Protein AF-A0A537C5I3-F1 (afdb_monomer_lite)

pLDDT: mean 74.73, std 16.52, range [35.34, 98.31]

Foldseek 3Di:
DPDPVVVVVVVVVVVVVVVVVPPPPDDDPDDDDPDDPVPDDPVSDDPDDDDDDDLALVVVFPWDDLLQADDDPPRDPVQFALADAFPVRHGLQHRDFDDDDQATADFRFAQQLNLAEDPQGRHNDDDDLVDDDFADADPVRHGDDPPPVHDPCPPRDDLQFAWDRPSNQVVPVHDTGGHNLQFRRWHKWFAFPQRCIAGQQDRPVAPWFDWFFADDQPVPPDTHTGDTSWEFRFEDQALADPGRYSAFHFFAKWWWKAAFFKIKTFALFFPPDDQAWFKAWDPDPVNGDDRFGWHDDDRGMTMTGDPDTDTDPTDMTGMHIWDKWWWKDAFFKIKTFAARSNDDFQFFKAWFFPVCCQPTDHGFTWHDDDRTMTMTGGPGTDTDHTGMIIMGGDRTSRHMGIDGGNRDRKHFDFQWFALDQFRQHTFGHDPPDDGPPSRHHGPQKKFALDPSQQRDPTHRHDPVPDGRITRDAADDPPDRGRNHMRHGMMD

Radius of gyration: 30.35 Å; chains: 1; bounding box: 85×47×115 Å

Structure (mmCIF, N/CA/C/O backbone):
data_AF-A0A537C5I3-F1
#
_entry.id   AF-A0A537C5I3-F1
#
loop_
_atom_site.group_PDB
_atom_site.id
_atom_site.type_symbol
_atom_site.label_atom_id
_atom_site.label_alt_id
_atom_site.label_comp_id
_atom_site.label_asym_id
_atom_site.label_entity_id
_atom_site.label_seq_id
_atom_site.pdbx_PDB_ins_code
_atom_site.Cartn_x
_atom_site.Cartn_y
_atom_site.Cartn_z
_atom_site.occupancy
_atom_site.B_iso_or_equiv
_atom_site.auth_seq_id
_atom_site.auth_comp_id
_atom_site.auth_asym_id
_atom_site.auth_atom_id
_atom_site.pdbx_PDB_model_num
ATOM 1 N N . MET A 1 1 ? 60.995 -14.770 -78.153 1.00 49.25 1 MET A N 1
ATOM 2 C CA . MET A 1 1 ? 60.601 -13.347 -78.267 1.00 49.25 1 MET A CA 1
ATOM 3 C C . MET A 1 1 ? 59.123 -13.209 -77.921 1.00 49.25 1 MET A C 1
ATOM 5 O O . MET A 1 1 ? 58.274 -13.489 -78.756 1.00 49.25 1 MET A O 1
ATOM 9 N N . ILE A 1 2 ? 58.808 -12.855 -76.672 1.00 45.62 2 ILE A N 1
ATOM 10 C CA . ILE A 1 2 ? 57.427 -12.612 -76.228 1.00 45.62 2 ILE A CA 1
ATOM 11 C C . ILE A 1 2 ? 56.951 -11.322 -76.903 1.00 45.62 2 ILE A C 1
ATOM 13 O O . ILE A 1 2 ? 57.561 -10.266 -76.743 1.00 45.62 2 ILE A O 1
ATOM 17 N N . SER A 1 3 ? 55.909 -11.427 -77.728 1.00 49.19 3 SER A N 1
ATOM 18 C CA . SER A 1 3 ? 55.384 -10.313 -78.518 1.00 49.19 3 SER A CA 1
ATOM 19 C C . SER A 1 3 ? 54.998 -9.146 -77.609 1.00 49.19 3 SER A C 1
ATOM 21 O O . SER A 1 3 ? 54.138 -9.289 -76.737 1.00 49.19 3 SER A O 1
ATOM 23 N N . LYS A 1 4 ? 55.593 -7.969 -77.848 1.00 52.53 4 LYS A N 1
ATOM 24 C CA . LYS A 1 4 ? 55.307 -6.706 -77.137 1.00 52.53 4 LYS A CA 1
ATOM 25 C C . LYS A 1 4 ? 53.801 -6.369 -77.096 1.00 52.53 4 LYS A C 1
ATOM 27 O O . LYS A 1 4 ? 53.352 -5.670 -76.194 1.00 52.53 4 LYS A O 1
ATOM 32 N N . LYS A 1 5 ? 52.999 -6.937 -78.010 1.00 53.50 5 LYS A N 1
ATOM 33 C CA . LYS A 1 5 ? 51.532 -6.800 -78.054 1.00 53.50 5 LYS A CA 1
ATOM 34 C C . LYS A 1 5 ? 50.796 -7.543 -76.920 1.00 53.50 5 LYS A C 1
ATOM 36 O O . LYS A 1 5 ? 49.690 -7.147 -76.567 1.00 53.50 5 LYS A O 1
ATOM 41 N N . SER A 1 6 ? 51.388 -8.587 -76.326 1.00 58.09 6 SER A N 1
ATOM 42 C CA . SER A 1 6 ? 50.778 -9.367 -75.230 1.00 58.09 6 SER A CA 1
ATOM 43 C C . SER A 1 6 ? 50.935 -8.705 -73.859 1.00 58.09 6 SER A C 1
ATOM 45 O O . SER A 1 6 ? 50.074 -8.882 -72.999 1.00 58.09 6 SER A O 1
ATOM 47 N N . LEU A 1 7 ? 52.024 -7.964 -73.638 1.00 59.94 7 LEU A N 1
ATOM 48 C CA . LEU A 1 7 ? 52.284 -7.289 -72.364 1.00 59.94 7 LEU A CA 1
ATOM 49 C C . LEU A 1 7 ? 51.386 -6.052 -72.209 1.00 59.94 7 LEU A C 1
ATOM 51 O O . LEU A 1 7 ? 50.778 -5.863 -71.161 1.00 59.94 7 LEU A O 1
ATOM 55 N N . ALA A 1 8 ? 51.216 -5.282 -73.289 1.00 64.38 8 ALA A N 1
ATOM 56 C CA . ALA A 1 8 ? 50.350 -4.103 -73.313 1.00 64.38 8 ALA A CA 1
ATOM 57 C C . ALA A 1 8 ? 48.870 -4.446 -73.057 1.00 64.38 8 ALA A C 1
ATOM 59 O O . ALA A 1 8 ? 48.203 -3.746 -72.303 1.00 64.38 8 ALA A O 1
ATOM 60 N N . LYS A 1 9 ? 48.364 -5.560 -73.611 1.00 62.94 9 LYS A N 1
ATOM 61 C CA . LYS A 1 9 ? 46.991 -6.023 -73.337 1.00 62.94 9 LYS A CA 1
ATOM 62 C C . LYS A 1 9 ? 46.788 -6.446 -71.881 1.00 62.94 9 LYS A C 1
ATOM 64 O O . LYS A 1 9 ? 45.729 -6.183 -71.328 1.00 62.94 9 LYS A O 1
ATOM 69 N N . ARG A 1 10 ? 47.787 -7.082 -71.259 1.00 65.06 10 ARG A N 1
ATOM 70 C CA . ARG A 1 10 ? 47.708 -7.487 -69.847 1.00 65.06 10 ARG A CA 1
ATOM 71 C C . ARG A 1 10 ? 47.785 -6.280 -68.915 1.00 65.06 10 ARG A C 1
ATOM 73 O O . ARG A 1 10 ? 46.965 -6.192 -68.013 1.00 65.06 10 ARG A O 1
ATOM 80 N N . LEU A 1 11 ? 48.680 -5.321 -69.174 1.00 66.19 11 LEU A N 1
ATOM 81 C CA . LEU A 1 11 ? 48.727 -4.075 -68.400 1.00 66.19 11 LEU A CA 1
ATOM 82 C C . LEU A 1 11 ? 47.433 -3.265 -68.525 1.00 66.19 11 LEU A C 1
ATOM 84 O O . LEU A 1 11 ? 46.930 -2.810 -67.507 1.00 66.19 11 LEU A O 1
ATOM 88 N N . ALA A 1 12 ? 46.863 -3.153 -69.731 1.00 68.69 12 ALA A N 1
ATOM 89 C CA . ALA A 1 12 ? 45.586 -2.469 -69.939 1.00 68.69 12 ALA A CA 1
ATOM 90 C C . ALA A 1 12 ? 44.427 -3.155 -69.190 1.00 68.69 12 ALA A C 1
ATOM 92 O O . ALA A 1 12 ? 43.579 -2.484 -68.607 1.00 68.69 12 ALA A O 1
ATOM 93 N N . LEU A 1 13 ? 44.409 -4.493 -69.158 1.00 66.62 13 LEU A N 1
ATOM 94 C CA . LEU A 1 13 ? 43.398 -5.253 -68.421 1.00 66.62 13 LEU A CA 1
ATOM 95 C C . LEU A 1 13 ? 43.551 -5.077 -66.900 1.00 66.62 13 LEU A C 1
ATOM 97 O O . LEU A 1 13 ? 42.549 -4.902 -66.215 1.00 66.62 13 LEU A O 1
ATOM 101 N N . TYR A 1 14 ? 44.782 -5.051 -66.375 1.00 66.69 14 TYR A N 1
ATOM 102 C CA . TYR A 1 14 ? 45.035 -4.804 -64.949 1.00 66.69 14 TYR A CA 1
ATOM 103 C C . TYR A 1 14 ? 44.769 -3.352 -64.533 1.00 66.69 14 TYR A C 1
ATOM 105 O O . TYR A 1 14 ? 44.277 -3.135 -63.430 1.00 66.69 14 TYR A O 1
ATOM 113 N N . SER A 1 15 ? 45.008 -2.363 -65.402 1.00 64.44 15 SER A N 1
ATOM 114 C CA . SER A 1 15 ? 44.636 -0.969 -65.123 1.00 64.44 15 SER A CA 1
ATOM 115 C C . SER A 1 15 ? 43.119 -0.759 -65.142 1.00 64.44 15 SER A C 1
ATOM 117 O O . SER A 1 15 ? 42.599 -0.031 -64.304 1.00 64.44 15 SER A O 1
ATOM 119 N N . VAL A 1 16 ? 42.390 -1.435 -66.039 1.00 65.12 16 VAL A N 1
ATOM 120 C CA . VAL A 1 16 ? 40.918 -1.357 -66.082 1.00 65.12 16 VAL A CA 1
ATOM 121 C C . VAL A 1 16 ? 40.285 -2.103 -64.902 1.00 65.12 16 VAL A C 1
ATOM 123 O O . VAL A 1 16 ? 39.338 -1.589 -64.312 1.00 65.12 16 VAL A O 1
ATOM 126 N N . LEU A 1 17 ? 40.824 -3.262 -64.497 1.00 58.97 17 LEU A N 1
ATOM 127 C CA . LEU A 1 17 ? 40.367 -3.953 -63.283 1.00 58.97 17 LEU A CA 1
ATOM 128 C C . LEU A 1 17 ? 40.706 -3.162 -62.012 1.00 58.97 17 LEU A C 1
ATOM 130 O O . LEU A 1 17 ? 39.857 -3.069 -61.135 1.00 58.97 17 LEU A O 1
ATOM 134 N N . GLY A 1 18 ? 41.890 -2.543 -61.927 1.00 61.81 18 GLY A N 1
ATOM 135 C CA . GLY A 1 18 ? 42.293 -1.709 -60.788 1.00 61.81 18 GLY A CA 1
ATOM 136 C C . GLY A 1 18 ? 41.415 -0.468 -60.591 1.00 61.81 18 GLY A C 1
ATOM 137 O O . GLY A 1 18 ? 41.140 -0.094 -59.455 1.00 61.81 18 GLY A O 1
ATOM 138 N N . CYS A 1 19 ? 40.896 0.124 -61.673 1.00 57.16 19 CYS A N 1
ATOM 139 C CA . CYS A 1 19 ? 39.954 1.246 -61.593 1.00 57.16 19 CYS A CA 1
ATOM 140 C C . CYS A 1 19 ? 38.530 0.848 -61.159 1.00 57.16 19 CYS A C 1
ATOM 142 O O . CYS A 1 19 ? 37.774 1.727 -60.759 1.00 57.16 19 CYS A O 1
ATOM 144 N N . MET A 1 20 ? 38.152 -0.438 -61.201 1.00 57.75 20 MET A N 1
ATOM 145 C CA . MET A 1 20 ? 36.820 -0.898 -60.769 1.00 57.75 20 MET A CA 1
ATOM 146 C C . MET A 1 20 ? 36.748 -1.340 -59.295 1.00 57.75 20 MET A C 1
ATOM 148 O O . MET A 1 20 ? 35.645 -1.511 -58.780 1.00 57.75 20 MET A O 1
ATOM 152 N N . VAL A 1 21 ? 37.883 -1.495 -58.598 1.00 54.47 21 VAL A N 1
ATOM 153 C CA . VAL A 1 21 ? 37.917 -1.875 -57.162 1.00 54.47 21 VAL A CA 1
ATOM 154 C C . VAL A 1 21 ? 37.812 -0.655 -56.232 1.00 54.47 21 VAL A C 1
ATOM 156 O O . VAL A 1 21 ? 37.602 -0.799 -55.033 1.00 54.47 21 VAL A O 1
ATOM 159 N N . SER A 1 22 ? 37.889 0.557 -56.780 1.00 49.69 22 SER A N 1
ATOM 160 C CA . SER A 1 22 ? 37.845 1.812 -56.022 1.00 49.69 22 SER A CA 1
ATOM 161 C C . SER A 1 22 ? 36.486 2.497 -56.145 1.00 49.69 22 SER A C 1
ATOM 163 O O . SER A 1 22 ? 36.411 3.681 -56.464 1.00 49.69 22 SER A O 1
ATOM 165 N N . GLN A 1 23 ? 35.389 1.769 -55.921 1.00 50.38 23 GLN A N 1
ATOM 166 C CA . GLN A 1 23 ? 34.139 2.454 -55.599 1.00 50.38 23 GLN A CA 1
ATOM 167 C C . GLN A 1 23 ? 34.291 2.991 -54.179 1.00 50.38 23 GLN A C 1
ATOM 169 O O . GLN A 1 23 ? 34.286 2.233 -53.212 1.00 50.38 23 GLN A O 1
ATOM 174 N N . THR A 1 24 ? 34.482 4.303 -54.049 1.00 50.53 24 THR A N 1
ATOM 175 C CA . THR A 1 24 ? 34.311 4.978 -52.765 1.00 50.53 24 THR A CA 1
ATOM 176 C C . THR A 1 24 ? 32.896 4.676 -52.296 1.00 50.53 24 THR A C 1
ATOM 178 O O . THR A 1 24 ? 31.938 5.117 -52.933 1.00 50.53 24 THR A O 1
ATOM 181 N N . ALA A 1 25 ? 32.758 3.912 -51.214 1.00 50.78 25 ALA A N 1
ATOM 182 C CA . ALA A 1 25 ? 31.513 3.842 -50.471 1.00 50.78 25 ALA A CA 1
ATOM 183 C C . ALA A 1 25 ? 31.271 5.242 -49.896 1.00 50.78 25 ALA A C 1
ATOM 185 O O . ALA A 1 25 ? 31.755 5.587 -48.821 1.00 50.78 25 ALA A O 1
ATOM 186 N N . LEU A 1 26 ? 30.622 6.098 -50.682 1.00 50.81 26 LEU A N 1
ATOM 187 C CA . LEU A 1 26 ? 30.146 7.380 -50.203 1.00 50.81 26 LEU A CA 1
ATOM 188 C C . LEU A 1 26 ? 29.058 7.063 -49.182 1.00 50.81 26 LEU A C 1
ATOM 190 O O . LEU A 1 26 ? 28.112 6.337 -49.494 1.00 50.81 26 LEU A O 1
ATOM 194 N N . ALA A 1 27 ? 29.218 7.568 -47.961 1.00 49.16 27 ALA A N 1
ATOM 195 C CA . ALA A 1 27 ? 28.142 7.549 -46.986 1.00 49.16 27 ALA A CA 1
ATOM 196 C C . ALA A 1 27 ? 26.906 8.175 -47.648 1.00 49.16 27 ALA A C 1
ATOM 198 O O . ALA A 1 27 ? 26.987 9.280 -48.192 1.00 49.16 27 ALA A O 1
ATOM 199 N N . ALA A 1 28 ? 25.790 7.443 -47.666 1.00 55.50 28 ALA A N 1
ATOM 200 C CA . ALA A 1 28 ? 24.523 8.010 -48.097 1.00 55.50 28 ALA A CA 1
ATOM 201 C C . ALA A 1 28 ? 24.240 9.253 -47.244 1.00 55.50 28 ALA A C 1
ATOM 203 O O . ALA A 1 28 ? 24.575 9.276 -46.058 1.00 55.50 28 ALA A O 1
ATOM 204 N N . VAL A 1 29 ? 23.662 10.294 -47.846 1.00 53.50 29 VAL A N 1
ATOM 205 C CA . VAL A 1 29 ? 23.230 11.474 -47.093 1.00 53.50 29 VAL A CA 1
ATOM 206 C C . VAL A 1 29 ? 22.151 11.009 -46.117 1.00 53.50 29 VAL A C 1
ATOM 208 O O . VAL A 1 29 ? 21.019 10.748 -46.514 1.00 53.50 29 VAL A O 1
ATOM 211 N N . THR A 1 30 ? 22.529 10.832 -44.853 1.00 53.72 30 THR A N 1
ATOM 212 C CA . THR A 1 30 ? 21.585 10.586 -43.767 1.00 53.72 30 THR A CA 1
ATOM 213 C C . THR A 1 30 ? 21.031 11.940 -43.355 1.00 53.72 30 THR A C 1
ATOM 215 O O . THR A 1 30 ? 21.722 12.713 -42.691 1.00 53.72 30 THR A O 1
ATOM 218 N N . ASP A 1 31 ? 19.803 12.244 -43.772 1.00 56.44 31 ASP A N 1
ATOM 219 C CA . ASP A 1 31 ? 19.086 13.406 -43.252 1.00 56.44 31 ASP A CA 1
ATOM 220 C C . ASP A 1 31 ? 18.896 13.240 -41.739 1.00 56.44 31 ASP A C 1
ATOM 222 O O . ASP A 1 31 ? 18.365 12.233 -41.262 1.00 56.44 31 ASP A O 1
ATOM 226 N N . ILE A 1 32 ? 19.351 14.230 -40.967 1.00 58.91 32 ILE A N 1
ATOM 227 C CA . ILE A 1 32 ? 19.098 14.276 -39.527 1.00 58.91 32 ILE A CA 1
ATOM 228 C C . ILE A 1 32 ? 17.621 14.621 -39.345 1.00 58.91 32 ILE A C 1
ATOM 230 O O . ILE A 1 32 ? 17.166 15.673 -39.797 1.00 58.91 32 ILE A O 1
ATOM 234 N N . SER A 1 33 ? 16.869 13.728 -38.694 1.00 60.12 33 SER A N 1
ATOM 235 C CA . SER A 1 33 ? 15.444 13.938 -38.426 1.00 60.12 33 SER A CA 1
ATOM 236 C C . SER A 1 33 ? 15.219 15.282 -37.730 1.00 60.12 33 SER A C 1
ATOM 238 O O . SER A 1 33 ? 15.783 15.551 -36.671 1.00 60.12 33 SER A O 1
ATOM 240 N N . SER A 1 34 ? 14.345 16.110 -38.300 1.00 60.19 34 SER A N 1
ATOM 241 C CA . SER A 1 34 ? 13.848 17.341 -37.673 1.00 60.19 34 SER A CA 1
ATOM 242 C C . SER A 1 34 ? 12.705 17.084 -36.683 1.00 60.19 34 SER A C 1
ATOM 244 O O . SER A 1 34 ? 12.202 18.015 -36.055 1.00 60.19 34 SER A O 1
ATOM 246 N N . ILE A 1 35 ? 12.286 15.822 -36.541 1.00 55.66 35 ILE A N 1
ATOM 247 C CA . ILE A 1 35 ? 11.211 15.385 -35.654 1.00 55.66 35 ILE A CA 1
ATOM 248 C C . ILE A 1 35 ? 11.843 14.676 -34.447 1.00 55.66 35 ILE A C 1
ATOM 250 O O . ILE A 1 35 ? 12.633 13.746 -34.650 1.00 55.66 35 ILE A O 1
ATOM 254 N N . PRO A 1 36 ? 11.509 15.071 -33.202 1.00 60.22 36 PRO A N 1
ATOM 255 C CA . PRO A 1 36 ? 12.000 14.397 -32.007 1.00 60.22 36 PRO A CA 1
ATOM 256 C C . PRO A 1 36 ? 11.667 12.902 -32.026 1.00 60.22 36 PRO A C 1
ATOM 258 O O . PRO A 1 36 ? 10.520 12.512 -32.245 1.00 60.22 36 PRO A O 1
ATOM 261 N N . LEU A 1 37 ? 12.663 12.062 -31.737 1.00 61.47 37 LEU A N 1
ATOM 262 C CA . LEU A 1 37 ? 12.519 10.603 -31.732 1.00 61.47 37 LEU A CA 1
ATOM 263 C C . LEU A 1 37 ? 11.379 10.135 -30.811 1.00 61.47 37 LEU A C 1
ATOM 265 O O . LEU A 1 37 ? 10.594 9.268 -31.184 1.00 61.47 37 LEU A O 1
ATOM 269 N N . ALA A 1 38 ? 11.239 10.789 -29.654 1.00 52.72 38 ALA A N 1
ATOM 270 C CA . ALA A 1 38 ? 10.234 10.490 -28.636 1.00 52.72 38 ALA A CA 1
ATOM 271 C C . ALA A 1 38 ? 8.774 10.698 -29.089 1.00 52.72 38 ALA A C 1
ATOM 273 O O . ALA A 1 38 ? 7.865 10.188 -28.441 1.00 52.72 38 ALA A O 1
ATOM 274 N N . THR A 1 39 ? 8.530 11.451 -30.168 1.00 51.44 39 THR A N 1
ATOM 275 C CA . THR A 1 39 ? 7.177 11.751 -30.675 1.00 51.44 39 THR A CA 1
ATOM 276 C C . THR A 1 39 ? 6.946 11.261 -32.105 1.00 51.44 39 THR A C 1
ATOM 278 O O . THR A 1 39 ? 5.869 11.467 -32.667 1.00 51.44 39 THR A O 1
ATOM 281 N N . SER A 1 40 ? 7.940 10.605 -32.708 1.00 60.25 40 SER A N 1
ATOM 282 C CA . SER A 1 40 ? 7.851 10.081 -34.069 1.00 60.25 40 SER A CA 1
ATOM 283 C C . SER A 1 40 ? 7.130 8.727 -34.104 1.00 60.25 40 SER A C 1
ATOM 285 O O . SER A 1 40 ? 7.456 7.811 -33.354 1.00 60.25 40 SER A O 1
ATOM 287 N N . GLY A 1 41 ? 6.134 8.579 -34.984 1.00 56.03 41 GLY A N 1
ATOM 288 C CA . GLY A 1 41 ? 5.578 7.260 -35.302 1.00 56.03 41 GLY A CA 1
ATOM 289 C C . GLY A 1 41 ? 6.639 6.391 -35.985 1.00 56.03 41 GLY A C 1
ATOM 290 O O . GLY A 1 41 ? 7.446 6.912 -36.754 1.00 56.03 41 GLY A O 1
ATOM 291 N N . GLY A 1 42 ? 6.633 5.076 -35.736 1.00 55.34 42 GLY A N 1
ATOM 292 C CA . GLY A 1 42 ? 7.696 4.151 -36.172 1.00 55.34 42 GLY A CA 1
ATOM 293 C C . GLY A 1 42 ? 8.003 4.132 -37.678 1.00 55.34 42 GLY A C 1
ATOM 294 O O . GLY A 1 42 ? 9.066 3.670 -38.072 1.00 55.34 42 GLY A O 1
ATOM 295 N N . SER A 1 43 ? 7.125 4.679 -38.524 1.00 59.59 43 SER A N 1
ATOM 296 C CA . SER A 1 43 ? 7.357 4.867 -39.963 1.00 59.59 43 SER A CA 1
ATOM 297 C C . SER A 1 43 ? 8.345 5.990 -40.309 1.00 59.59 43 SER A C 1
ATOM 299 O O . SER A 1 43 ? 8.854 6.015 -41.424 1.00 59.59 43 SER A O 1
ATOM 301 N N . ASN A 1 44 ? 8.594 6.924 -39.386 1.00 57.22 44 ASN A N 1
ATOM 302 C CA . ASN A 1 44 ? 9.484 8.077 -39.580 1.00 57.22 44 ASN A CA 1
ATOM 303 C C . ASN A 1 44 ? 10.884 7.847 -38.988 1.00 57.22 44 ASN A C 1
ATOM 305 O O . ASN A 1 44 ? 11.760 8.700 -39.115 1.00 57.22 44 ASN A O 1
ATOM 309 N N . ILE A 1 45 ? 11.086 6.702 -38.333 1.00 59.12 45 ILE A N 1
ATOM 310 C CA . ILE A 1 45 ? 12.367 6.283 -37.780 1.00 59.12 45 ILE A CA 1
ATOM 311 C C . ILE A 1 45 ? 13.052 5.428 -38.842 1.00 59.12 45 ILE A C 1
ATOM 313 O O . ILE A 1 45 ? 12.645 4.295 -39.102 1.00 59.12 45 ILE A O 1
ATOM 317 N N . LEU A 1 46 ? 14.078 5.977 -39.490 1.00 60.50 46 LEU A N 1
ATOM 318 C CA . LEU A 1 46 ? 14.881 5.207 -40.435 1.00 60.50 46 LEU A CA 1
ATOM 319 C C . LEU A 1 46 ? 15.598 4.063 -39.683 1.00 60.50 46 LEU A C 1
ATOM 321 O O . LEU A 1 46 ? 16.105 4.287 -38.580 1.00 60.50 46 LEU A O 1
ATOM 325 N N . PRO A 1 47 ? 15.663 2.840 -40.240 1.00 46.84 47 PRO A N 1
ATOM 326 C CA . PRO A 1 47 ? 16.478 1.774 -39.662 1.00 46.84 47 PRO A CA 1
ATOM 327 C C . PRO A 1 47 ? 17.957 2.203 -39.615 1.00 46.84 47 PRO A C 1
ATOM 329 O O . PRO A 1 47 ? 18.411 2.903 -40.520 1.00 46.84 47 PRO A O 1
ATOM 332 N N . ASN A 1 48 ? 18.690 1.749 -38.584 1.00 49.31 48 ASN A N 1
ATOM 333 C CA . ASN A 1 48 ? 20.079 2.104 -38.201 1.00 49.31 48 ASN A CA 1
ATOM 334 C C . ASN A 1 48 ? 20.241 3.172 -37.098 1.00 49.31 48 ASN A C 1
ATOM 336 O O . ASN A 1 48 ? 21.210 3.929 -37.105 1.00 49.31 48 ASN A O 1
ATOM 340 N N . LEU A 1 49 ? 19.345 3.208 -36.109 1.00 53.44 49 LEU A N 1
ATOM 341 C CA . LEU A 1 49 ? 19.654 3.845 -34.826 1.00 53.44 49 LEU A CA 1
ATOM 342 C C . LEU A 1 49 ? 20.445 2.866 -33.949 1.00 53.44 49 LEU A C 1
ATOM 344 O O . LEU A 1 49 ? 19.922 1.824 -33.555 1.00 53.44 49 LEU A O 1
ATOM 348 N N . LEU A 1 50 ? 21.703 3.203 -33.662 1.00 55.47 50 LEU A N 1
ATOM 349 C CA . LEU A 1 50 ? 22.507 2.563 -32.623 1.00 55.47 50 LEU A CA 1
ATOM 350 C C . LEU A 1 50 ? 22.390 3.416 -31.359 1.00 55.47 50 LEU A C 1
ATOM 352 O O . LEU A 1 50 ? 22.794 4.578 -31.362 1.00 55.47 50 LEU A O 1
ATOM 356 N N . PHE A 1 51 ? 21.828 2.841 -30.301 1.00 54.28 51 PHE A N 1
ATOM 357 C CA . PHE A 1 51 ? 21.893 3.425 -28.968 1.00 54.28 51 PHE A CA 1
ATOM 358 C C . PHE A 1 51 ? 23.164 2.906 -28.307 1.00 54.28 51 PHE A C 1
ATOM 360 O O . PHE A 1 51 ? 23.266 1.709 -28.044 1.00 54.28 51 PHE A O 1
ATOM 367 N N . ASP A 1 52 ? 24.128 3.795 -28.092 1.00 51.16 52 ASP A N 1
ATOM 368 C CA . ASP A 1 52 ? 25.236 3.532 -27.183 1.00 51.16 52 ASP A CA 1
ATOM 369 C C . ASP A 1 52 ? 24.779 4.001 -25.800 1.00 51.16 52 ASP A C 1
ATOM 371 O O . ASP A 1 52 ? 24.465 5.181 -25.615 1.00 51.16 52 ASP A O 1
ATOM 375 N N . LEU A 1 53 ? 24.591 3.054 -24.883 1.00 59.03 53 LEU A N 1
ATOM 376 C CA . LEU A 1 53 ? 24.230 3.367 -23.506 1.00 59.03 53 LEU A CA 1
ATOM 377 C C . LEU A 1 53 ? 25.538 3.635 -22.772 1.00 59.03 53 LEU A C 1
ATOM 379 O O . LEU A 1 53 ? 26.353 2.731 -22.621 1.00 59.03 53 LEU A O 1
ATOM 383 N N . ASP A 1 54 ? 25.732 4.891 -22.386 1.00 54.41 54 ASP A N 1
ATOM 384 C CA . ASP A 1 54 ? 26.905 5.342 -21.649 1.00 54.41 54 ASP A CA 1
ATOM 385 C C . ASP A 1 54 ? 27.038 4.563 -20.328 1.00 54.41 54 ASP A C 1
ATOM 387 O O . ASP A 1 54 ? 26.165 4.658 -19.468 1.00 54.41 54 ASP A O 1
ATOM 391 N N . ASP A 1 55 ? 28.116 3.787 -20.178 1.00 49.84 55 ASP A N 1
ATOM 392 C CA . ASP A 1 55 ? 28.506 3.122 -18.925 1.00 49.84 55 ASP A CA 1
ATOM 393 C C . ASP A 1 55 ? 29.509 3.963 -18.118 1.00 49.84 55 ASP A C 1
ATOM 395 O O . ASP A 1 55 ? 30.125 3.480 -17.165 1.00 49.84 55 ASP A O 1
ATOM 399 N N . SER A 1 56 ? 29.714 5.231 -18.496 1.00 51.41 56 SER A N 1
ATOM 400 C CA . SER A 1 56 ? 30.612 6.108 -17.763 1.00 51.41 56 SER A CA 1
ATOM 401 C C . SER A 1 56 ? 30.095 6.356 -16.347 1.00 51.41 56 SER A C 1
ATOM 403 O O . SER A 1 56 ? 28.905 6.558 -16.103 1.00 51.41 56 SER A O 1
ATOM 405 N N . GLY A 1 57 ? 31.025 6.470 -15.398 1.00 50.19 57 GLY A N 1
ATOM 406 C CA . GLY A 1 57 ? 30.737 6.813 -14.001 1.00 50.19 57 GLY A CA 1
ATOM 407 C C . GLY A 1 57 ? 29.943 8.093 -13.751 1.00 50.19 57 GLY A C 1
ATOM 408 O O . GLY A 1 57 ? 29.588 8.368 -12.609 1.00 50.19 57 GLY A O 1
ATOM 409 N N . SER A 1 58 ? 29.677 8.892 -14.788 1.00 50.19 58 SER A N 1
ATOM 410 C CA . SER A 1 58 ? 28.793 10.052 -14.698 1.00 50.19 58 SER A CA 1
ATOM 411 C C . SER A 1 58 ? 27.318 9.671 -14.539 1.00 50.19 58 SER A C 1
ATOM 413 O O . SER A 1 58 ? 26.543 10.489 -14.043 1.00 50.19 58 SER A O 1
ATOM 415 N N . MET A 1 59 ? 26.945 8.431 -14.885 1.00 52.53 59 MET A N 1
ATOM 416 C CA . MET A 1 59 ? 25.598 7.917 -14.660 1.00 52.53 59 MET A CA 1
ATOM 417 C C . MET A 1 59 ? 25.350 7.451 -13.225 1.00 52.53 59 MET A C 1
ATOM 419 O O . MET A 1 59 ? 24.178 7.365 -12.915 1.00 52.53 59 MET A O 1
ATOM 423 N N . GLN A 1 60 ? 26.386 7.217 -12.387 1.00 54.59 60 GLN A N 1
ATOM 424 C CA . GLN A 1 60 ? 26.462 6.929 -10.920 1.00 54.59 60 GLN A CA 1
ATOM 425 C C . GLN A 1 60 ? 25.255 6.282 -10.181 1.00 54.59 60 GLN A C 1
ATOM 427 O O . GLN A 1 60 ? 25.208 6.276 -8.947 1.00 54.59 60 GLN A O 1
ATOM 432 N N . TRP A 1 61 ? 24.270 5.767 -10.899 1.00 63.38 61 TRP A N 1
ATOM 433 C CA . TRP A 1 61 ? 22.922 5.460 -10.454 1.00 63.38 61 TRP A CA 1
ATOM 434 C C . TRP A 1 61 ? 22.454 4.201 -11.184 1.00 63.38 61 TRP A C 1
ATOM 436 O O . TRP A 1 61 ? 22.533 4.125 -12.407 1.00 63.38 61 TRP A O 1
ATOM 446 N N . ASP A 1 62 ? 21.875 3.249 -10.451 1.00 62.72 62 ASP A N 1
ATOM 447 C CA . ASP A 1 62 ? 21.390 1.985 -11.032 1.00 62.72 62 ASP A CA 1
ATOM 448 C C . ASP A 1 62 ? 19.907 2.050 -11.436 1.00 62.72 62 ASP A C 1
ATOM 450 O O . ASP A 1 62 ? 19.213 1.032 -11.482 1.00 62.72 62 ASP A O 1
ATOM 454 N N . PHE A 1 63 ? 19.378 3.253 -11.674 1.00 66.25 63 PHE A N 1
ATOM 455 C CA . PHE A 1 63 ? 17.983 3.462 -12.045 1.00 66.25 63 PHE A CA 1
ATOM 456 C C . PHE A 1 63 ? 17.869 4.310 -13.307 1.00 66.25 63 PHE A C 1
ATOM 458 O O . PHE A 1 63 ? 18.568 5.297 -13.503 1.00 66.25 63 PHE A O 1
ATOM 465 N N . MET A 1 64 ? 16.889 3.960 -14.128 1.00 66.69 64 MET A N 1
ATOM 466 C CA . MET A 1 64 ? 16.310 4.835 -15.137 1.00 66.69 64 MET A CA 1
ATOM 467 C C . MET A 1 64 ? 14.807 4.947 -14.844 1.00 66.69 64 MET A C 1
ATOM 469 O O . MET A 1 64 ? 14.289 4.114 -14.103 1.00 66.69 64 MET A O 1
ATOM 473 N N . PRO A 1 65 ? 14.090 5.946 -15.382 1.00 66.62 65 PRO A N 1
ATOM 474 C CA . PRO A 1 65 ? 14.624 7.207 -15.886 1.00 66.62 65 PRO A CA 1
ATOM 475 C C . PRO A 1 65 ? 14.989 8.182 -14.744 1.00 66.62 65 PRO A C 1
ATOM 477 O O . PRO A 1 65 ? 14.426 8.104 -13.652 1.00 66.62 65 PRO A O 1
ATOM 480 N N . ASP A 1 66 ? 15.856 9.163 -15.022 1.00 58.88 66 ASP A N 1
ATOM 481 C CA . ASP A 1 66 ? 16.371 10.157 -14.053 1.00 58.88 66 ASP A CA 1
ATOM 482 C C . ASP A 1 66 ? 15.286 10.852 -13.218 1.00 58.88 66 ASP A C 1
ATOM 484 O O . ASP A 1 66 ? 15.480 11.176 -12.045 1.00 58.88 66 ASP A O 1
ATOM 488 N N . TYR A 1 67 ? 14.107 11.065 -13.811 1.00 61.44 67 TYR A N 1
ATOM 489 C CA . TYR A 1 67 ? 12.991 11.749 -13.160 1.00 61.44 67 TYR A CA 1
ATOM 490 C C . TYR A 1 67 ? 12.265 10.921 -12.095 1.00 61.44 67 TYR A C 1
ATOM 492 O O . TYR A 1 67 ? 11.327 11.409 -11.470 1.00 61.44 67 TYR A O 1
ATOM 500 N N . VAL A 1 68 ? 12.711 9.688 -11.861 1.00 60.97 68 VAL A N 1
ATOM 501 C CA . VAL A 1 68 ? 12.241 8.841 -10.765 1.00 60.97 68 VAL A CA 1
ATOM 502 C C . VAL A 1 68 ? 13.388 8.468 -9.825 1.00 60.97 68 VAL A C 1
ATOM 504 O O . VAL A 1 68 ? 13.356 7.440 -9.151 1.00 60.97 68 VAL A O 1
ATOM 507 N N . SER A 1 69 ? 14.393 9.348 -9.739 1.00 65.88 69 SER A N 1
ATOM 508 C CA . SER A 1 69 ? 15.457 9.236 -8.749 1.00 65.88 69 SER A CA 1
ATOM 509 C C . SER A 1 69 ? 14.856 9.138 -7.344 1.00 65.88 69 SER A C 1
ATOM 511 O O . SER A 1 69 ? 14.067 10.007 -6.942 1.00 65.88 69 SER A O 1
ATOM 513 N N . PRO A 1 70 ? 15.178 8.082 -6.582 1.00 59.56 70 PRO A N 1
ATOM 514 C CA . PRO A 1 70 ? 14.883 8.066 -5.166 1.00 59.56 70 PRO A CA 1
ATOM 515 C C . PRO A 1 70 ? 15.763 9.118 -4.488 1.00 59.56 70 PRO A C 1
ATOM 517 O O . PRO A 1 70 ? 16.955 9.186 -4.764 1.00 59.56 70 PRO A O 1
ATOM 520 N N . ASN A 1 71 ? 15.182 9.965 -3.634 1.00 54.19 71 ASN A N 1
ATOM 521 C CA . ASN A 1 71 ? 15.891 11.086 -3.004 1.00 54.19 71 ASN A CA 1
ATOM 522 C C . ASN A 1 71 ? 17.204 10.616 -2.348 1.00 54.19 71 ASN A C 1
ATOM 524 O O . ASN A 1 71 ? 17.175 10.044 -1.258 1.00 54.19 71 ASN A O 1
ATOM 528 N N . THR A 1 72 ? 18.346 10.862 -2.994 1.00 50.00 72 THR A N 1
ATOM 529 C CA . THR A 1 72 ? 19.666 10.518 -2.456 1.00 50.00 72 THR A CA 1
ATOM 530 C C . THR A 1 72 ? 20.454 11.752 -2.058 1.00 50.00 72 THR A C 1
ATOM 532 O O . THR A 1 72 ? 20.167 12.850 -2.537 1.00 50.00 72 THR A O 1
ATOM 535 N N . PRO A 1 73 ? 21.506 11.591 -1.234 1.00 44.62 73 PRO A N 1
ATOM 536 C CA . PRO A 1 73 ? 22.403 12.680 -0.845 1.00 44.62 73 PRO A CA 1
ATOM 537 C C . PRO A 1 73 ? 23.160 13.391 -1.991 1.00 44.62 73 PRO A C 1
ATOM 539 O O . PRO A 1 73 ? 23.946 14.288 -1.697 1.00 44.62 73 PRO A O 1
ATOM 542 N N . GLY A 1 74 ? 22.957 13.027 -3.267 1.00 46.16 74 GLY A N 1
ATOM 543 C CA . GLY A 1 74 ? 23.674 13.607 -4.417 1.00 46.16 74 GLY A CA 1
ATOM 544 C C . GLY A 1 74 ? 22.843 13.829 -5.690 1.00 46.16 74 GLY A C 1
ATOM 545 O O . GLY A 1 74 ? 23.236 14.637 -6.524 1.00 46.16 74 GLY A O 1
ATOM 546 N N . SER A 1 75 ? 21.681 13.185 -5.824 1.00 51.12 75 SER A N 1
ATOM 547 C CA . SER A 1 75 ? 20.694 13.437 -6.878 1.00 51.12 75 SER A CA 1
ATOM 548 C C . SER A 1 75 ? 19.341 13.597 -6.204 1.00 51.12 75 SER A C 1
ATOM 550 O O . SER A 1 75 ? 18.742 12.631 -5.731 1.00 51.12 75 SER A O 1
ATOM 552 N N . ALA A 1 76 ? 18.872 14.836 -6.100 1.00 49.59 76 ALA A N 1
ATOM 553 C CA . ALA A 1 76 ? 17.596 15.121 -5.475 1.00 49.59 76 ALA A CA 1
ATOM 554 C C . ALA A 1 76 ? 16.732 15.925 -6.438 1.00 49.59 76 ALA A C 1
ATOM 556 O O . ALA A 1 76 ? 16.694 17.156 -6.398 1.00 49.59 76 ALA A O 1
ATOM 557 N N . LEU A 1 77 ? 15.934 15.209 -7.224 1.00 60.12 77 LEU A N 1
ATOM 558 C CA . LEU A 1 77 ? 14.578 15.675 -7.463 1.00 60.12 77 LEU A CA 1
ATOM 559 C C . LEU A 1 77 ? 13.874 15.691 -6.105 1.00 60.12 77 LEU A C 1
ATOM 561 O O . LEU A 1 77 ? 13.237 14.719 -5.725 1.00 60.12 77 LEU A O 1
ATOM 565 N N . THR A 1 78 ? 14.063 16.770 -5.337 1.00 60.38 78 THR A N 1
ATOM 566 C CA . THR A 1 78 ? 13.695 16.900 -3.905 1.00 60.38 78 THR A CA 1
ATOM 567 C C . THR A 1 78 ? 12.245 16.529 -3.568 1.00 60.38 78 THR A C 1
ATOM 569 O O . THR A 1 78 ? 11.897 16.352 -2.398 1.00 60.38 78 THR A O 1
ATOM 572 N N . GLN A 1 79 ? 11.385 16.432 -4.583 1.00 69.44 79 GLN A N 1
ATOM 573 C CA . GLN A 1 79 ? 9.959 16.150 -4.475 1.00 69.44 79 GLN A CA 1
ATOM 574 C C . GLN A 1 79 ? 9.555 14.774 -5.031 1.00 69.44 79 GLN A C 1
ATOM 576 O O . GLN A 1 79 ? 8.380 14.423 -4.933 1.00 69.44 79 GLN A O 1
ATOM 581 N N . SER A 1 80 ? 10.495 13.979 -5.549 1.00 68.50 80 SER A N 1
ATOM 582 C CA . SER A 1 80 ? 10.237 12.642 -6.089 1.00 68.50 80 SER A CA 1
ATOM 583 C C . SER A 1 80 ? 9.705 11.698 -5.005 1.00 68.50 80 SER A C 1
ATOM 585 O O . SER A 1 80 ? 10.234 11.648 -3.885 1.00 68.50 80 SER A O 1
ATOM 587 N N . LYS A 1 81 ? 8.635 10.950 -5.326 1.00 74.50 81 LYS A N 1
ATOM 588 C CA . LYS A 1 81 ? 8.001 9.934 -4.460 1.00 74.50 81 LYS A CA 1
ATOM 589 C C . LYS A 1 81 ? 7.822 8.599 -5.221 1.00 74.50 81 LYS A C 1
ATOM 591 O O . LYS A 1 81 ? 6.680 8.201 -5.476 1.00 74.50 81 LYS A O 1
ATOM 596 N N . PRO A 1 82 ? 8.923 7.904 -5.598 1.00 71.25 82 PRO A N 1
ATOM 597 C CA . PRO A 1 82 ? 8.867 6.646 -6.365 1.00 71.25 82 PRO A CA 1
ATOM 598 C C . PRO A 1 82 ? 8.281 5.478 -5.568 1.00 71.25 82 PRO A C 1
ATOM 600 O O . PRO A 1 82 ? 7.700 4.542 -6.119 1.00 71.25 82 PRO A O 1
ATOM 603 N N . CYS A 1 83 ? 8.486 5.546 -4.257 1.00 72.69 83 CYS A N 1
ATOM 604 C CA . CYS A 1 83 ? 8.090 4.572 -3.264 1.00 72.69 83 CYS A CA 1
ATOM 605 C C . CYS A 1 83 ? 7.397 5.274 -2.104 1.00 72.69 83 CYS A C 1
ATOM 607 O O . CYS A 1 83 ? 7.380 6.504 -1.971 1.00 72.69 83 CYS A O 1
ATOM 609 N N . MET A 1 84 ? 6.840 4.448 -1.235 1.00 66.56 84 MET A N 1
ATOM 610 C CA . MET A 1 84 ? 6.188 4.901 -0.026 1.00 66.56 84 MET A CA 1
ATOM 611 C C . MET A 1 84 ? 7.182 5.302 1.053 1.00 66.56 84 MET A C 1
ATOM 613 O O . MET A 1 84 ? 8.266 4.733 1.184 1.00 66.56 84 MET A O 1
ATOM 617 N N . VAL A 1 85 ? 6.755 6.282 1.843 1.00 62.78 85 VAL A N 1
ATOM 618 C CA . VAL A 1 85 ? 7.407 6.649 3.094 1.00 62.78 85 VAL A CA 1
ATOM 619 C C . VAL A 1 85 ? 6.804 5.848 4.240 1.00 62.78 85 VAL A C 1
ATOM 621 O O . VAL A 1 85 ? 5.603 5.569 4.239 1.00 62.78 85 VAL A O 1
ATOM 624 N N . ASP A 1 86 ? 7.618 5.488 5.220 1.00 58.28 86 ASP A N 1
ATOM 625 C CA . ASP A 1 86 ? 7.124 4.888 6.456 1.00 58.28 86 ASP A CA 1
ATOM 626 C C . ASP A 1 86 ? 6.405 5.890 7.361 1.00 58.28 86 ASP A C 1
ATOM 628 O O . ASP A 1 86 ? 6.258 7.076 7.056 1.00 58.28 86 ASP A O 1
ATOM 632 N N . SER A 1 87 ? 5.976 5.419 8.532 1.00 50.12 87 SER A N 1
ATOM 633 C CA . SER A 1 87 ? 5.381 6.279 9.557 1.00 50.12 87 SER A CA 1
ATOM 634 C C . SER A 1 87 ? 6.337 7.337 10.123 1.00 50.12 87 SER A C 1
ATOM 636 O O . SER A 1 87 ? 5.872 8.260 10.788 1.00 50.12 87 SER A O 1
ATOM 638 N N . SER A 1 88 ? 7.648 7.216 9.887 1.00 51.53 88 SER A N 1
ATOM 639 C CA . SER A 1 88 ? 8.659 8.226 10.226 1.00 51.53 88 SER A CA 1
ATOM 640 C C . SER A 1 88 ? 8.916 9.224 9.085 1.00 51.53 88 SER A C 1
ATOM 642 O O . SER A 1 88 ? 9.692 10.165 9.249 1.00 51.53 88 SER A O 1
ATOM 644 N N . GLY A 1 89 ? 8.218 9.069 7.954 1.00 56.72 89 GLY A N 1
ATOM 645 C CA . GLY A 1 89 ? 8.334 9.927 6.780 1.00 56.72 89 GLY A CA 1
ATOM 646 C C . GLY A 1 89 ? 9.532 9.600 5.887 1.00 56.72 89 GLY A C 1
ATOM 647 O O . GLY A 1 89 ? 9.803 10.369 4.963 1.00 56.72 89 GLY A O 1
ATOM 648 N N . GLN A 1 90 ? 10.225 8.481 6.128 1.00 59.72 90 GLN A N 1
ATOM 649 C CA . GLN A 1 90 ? 11.410 8.089 5.370 1.00 59.72 90 GLN A CA 1
ATOM 650 C C . GLN A 1 90 ? 11.044 7.199 4.176 1.00 59.72 90 GLN A C 1
ATOM 652 O O . GLN A 1 90 ? 10.354 6.195 4.368 1.00 59.72 90 GLN A O 1
ATOM 657 N N . PRO A 1 91 ? 11.469 7.540 2.943 1.00 61.84 91 PRO A N 1
ATOM 658 C CA . PRO A 1 91 ? 11.303 6.668 1.785 1.00 61.84 91 PRO A CA 1
ATOM 659 C C . PRO A 1 91 ? 12.268 5.480 1.869 1.00 61.84 91 PRO A C 1
ATOM 661 O O . PRO A 1 91 ? 13.436 5.661 2.209 1.00 61.84 91 PRO A O 1
ATOM 664 N N . TYR A 1 92 ? 11.801 4.275 1.530 1.00 62.28 92 TYR A N 1
ATOM 665 C CA . TYR A 1 92 ? 12.649 3.073 1.576 1.00 62.28 92 TYR A CA 1
ATOM 666 C C . TYR A 1 92 ? 13.299 2.684 0.253 1.00 62.28 92 TYR A C 1
ATOM 668 O O . TYR A 1 92 ? 14.287 1.957 0.263 1.00 62.28 92 TYR A O 1
ATOM 676 N N . CYS A 1 93 ? 12.816 3.207 -0.871 1.00 62.38 93 CYS A N 1
ATOM 677 C CA . CYS A 1 93 ? 13.619 3.258 -2.079 1.00 62.38 93 CYS A CA 1
ATOM 678 C C . CYS A 1 93 ? 14.631 4.392 -1.890 1.00 62.38 93 CYS A C 1
ATOM 680 O O . CYS A 1 93 ? 14.298 5.570 -2.006 1.00 62.38 93 CYS A O 1
ATOM 682 N N . SER A 1 94 ? 15.866 4.055 -1.541 1.00 56.00 94 SER A N 1
ATOM 683 C CA . SER A 1 94 ? 16.989 4.966 -1.753 1.00 56.00 94 SER A CA 1
ATOM 684 C C . SER A 1 94 ? 18.024 4.251 -2.602 1.00 56.00 94 SER A C 1
ATOM 686 O O . SER A 1 94 ? 18.328 3.086 -2.352 1.00 56.00 94 SER A O 1
ATOM 688 N N . SER A 1 95 ? 18.532 4.917 -3.642 1.00 50.69 95 SER A N 1
ATOM 689 C CA . SER A 1 95 ? 19.676 4.404 -4.394 1.00 50.69 95 SER A CA 1
ATOM 690 C C . SER A 1 95 ? 20.896 4.619 -3.510 1.00 50.69 95 SER A C 1
ATOM 692 O O . SER A 1 95 ? 21.484 5.692 -3.451 1.00 50.69 95 SER A O 1
ATOM 694 N N . GLY A 1 96 ? 21.180 3.638 -2.671 1.00 54.16 96 GLY A N 1
ATOM 695 C CA . GLY A 1 96 ? 22.139 3.808 -1.599 1.00 54.16 96 GLY A CA 1
ATOM 696 C C . GLY A 1 96 ? 22.715 2.474 -1.204 1.00 54.16 96 GLY A C 1
ATOM 697 O O . GLY A 1 96 ? 22.214 1.815 -0.291 1.00 54.16 96 GLY A O 1
ATOM 698 N N . CYS A 1 97 ? 23.787 2.100 -1.886 1.00 53.94 97 CYS A N 1
ATOM 699 C CA . CYS A 1 97 ? 24.700 1.099 -1.381 1.00 53.94 97 CYS A CA 1
ATOM 700 C C . CYS A 1 97 ? 25.778 1.830 -0.588 1.00 53.94 97 CYS A C 1
ATOM 702 O O . CYS A 1 97 ? 26.387 2.791 -1.056 1.00 53.94 97 CYS A O 1
ATOM 704 N N . THR A 1 98 ? 25.932 1.441 0.673 1.00 53.91 98 THR A N 1
ATOM 705 C CA . THR A 1 98 ? 26.972 1.988 1.537 1.00 53.91 98 THR A CA 1
ATOM 706 C C . THR A 1 98 ? 28.117 0.993 1.589 1.00 53.91 98 THR A C 1
ATOM 708 O O . THR A 1 98 ? 27.908 -0.218 1.672 1.00 53.91 98 THR A O 1
ATOM 711 N N . PHE A 1 99 ? 29.341 1.508 1.547 1.00 51.00 99 PHE A N 1
ATOM 712 C CA . PHE A 1 99 ? 30.518 0.708 1.843 1.00 51.00 99 PHE A CA 1
ATOM 713 C C . PHE A 1 99 ? 30.725 0.694 3.352 1.00 51.00 99 PHE A C 1
ATOM 715 O O . PHE A 1 99 ? 30.903 1.741 3.979 1.00 51.00 99 PHE A O 1
ATOM 722 N N . SER A 1 100 ? 30.720 -0.498 3.942 1.00 48.25 100 SER A N 1
ATOM 723 C CA . SER A 1 100 ? 31.204 -0.704 5.305 1.00 48.25 100 SER A CA 1
ATOM 724 C C . SER A 1 100 ? 32.522 -1.466 5.221 1.00 48.25 100 SER A C 1
ATOM 726 O O . SER A 1 100 ? 32.552 -2.690 5.093 1.00 48.25 100 SER A O 1
ATOM 728 N N . GLY A 1 101 ? 33.637 -0.731 5.209 1.00 55.44 101 GLY A N 1
ATOM 729 C CA . GLY A 1 101 ? 34.962 -1.319 4.991 1.00 55.44 101 GLY A CA 1
ATOM 730 C C . GLY A 1 101 ? 35.117 -1.881 3.573 1.00 55.44 101 GLY A C 1
ATOM 731 O O . GLY A 1 101 ? 34.841 -1.184 2.605 1.00 55.44 101 GLY A O 1
ATOM 732 N N . SER A 1 102 ? 35.558 -3.137 3.445 1.00 45.09 102 SER A N 1
ATOM 733 C CA . SER A 1 102 ? 35.716 -3.852 2.165 1.00 45.09 102 SER A CA 1
ATOM 734 C C . SER A 1 102 ? 34.443 -4.574 1.693 1.00 45.09 102 SER A C 1
ATOM 736 O O . SER A 1 102 ? 34.537 -5.478 0.868 1.00 45.09 102 SER A O 1
ATOM 738 N N . SER A 1 103 ? 33.275 -4.251 2.261 1.00 49.75 103 SER A N 1
ATOM 739 C CA . SER A 1 103 ? 31.996 -4.869 1.904 1.00 49.75 103 SER A CA 1
ATOM 740 C C . SER A 1 103 ? 31.047 -3.832 1.313 1.00 49.75 103 SER A C 1
ATOM 742 O O . SER A 1 103 ? 30.744 -2.820 1.951 1.00 49.75 103 SER A O 1
ATOM 744 N N . PHE A 1 104 ? 30.562 -4.121 0.110 1.00 53.12 104 PHE A N 1
ATOM 745 C CA . PHE A 1 104 ? 29.452 -3.432 -0.537 1.00 53.12 104 PHE A CA 1
ATOM 746 C C . PHE A 1 104 ? 28.131 -3.911 0.078 1.00 53.12 104 PHE A C 1
ATOM 748 O O . PHE A 1 104 ? 27.904 -5.122 0.159 1.00 53.12 104 PHE A O 1
ATOM 755 N N . VAL A 1 105 ? 27.290 -2.993 0.572 1.00 55.56 105 VAL A N 1
ATOM 756 C CA . VAL A 1 105 ? 25.970 -3.343 1.121 1.00 55.56 105 VAL A CA 1
ATOM 757 C C . VAL A 1 105 ? 24.905 -2.359 0.657 1.00 55.56 105 VAL A C 1
ATOM 759 O O . VAL A 1 105 ? 24.906 -1.180 1.027 1.00 55.56 105 VAL A O 1
ATOM 762 N N . CYS A 1 106 ? 23.941 -2.861 -0.108 1.00 57.78 106 CYS A N 1
ATOM 763 C CA . CYS A 1 106 ? 22.756 -2.104 -0.477 1.00 57.78 106 CYS A CA 1
ATOM 764 C C . CYS A 1 106 ? 21.676 -2.231 0.599 1.00 57.78 106 CYS A C 1
ATOM 766 O O . CYS A 1 106 ? 20.834 -3.122 0.557 1.00 57.78 106 CYS A O 1
ATOM 768 N N . ASN A 1 107 ? 21.697 -1.330 1.586 1.00 51.78 107 ASN A N 1
ATOM 769 C CA . ASN A 1 107 ? 20.720 -1.346 2.684 1.00 51.78 107 ASN A CA 1
ATOM 770 C C . ASN A 1 107 ? 19.327 -0.858 2.258 1.00 51.78 107 ASN A C 1
ATOM 772 O O . ASN A 1 107 ? 18.361 -1.114 2.974 1.00 51.78 107 ASN A O 1
ATOM 776 N N . ALA A 1 108 ? 19.237 -0.148 1.130 1.00 55.16 108 ALA A N 1
ATOM 777 C CA . ALA A 1 108 ? 17.997 0.428 0.617 1.00 55.16 108 ALA A CA 1
ATOM 778 C C . ALA A 1 108 ? 17.694 0.099 -0.858 1.00 55.16 108 ALA A C 1
ATOM 780 O O . ALA A 1 108 ? 16.619 0.449 -1.346 1.00 55.16 108 ALA A O 1
ATOM 781 N N . ALA A 1 109 ? 18.596 -0.607 -1.555 1.00 58.44 109 ALA A N 1
ATOM 782 C CA . ALA A 1 109 ? 18.218 -1.324 -2.772 1.00 58.44 109 ALA A CA 1
ATOM 783 C C . ALA A 1 109 ? 17.518 -2.620 -2.351 1.00 58.44 109 ALA A C 1
ATOM 785 O O . ALA A 1 109 ? 17.937 -3.240 -1.376 1.00 58.44 109 ALA A O 1
ATOM 786 N N . GLY A 1 110 ? 16.443 -2.995 -3.049 1.00 65.25 110 GLY A N 1
ATOM 787 C CA . GLY A 1 110 ? 15.644 -4.172 -2.684 1.00 65.25 110 GLY A CA 1
ATOM 788 C C . GLY A 1 110 ? 14.138 -3.962 -2.616 1.00 65.25 110 GLY A C 1
ATOM 789 O O . GLY A 1 110 ? 13.401 -4.933 -2.468 1.00 65.25 110 GLY A O 1
ATOM 790 N N . ASP A 1 111 ? 13.659 -2.718 -2.704 1.00 75.19 111 ASP A N 1
ATOM 791 C CA . ASP A 1 111 ? 12.225 -2.468 -2.858 1.00 75.19 111 ASP A CA 1
ATOM 792 C C . ASP A 1 111 ? 11.759 -2.899 -4.256 1.00 75.19 111 ASP A C 1
ATOM 794 O O . ASP A 1 111 ? 12.462 -2.697 -5.251 1.00 75.19 111 ASP A O 1
ATOM 798 N N . ALA A 1 112 ? 10.551 -3.450 -4.345 1.00 78.44 112 ALA A N 1
ATOM 799 C CA . ALA A 1 112 ? 10.021 -4.014 -5.577 1.00 78.44 112 ALA A CA 1
ATOM 800 C C . ALA A 1 112 ? 9.966 -3.011 -6.744 1.00 78.44 112 ALA A C 1
ATOM 802 O O . ALA A 1 112 ? 10.353 -3.395 -7.844 1.00 78.44 112 ALA A O 1
ATOM 803 N N . PRO A 1 113 ? 9.582 -1.725 -6.563 1.00 78.62 113 PRO A N 1
ATOM 804 C CA . PRO A 1 113 ? 9.624 -0.748 -7.650 1.00 78.62 113 PRO A CA 1
ATOM 805 C C . PRO A 1 113 ? 11.032 -0.436 -8.155 1.00 78.62 113 PRO A C 1
ATOM 807 O O . PRO A 1 113 ? 11.180 -0.070 -9.316 1.00 78.62 113 PRO A O 1
ATOM 810 N N . TYR A 1 114 ? 12.048 -0.551 -7.293 1.00 73.06 114 TYR A N 1
ATOM 811 C CA . TYR A 1 114 ? 13.443 -0.328 -7.676 1.00 73.06 114 TYR A CA 1
ATOM 812 C C . TYR A 1 114 ? 14.001 -1.531 -8.441 1.00 73.06 114 TYR A C 1
ATOM 814 O O . TYR A 1 114 ? 14.709 -1.365 -9.426 1.00 73.06 114 TYR A O 1
ATOM 822 N N . GLN A 1 115 ? 13.629 -2.739 -8.010 1.00 73.75 115 GLN A N 1
ATOM 823 C CA . GLN A 1 115 ? 14.051 -4.007 -8.611 1.00 73.75 115 GLN A CA 1
ATOM 824 C C . GLN A 1 115 ? 13.156 -4.466 -9.775 1.00 73.75 115 GLN A C 1
ATOM 826 O O . GLN A 1 115 ? 13.372 -5.532 -10.357 1.00 73.75 115 GLN A O 1
ATOM 831 N N . ALA A 1 116 ? 12.128 -3.687 -10.114 1.00 77.94 116 ALA A N 1
ATOM 832 C CA . ALA A 1 116 ? 11.310 -3.941 -11.282 1.00 77.94 116 ALA A CA 1
ATOM 833 C C . ALA A 1 116 ? 12.020 -3.409 -12.527 1.00 77.94 116 ALA A C 1
ATOM 835 O O . ALA A 1 116 ? 12.292 -2.213 -12.643 1.00 77.94 116 ALA A O 1
ATOM 836 N N . GLY A 1 117 ? 12.323 -4.322 -13.448 1.00 70.31 117 GLY A N 1
ATOM 837 C CA . GLY A 1 117 ? 13.053 -4.034 -14.679 1.00 70.31 117 GLY A CA 1
ATOM 838 C C . GLY A 1 117 ? 12.211 -4.169 -15.951 1.00 70.31 117 GLY A C 1
ATOM 839 O O . GLY A 1 117 ? 11.089 -4.688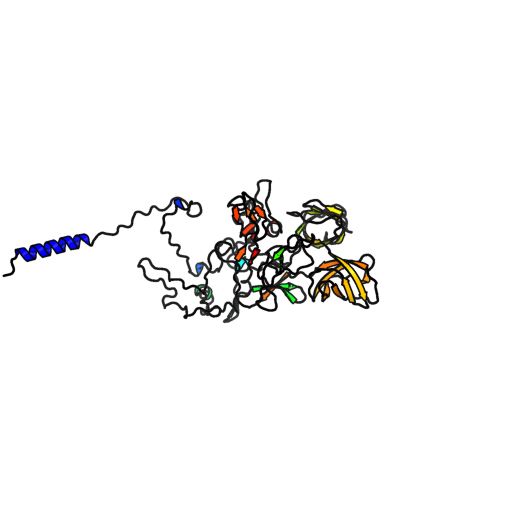 -15.949 1.00 70.31 117 GLY A O 1
ATOM 840 N N . GLY A 1 118 ? 12.799 -3.750 -17.072 1.00 66.19 118 GLY A N 1
ATOM 841 C CA . GLY A 1 118 ? 12.244 -3.890 -18.418 1.00 66.19 118 GLY A CA 1
ATOM 842 C C . GLY A 1 118 ? 11.216 -2.814 -18.775 1.00 66.19 118 GLY A C 1
ATOM 843 O O . GLY A 1 118 ? 10.979 -1.877 -18.021 1.00 66.19 118 GLY A O 1
ATOM 844 N N . ALA A 1 119 ? 10.559 -2.959 -19.930 1.00 57.97 119 ALA A N 1
ATOM 845 C CA . ALA A 1 119 ? 9.667 -1.948 -20.529 1.00 57.97 119 ALA A CA 1
ATOM 846 C C . ALA A 1 119 ? 8.448 -1.515 -19.675 1.00 57.97 119 ALA A C 1
ATOM 848 O O . ALA A 1 119 ? 7.662 -0.673 -20.103 1.00 57.97 119 ALA A O 1
ATOM 849 N N . ASN A 1 120 ? 8.278 -2.106 -18.492 1.00 63.25 120 ASN A N 1
ATOM 850 C CA . ASN A 1 120 ? 7.075 -2.075 -17.668 1.00 63.25 120 ASN A CA 1
ATOM 851 C C . ASN A 1 120 ? 7.327 -1.496 -16.262 1.00 63.25 120 ASN A C 1
ATOM 853 O O . ASN A 1 120 ? 6.455 -1.585 -15.403 1.00 63.25 120 ASN A O 1
ATOM 857 N N . ALA A 1 121 ? 8.512 -0.955 -15.990 1.00 69.12 121 ALA A N 1
ATOM 858 C CA . ALA A 1 121 ? 8.896 -0.443 -14.678 1.00 69.12 121 ALA A CA 1
ATOM 859 C C . ALA A 1 121 ? 9.636 0.895 -14.805 1.00 69.12 121 ALA A C 1
ATOM 861 O O . ALA A 1 121 ? 9.716 1.449 -15.902 1.00 69.12 121 ALA A O 1
ATOM 862 N N . PHE A 1 122 ? 10.157 1.440 -13.700 1.00 71.12 122 PHE A N 1
ATOM 863 C CA . PHE A 1 122 ? 11.031 2.610 -13.794 1.00 71.12 122 PHE A CA 1
ATOM 864 C C . PHE A 1 122 ? 12.267 2.257 -14.611 1.00 71.12 122 PHE A C 1
ATOM 866 O O . PHE A 1 122 ? 12.508 2.871 -15.651 1.00 71.12 122 PHE A O 1
ATOM 873 N N . ASN A 1 123 ? 12.986 1.206 -14.213 1.00 63.25 123 ASN A N 1
ATOM 874 C CA . ASN A 1 123 ? 14.215 0.836 -14.886 1.00 63.25 123 ASN A CA 1
ATOM 875 C C . ASN A 1 123 ? 13.929 0.042 -16.171 1.00 63.25 123 ASN A C 1
ATOM 877 O O . ASN A 1 123 ? 13.809 -1.182 -16.173 1.00 63.25 123 ASN A O 1
ATOM 881 N N . GLY A 1 124 ? 13.797 0.768 -17.283 1.00 61.03 124 GLY A N 1
ATOM 882 C CA . GLY A 1 124 ? 13.514 0.217 -18.611 1.00 61.03 124 GLY A CA 1
ATOM 883 C C . GLY A 1 124 ? 14.570 -0.756 -19.145 1.00 61.03 124 GLY A C 1
ATOM 884 O O . GLY A 1 124 ? 14.290 -1.508 -20.082 1.00 61.03 124 GLY A O 1
ATOM 885 N N . VAL A 1 125 ? 15.771 -0.745 -18.562 1.00 64.00 125 VAL A N 1
ATOM 886 C CA . VAL A 1 125 ? 16.945 -1.487 -19.020 1.00 64.00 125 VAL A CA 1
ATOM 887 C C . VAL A 1 125 ? 17.440 -2.367 -17.875 1.00 64.00 125 VAL A C 1
ATOM 889 O O . VAL A 1 125 ? 17.688 -1.885 -16.779 1.00 64.00 125 VAL A O 1
ATOM 892 N N . ALA A 1 126 ? 17.577 -3.669 -18.119 1.00 60.97 126 ALA A N 1
ATOM 893 C CA . ALA A 1 126 ? 18.109 -4.608 -17.138 1.00 60.97 126 ALA A CA 1
ATOM 894 C C . ALA A 1 126 ? 19.151 -5.518 -17.792 1.00 60.97 126 ALA A C 1
ATOM 896 O O . ALA A 1 126 ? 18.977 -5.965 -18.930 1.00 60.97 126 ALA A O 1
ATOM 897 N N . TYR A 1 127 ? 20.223 -5.791 -17.053 1.00 60.72 127 TYR A N 1
ATOM 898 C CA . TYR A 1 127 ? 21.217 -6.797 -17.402 1.00 60.72 127 TYR A CA 1
ATOM 899 C C . TYR A 1 127 ? 20.789 -8.144 -16.817 1.00 60.72 127 TYR A C 1
ATOM 901 O O . TYR A 1 127 ? 20.602 -8.259 -15.607 1.00 60.72 127 TYR A O 1
ATOM 909 N N . ASP A 1 128 ? 20.636 -9.165 -17.659 1.00 62.38 128 ASP A N 1
ATOM 910 C CA . ASP A 1 128 ? 20.408 -10.531 -17.195 1.00 62.38 128 ASP A CA 1
ATOM 911 C C . ASP A 1 128 ? 21.729 -11.317 -17.246 1.00 62.38 128 ASP A C 1
ATOM 913 O O . ASP A 1 128 ? 22.199 -11.665 -18.334 1.00 62.38 128 ASP A O 1
ATOM 917 N N . PRO A 1 129 ? 22.331 -11.642 -16.087 1.00 56.41 129 PRO A N 1
ATOM 918 C CA . PRO A 1 129 ? 23.627 -12.313 -16.027 1.00 56.41 129 PRO A CA 1
ATOM 919 C C . PRO A 1 129 ? 23.623 -13.727 -16.625 1.00 56.41 129 PRO A C 1
ATOM 921 O O . PRO A 1 129 ? 24.696 -14.289 -16.842 1.00 56.41 129 PRO A O 1
ATOM 924 N N . ASN A 1 130 ? 22.453 -14.312 -16.907 1.00 56.38 130 ASN A N 1
ATOM 925 C CA . ASN A 1 130 ? 22.336 -15.621 -17.548 1.00 56.38 130 ASN A CA 1
ATOM 926 C C . ASN A 1 130 ? 22.457 -15.555 -19.078 1.00 56.38 130 ASN A C 1
ATOM 928 O O . ASN A 1 130 ? 22.565 -16.599 -19.729 1.00 56.38 130 ASN A O 1
ATOM 932 N N . PHE A 1 131 ? 22.442 -14.356 -19.668 1.00 54.94 131 PHE A N 1
ATOM 933 C CA . PHE A 1 131 ? 22.640 -14.162 -21.099 1.00 54.94 131 PHE A CA 1
ATOM 934 C C . PHE A 1 131 ? 24.054 -13.679 -21.413 1.00 54.94 131 PHE A C 1
ATOM 936 O O . PHE A 1 131 ? 24.640 -12.844 -20.729 1.00 54.94 131 PHE A O 1
ATOM 943 N N . TYR A 1 132 ? 24.596 -14.186 -22.520 1.00 58.69 132 TYR A N 1
ATOM 944 C CA . TYR A 1 132 ? 25.842 -13.677 -23.074 1.00 58.69 132 TYR A CA 1
ATOM 945 C C . TYR A 1 132 ? 25.553 -12.485 -23.989 1.00 58.69 132 TYR A C 1
ATOM 947 O O . TYR A 1 132 ? 25.068 -12.654 -25.114 1.00 58.69 132 TYR A O 1
ATOM 955 N N . TYR A 1 133 ? 25.877 -11.283 -23.521 1.00 59.19 133 TYR A N 1
ATOM 956 C CA . TYR A 1 133 ? 25.828 -10.078 -24.340 1.00 59.19 133 TYR A CA 1
ATOM 957 C C . TYR A 1 133 ? 27.097 -9.981 -25.181 1.00 59.19 133 TYR A C 1
ATOM 959 O O . TYR A 1 133 ? 28.216 -10.142 -24.691 1.00 59.19 133 TYR A O 1
ATOM 967 N N . ARG A 1 134 ? 26.928 -9.731 -26.480 1.00 58.34 134 ARG A N 1
ATOM 968 C CA . ARG A 1 134 ? 28.070 -9.436 -27.346 1.00 58.34 134 ARG A CA 1
ATOM 969 C C . ARG A 1 134 ? 28.608 -8.050 -26.978 1.00 58.34 134 ARG A C 1
ATOM 971 O O . ARG A 1 134 ? 27.796 -7.159 -26.743 1.00 58.34 134 ARG A O 1
ATOM 978 N N . PRO A 1 135 ? 29.935 -7.851 -26.969 1.00 59.19 135 PRO A N 1
ATOM 979 C CA . PRO A 1 135 ? 30.497 -6.521 -26.776 1.00 59.19 135 PRO A CA 1
ATOM 980 C C . PRO A 1 135 ? 29.988 -5.571 -27.866 1.00 59.19 135 PRO A C 1
ATOM 982 O O . PRO A 1 135 ? 29.793 -5.991 -29.016 1.00 59.19 135 PRO A O 1
ATOM 985 N N . GLY A 1 136 ? 29.802 -4.297 -27.509 1.00 55.53 136 GLY A N 1
ATOM 986 C CA . GLY A 1 136 ? 29.555 -3.238 -28.486 1.00 55.53 136 GLY A CA 1
ATOM 987 C C . GLY A 1 136 ? 30.663 -3.226 -29.540 1.00 55.53 136 GLY A C 1
ATOM 988 O O . GLY A 1 136 ? 31.794 -3.616 -29.260 1.00 55.53 136 GLY A O 1
ATOM 989 N N . LEU A 1 137 ? 30.353 -2.833 -30.774 1.00 56.94 137 LEU A N 1
ATOM 990 C CA . LEU A 1 137 ? 31.351 -2.726 -31.839 1.00 56.94 137 LEU A CA 1
ATOM 991 C C . LEU A 1 137 ? 31.664 -1.251 -32.085 1.00 56.94 137 LEU A C 1
ATOM 993 O O . LEU A 1 137 ? 30.758 -0.448 -32.285 1.00 56.94 137 LEU A O 1
ATOM 997 N N . GLY A 1 138 ? 32.947 -0.902 -32.112 1.00 52.38 138 GLY A N 1
ATOM 998 C CA . GLY A 1 138 ? 33.406 0.424 -32.498 1.00 52.38 138 GLY A CA 1
ATOM 999 C C . GLY A 1 138 ? 33.187 0.692 -33.987 1.00 52.38 138 GLY A C 1
ATOM 1000 O O . GLY A 1 138 ? 32.875 -0.206 -34.772 1.00 52.38 138 GLY A O 1
ATOM 1001 N N . SER A 1 139 ? 33.424 1.933 -34.413 1.00 50.16 139 SER A N 1
ATOM 1002 C CA . SER A 1 139 ? 33.272 2.368 -35.815 1.00 50.16 139 SER A CA 1
ATOM 1003 C C . SER A 1 139 ? 34.155 1.611 -36.819 1.00 50.16 139 SER A C 1
ATOM 1005 O O . SER A 1 139 ? 33.915 1.647 -38.023 1.00 50.16 139 SER A O 1
ATOM 1007 N N . ASN A 1 140 ? 35.168 0.898 -36.329 1.00 63.62 140 ASN A N 1
ATOM 1008 C CA . ASN A 1 140 ? 36.057 0.015 -37.082 1.00 63.62 140 ASN A CA 1
ATOM 1009 C C . ASN A 1 140 ? 35.622 -1.469 -37.053 1.00 63.62 140 ASN A C 1
ATOM 1011 O O . ASN A 1 140 ? 36.376 -2.337 -37.498 1.00 63.62 140 ASN A O 1
ATOM 1015 N N . GLY A 1 141 ? 34.448 -1.777 -36.494 1.00 53.41 141 GLY A N 1
ATOM 1016 C CA . GLY A 1 141 ? 33.918 -3.133 -36.339 1.00 53.41 141 GLY A CA 1
ATOM 1017 C C . GLY A 1 141 ? 34.619 -3.976 -35.270 1.00 53.41 141 GLY A C 1
ATOM 1018 O O . GLY A 1 141 ? 34.385 -5.182 -35.214 1.00 53.41 141 GLY A O 1
ATOM 1019 N N . GLN A 1 142 ? 35.491 -3.381 -34.449 1.00 66.25 142 GLN A N 1
ATOM 1020 C CA . GLN A 1 142 ? 36.164 -4.088 -33.359 1.00 66.25 142 GLN A CA 1
ATOM 1021 C C . GLN A 1 142 ? 35.337 -4.034 -32.072 1.00 66.25 142 GLN A C 1
ATOM 1023 O O . GLN A 1 142 ? 34.748 -2.994 -31.790 1.00 66.25 142 GLN A O 1
ATOM 1028 N N . PRO A 1 143 ? 35.321 -5.108 -31.266 1.00 57.09 143 PRO A N 1
ATOM 1029 C CA . PRO A 1 143 ? 34.739 -5.084 -29.931 1.00 57.09 143 PRO A CA 1
ATOM 1030 C C . PRO A 1 143 ? 35.290 -3.940 -29.068 1.00 57.09 143 PRO A C 1
ATOM 1032 O O . PRO A 1 143 ? 36.498 -3.850 -28.852 1.00 57.09 143 PRO A O 1
ATOM 1035 N N . LEU A 1 144 ? 34.402 -3.097 -28.549 1.00 54.69 144 LEU A N 1
ATOM 1036 C CA . LEU A 1 144 ? 34.669 -2.194 -27.438 1.00 54.69 144 LEU A CA 1
ATOM 1037 C C . LEU A 1 144 ? 34.505 -3.012 -26.156 1.00 54.69 144 LEU A C 1
ATOM 1039 O O . LEU A 1 144 ? 33.401 -3.414 -25.796 1.00 54.69 144 LEU A O 1
ATOM 1043 N N . ILE A 1 145 ? 35.630 -3.339 -25.525 1.00 55.06 145 ILE A N 1
ATOM 1044 C CA . ILE A 1 145 ? 35.672 -4.103 -24.279 1.00 55.06 145 ILE A CA 1
ATOM 1045 C C . ILE A 1 145 ? 36.078 -3.134 -23.169 1.00 55.06 145 ILE A C 1
ATOM 1047 O O . ILE A 1 145 ? 37.176 -2.577 -23.218 1.00 55.06 145 ILE A O 1
ATOM 1051 N N . ASN A 1 146 ? 35.195 -2.942 -22.189 1.00 45.97 146 ASN A N 1
ATOM 1052 C CA . ASN A 1 146 ? 35.479 -2.209 -20.959 1.00 45.97 146 ASN A CA 1
ATOM 1053 C C . ASN A 1 146 ? 35.555 -3.205 -19.781 1.00 45.97 146 ASN A C 1
ATOM 1055 O O . ASN A 1 146 ? 34.616 -3.986 -19.607 1.00 45.97 146 ASN A O 1
ATOM 1059 N N . PRO A 1 147 ? 36.647 -3.235 -18.989 1.00 47.38 147 PRO A N 1
ATOM 1060 C CA . PRO A 1 147 ? 37.922 -2.543 -19.187 1.00 47.38 147 PRO A CA 1
ATOM 1061 C C . PRO A 1 147 ? 38.758 -3.055 -20.385 1.00 47.38 147 PRO A C 1
ATOM 1063 O O . PRO A 1 147 ? 38.639 -4.219 -20.783 1.00 47.38 147 PRO A O 1
ATOM 1066 N N . PRO A 1 148 ? 39.687 -2.224 -20.918 1.00 43.09 148 PRO A N 1
ATOM 1067 C CA . PRO A 1 148 ? 40.529 -2.527 -22.091 1.00 43.09 148 PRO A CA 1
ATOM 1068 C C . PRO A 1 148 ? 41.476 -3.732 -21.947 1.00 43.09 148 PRO A C 1
ATOM 1070 O O . PRO A 1 148 ? 42.117 -4.133 -22.917 1.00 43.09 148 PRO A O 1
ATOM 1073 N N . SER A 1 149 ? 41.600 -4.306 -20.746 1.00 45.78 149 SER A N 1
ATOM 1074 C CA . SER A 1 149 ? 42.437 -5.475 -20.437 1.00 45.78 149 SER A CA 1
ATOM 1075 C C . SER A 1 149 ? 41.775 -6.822 -20.757 1.00 45.78 149 SER A C 1
ATOM 1077 O O . SER A 1 149 ? 42.322 -7.870 -20.415 1.00 45.78 149 SER A O 1
ATOM 1079 N N . GLY A 1 150 ? 40.614 -6.807 -21.411 1.00 46.19 150 GLY A N 1
ATOM 1080 C CA . GLY A 1 150 ? 39.758 -7.978 -21.537 1.00 46.19 150 GLY A CA 1
ATOM 1081 C C . GLY A 1 150 ? 38.771 -8.037 -20.377 1.00 46.19 150 GLY A C 1
ATOM 1082 O O . GLY A 1 150 ? 39.070 -7.596 -19.267 1.00 46.19 150 GLY A O 1
ATOM 1083 N N . LEU A 1 151 ? 37.579 -8.556 -20.670 1.00 45.62 151 LEU A N 1
ATOM 1084 C CA . LEU A 1 151 ? 36.490 -8.700 -19.711 1.00 45.62 151 LEU A CA 1
ATOM 1085 C C . LEU A 1 151 ? 37.005 -9.326 -18.396 1.00 45.62 151 LEU A C 1
ATOM 1087 O O . LEU A 1 151 ? 37.502 -10.453 -18.436 1.00 45.62 151 LEU A O 1
ATOM 1091 N N . PRO A 1 152 ? 36.792 -8.698 -17.225 1.00 45.09 152 PRO A N 1
ATOM 1092 C CA . PRO A 1 152 ? 36.787 -9.389 -15.944 1.00 45.09 152 PRO A CA 1
ATOM 1093 C C . PRO A 1 152 ? 35.507 -10.225 -15.783 1.00 45.09 152 PRO A C 1
ATOM 1095 O O . PRO A 1 152 ? 35.195 -10.660 -14.680 1.00 45.09 152 PRO A O 1
ATOM 1098 N N . LEU A 1 153 ? 34.760 -10.491 -16.865 1.00 48.19 153 LEU A N 1
ATOM 1099 C CA . LEU A 1 153 ? 33.745 -11.537 -16.877 1.00 48.19 153 LEU A CA 1
ATOM 1100 C C . LEU A 1 153 ? 34.476 -12.881 -16.860 1.00 48.19 153 LEU A C 1
ATOM 1102 O O . LEU A 1 153 ? 34.652 -13.548 -17.882 1.00 48.19 153 LEU A O 1
ATOM 1106 N N . GLY A 1 154 ? 34.955 -13.241 -15.669 1.00 44.22 154 GLY A N 1
ATOM 1107 C CA . GLY A 1 154 ? 35.349 -14.596 -15.344 1.00 44.22 154 GLY A CA 1
ATOM 1108 C C . GLY A 1 154 ? 34.222 -15.517 -15.783 1.00 44.22 154 GLY A C 1
ATOM 1109 O O . GLY A 1 154 ? 33.071 -15.351 -15.395 1.00 44.22 154 GLY A O 1
ATOM 1110 N N . ASN A 1 155 ? 34.544 -16.440 -16.677 1.00 46.44 155 ASN A N 1
ATOM 1111 C CA . ASN A 1 155 ? 33.591 -17.428 -17.138 1.00 46.44 155 ASN A CA 1
ATOM 1112 C C . ASN A 1 155 ? 33.466 -18.533 -16.071 1.00 46.44 155 ASN A C 1
ATOM 1114 O O . ASN A 1 155 ? 34.497 -19.133 -15.746 1.00 46.44 155 ASN A O 1
ATOM 1118 N N . PRO A 1 156 ? 32.259 -18.870 -15.576 1.00 51.09 156 PRO A N 1
ATOM 1119 C CA . PRO A 1 156 ? 30.967 -18.212 -15.800 1.00 51.09 156 PRO A CA 1
ATOM 1120 C C . PRO A 1 156 ? 30.673 -17.097 -14.780 1.00 51.09 156 PRO A C 1
ATOM 1122 O O . PRO A 1 156 ? 31.022 -17.218 -13.605 1.00 51.09 156 PRO A O 1
ATOM 1125 N N . VAL A 1 157 ? 29.954 -16.057 -15.223 1.00 56.28 157 VAL A N 1
ATOM 1126 C CA . VAL A 1 157 ? 29.298 -15.092 -14.328 1.00 56.28 157 VAL A CA 1
ATOM 1127 C C . VAL A 1 157 ? 28.254 -15.869 -13.535 1.00 56.28 157 VAL A C 1
ATOM 1129 O O . VAL A 1 157 ? 27.318 -16.426 -14.106 1.00 56.28 157 VAL A O 1
ATOM 1132 N N . THR A 1 158 ? 28.440 -15.966 -12.224 1.00 62.75 158 THR A N 1
ATOM 1133 C CA . THR A 1 158 ? 27.453 -16.562 -11.323 1.00 62.75 158 THR A CA 1
ATOM 1134 C C . THR A 1 158 ? 26.720 -15.449 -10.591 1.00 62.75 158 THR A C 1
ATOM 1136 O O . THR A 1 158 ? 27.255 -14.359 -10.405 1.00 62.75 158 THR A O 1
ATOM 1139 N N . THR A 1 159 ? 25.515 -15.728 -10.094 1.00 67.50 159 THR A N 1
ATOM 1140 C CA . THR A 1 159 ? 24.777 -14.794 -9.224 1.00 67.50 159 THR A CA 1
ATOM 1141 C C . THR A 1 159 ? 25.536 -14.445 -7.941 1.00 67.50 159 THR A C 1
ATOM 1143 O O . THR A 1 159 ? 25.150 -13.520 -7.246 1.00 67.50 159 THR A O 1
ATOM 1146 N N . THR A 1 160 ? 26.608 -15.172 -7.622 1.00 72.62 160 THR A N 1
ATOM 1147 C CA . THR A 1 160 ? 27.475 -14.951 -6.459 1.00 72.62 160 THR A CA 1
ATOM 1148 C C . THR A 1 160 ? 28.773 -14.210 -6.799 1.00 72.62 160 THR A C 1
ATOM 1150 O O . THR A 1 160 ? 29.664 -14.126 -5.959 1.00 72.62 160 THR A O 1
ATOM 1153 N N . SER A 1 161 ? 28.949 -13.794 -8.056 1.00 70.50 161 SER A N 1
ATOM 1154 C CA . SER A 1 161 ? 30.197 -13.226 -8.570 1.00 70.50 161 SER A CA 1
ATOM 1155 C C . SER A 1 161 ? 29.928 -12.405 -9.841 1.00 70.50 161 SER A C 1
ATOM 1157 O O . SER A 1 161 ? 30.468 -12.685 -10.914 1.00 70.50 161 SER A O 1
ATOM 1159 N N . VAL A 1 162 ? 29.040 -11.415 -9.731 1.00 68.88 162 VAL A N 1
ATOM 1160 C CA . VAL A 1 162 ? 28.693 -10.482 -10.813 1.00 68.88 162 VAL A CA 1
ATOM 1161 C C . VAL A 1 162 ? 29.696 -9.337 -10.818 1.00 68.88 162 VAL A C 1
ATOM 1163 O O . VAL A 1 162 ? 29.999 -8.789 -9.768 1.00 68.88 162 VAL A O 1
ATOM 1166 N N . ALA A 1 163 ? 30.252 -8.984 -11.976 1.00 66.00 163 ALA A N 1
ATOM 1167 C CA . ALA A 1 163 ? 31.146 -7.833 -12.057 1.00 66.00 163 ALA A CA 1
ATOM 1168 C C . ALA A 1 163 ? 30.383 -6.559 -11.658 1.00 66.00 163 ALA A C 1
ATOM 1170 O O . ALA A 1 163 ? 29.332 -6.278 -12.231 1.00 66.00 163 ALA A O 1
ATOM 1171 N N . ASP A 1 164 ? 30.901 -5.833 -10.668 1.00 62.06 164 ASP A N 1
ATOM 1172 C CA . ASP A 1 164 ? 30.343 -4.547 -10.247 1.00 62.06 164 ASP A CA 1
ATOM 1173 C C . ASP A 1 164 ? 30.819 -3.412 -11.163 1.00 62.06 164 ASP A C 1
ATOM 1175 O O . ASP A 1 164 ? 31.867 -3.526 -11.817 1.00 62.06 164 ASP A O 1
ATOM 1179 N N . ASP A 1 165 ? 30.097 -2.293 -11.160 1.00 58.84 165 ASP A N 1
ATOM 1180 C CA . ASP A 1 165 ? 30.536 -1.087 -11.846 1.00 58.84 165 ASP A CA 1
ATOM 1181 C C . ASP A 1 165 ? 31.869 -0.594 -11.248 1.00 58.84 165 ASP A C 1
ATOM 1183 O O . ASP A 1 165 ? 32.030 -0.306 -10.056 1.00 58.84 165 ASP A O 1
ATOM 1187 N N . THR A 1 166 ? 32.876 -0.495 -12.116 1.00 54.47 166 THR A N 1
ATOM 1188 C CA . THR A 1 166 ? 34.214 -0.017 -11.756 1.00 54.47 166 THR A CA 1
ATOM 1189 C C . THR A 1 166 ? 34.214 1.467 -11.407 1.00 54.47 166 THR A C 1
ATOM 1191 O O . THR A 1 166 ? 35.038 1.926 -10.607 1.00 54.47 166 THR A O 1
ATOM 1194 N N . TYR A 1 167 ? 33.276 2.223 -11.966 1.00 53.75 167 TYR A N 1
ATOM 1195 C CA . TYR A 1 167 ? 33.176 3.649 -11.744 1.00 53.75 167 TYR A CA 1
ATOM 1196 C C . TYR A 1 167 ? 32.407 4.027 -10.483 1.00 53.75 167 TYR A C 1
ATOM 1198 O O . TYR A 1 167 ? 32.759 5.041 -9.890 1.00 53.75 167 TYR A O 1
ATOM 1206 N N . PHE A 1 168 ? 31.460 3.225 -9.999 1.00 53.72 168 PHE A N 1
ATOM 1207 C CA . PHE A 1 168 ? 30.898 3.413 -8.656 1.00 53.72 168 PHE A CA 1
ATOM 1208 C C . PHE A 1 168 ? 31.987 3.343 -7.559 1.00 53.72 168 PHE A C 1
ATOM 1210 O O . PHE A 1 168 ? 31.935 4.057 -6.557 1.00 53.72 168 PHE A O 1
ATOM 1217 N N . HIS A 1 169 ? 33.037 2.543 -7.781 1.00 52.22 169 HIS A N 1
ATOM 1218 C CA . HIS A 1 169 ? 34.143 2.322 -6.841 1.00 52.22 169 HIS A CA 1
ATOM 1219 C C . HIS A 1 169 ? 35.267 3.372 -6.889 1.00 52.22 169 HIS A C 1
ATOM 1221 O O . HIS A 1 169 ? 35.835 3.739 -5.852 1.00 52.22 169 HIS A O 1
ATOM 1227 N N . SER A 1 170 ? 35.605 3.863 -8.086 1.00 46.62 170 SER A N 1
ATOM 1228 C CA . SER A 1 170 ? 36.759 4.750 -8.302 1.00 46.62 170 SER A CA 1
ATOM 1229 C C . SER A 1 170 ? 36.723 6.085 -7.524 1.00 46.62 170 SER A C 1
ATOM 1231 O O . SER A 1 170 ? 37.797 6.520 -7.101 1.00 46.62 170 SER A O 1
ATOM 1233 N N . PRO A 1 171 ? 35.573 6.754 -7.297 1.00 47.06 171 PRO A N 1
ATOM 1234 C CA . PRO A 1 171 ? 35.499 7.994 -6.521 1.00 47.06 171 PRO A CA 1
ATOM 1235 C C . PRO A 1 171 ? 35.786 7.811 -5.025 1.00 47.06 171 PRO A C 1
ATOM 1237 O O . PRO A 1 171 ? 36.123 8.784 -4.352 1.00 47.06 171 PRO A O 1
ATOM 1240 N N . PHE A 1 172 ? 35.675 6.584 -4.500 1.00 49.91 172 PHE A N 1
ATOM 1241 C CA . PHE A 1 172 ? 35.790 6.282 -3.066 1.00 49.91 172 PHE A CA 1
ATOM 1242 C C . PHE A 1 172 ? 37.035 5.456 -2.700 1.00 49.91 172 PHE A C 1
ATOM 1244 O O . PHE A 1 172 ? 37.209 5.083 -1.541 1.00 49.91 172 PHE A O 1
ATOM 1251 N N . GLY A 1 173 ? 37.930 5.194 -3.662 1.00 47.50 173 GLY A N 1
ATOM 1252 C CA . GLY A 1 173 ? 39.210 4.515 -3.423 1.00 47.50 173 GLY A CA 1
ATOM 1253 C C . GLY A 1 173 ? 39.100 3.015 -3.122 1.00 47.50 173 GLY A C 1
ATOM 1254 O O . GLY A 1 173 ? 40.050 2.434 -2.596 1.00 47.50 173 GLY A O 1
ATOM 1255 N N . ALA A 1 174 ? 37.962 2.389 -3.439 1.00 50.47 174 ALA A N 1
ATOM 1256 C CA . ALA A 1 174 ? 37.742 0.956 -3.268 1.00 50.47 174 ALA A CA 1
ATOM 1257 C C . ALA A 1 174 ? 38.193 0.166 -4.512 1.00 50.47 174 ALA A C 1
ATOM 1259 O O . ALA A 1 174 ? 38.066 0.636 -5.642 1.00 50.47 174 ALA A O 1
ATOM 1260 N N . SER A 1 175 ? 38.729 -1.041 -4.308 1.00 52.09 175 SER A N 1
ATOM 1261 C CA . SER A 1 175 ? 39.008 -1.982 -5.402 1.00 52.09 175 SER A CA 1
ATOM 1262 C C . SER A 1 175 ? 37.702 -2.624 -5.856 1.00 52.09 175 SER A C 1
ATOM 1264 O O . SER A 1 175 ? 36.927 -3.054 -5.007 1.00 52.09 175 SER A O 1
ATOM 1266 N N . VAL A 1 176 ? 37.499 -2.754 -7.170 1.00 53.62 176 VAL A N 1
ATOM 1267 C CA . VAL A 1 176 ? 36.392 -3.538 -7.736 1.00 53.62 176 VAL A CA 1
ATOM 1268 C C . VAL A 1 176 ? 36.404 -4.956 -7.181 1.00 53.62 176 VAL A C 1
ATOM 1270 O O . VAL A 1 176 ? 37.370 -5.701 -7.367 1.00 53.62 176 VAL A O 1
ATOM 1273 N N . THR A 1 177 ? 35.333 -5.323 -6.491 1.00 61.75 177 THR A N 1
ATOM 1274 C CA . THR A 1 177 ? 35.035 -6.704 -6.119 1.00 61.75 177 THR A CA 1
ATOM 1275 C C . THR A 1 177 ? 33.781 -7.137 -6.849 1.00 61.75 177 THR A C 1
ATOM 1277 O O . THR A 1 177 ? 32.887 -6.326 -7.060 1.00 61.75 177 THR A O 1
ATOM 1280 N N . ASN A 1 178 ? 33.700 -8.410 -7.221 1.00 71.00 178 ASN A N 1
ATOM 1281 C CA . ASN A 1 178 ? 32.454 -8.954 -7.741 1.00 71.00 178 ASN A CA 1
ATOM 1282 C C . ASN A 1 178 ? 31.363 -8.890 -6.658 1.00 71.00 178 ASN A C 1
ATOM 1284 O O . ASN A 1 178 ? 31.651 -9.126 -5.482 1.00 71.00 178 ASN A O 1
ATOM 1288 N N . VAL A 1 179 ? 30.131 -8.603 -7.075 1.00 71.75 179 VAL A N 1
ATOM 1289 C CA . VAL A 1 179 ? 28.934 -8.596 -6.240 1.00 71.75 179 VAL A CA 1
ATOM 1290 C C . VAL A 1 179 ? 28.353 -10.003 -6.147 1.00 71.75 179 VAL A C 1
ATOM 1292 O O . VAL A 1 179 ? 28.096 -10.665 -7.156 1.00 71.75 179 VAL A O 1
ATOM 1295 N N . ASP A 1 180 ? 28.093 -10.453 -4.927 1.00 76.50 180 ASP A N 1
ATOM 1296 C CA . ASP A 1 180 ? 27.228 -11.588 -4.652 1.00 76.50 180 ASP A CA 1
ATOM 1297 C C . ASP A 1 180 ? 25.789 -11.097 -4.481 1.00 76.50 180 ASP A C 1
ATOM 1299 O O . ASP A 1 180 ? 25.410 -10.552 -3.442 1.00 76.50 180 ASP A O 1
ATOM 1303 N N . LEU A 1 181 ? 24.964 -11.326 -5.502 1.00 73.56 181 LEU A N 1
ATOM 1304 C CA . LEU A 1 181 ? 23.568 -10.907 -5.509 1.00 73.56 181 LEU A CA 1
ATOM 1305 C C . LEU A 1 181 ? 22.757 -11.538 -4.367 1.00 73.56 181 LEU A C 1
ATOM 1307 O O . LEU A 1 181 ? 21.734 -10.982 -3.991 1.00 73.56 181 LEU A O 1
ATOM 1311 N N . ALA A 1 182 ? 23.188 -12.669 -3.794 1.00 73.62 182 ALA A N 1
ATOM 1312 C CA . ALA A 1 182 ? 22.466 -13.319 -2.703 1.00 73.62 182 ALA A CA 1
ATOM 1313 C C . ALA A 1 182 ? 22.778 -12.727 -1.316 1.00 73.62 182 ALA A C 1
ATOM 1315 O O . ALA A 1 182 ? 21.988 -12.857 -0.377 1.00 73.62 182 ALA A O 1
ATOM 1316 N N . THR A 1 183 ? 23.954 -12.123 -1.149 1.00 72.69 183 THR A N 1
ATOM 1317 C CA . THR A 1 183 ? 24.422 -11.643 0.161 1.00 72.69 183 THR A CA 1
ATOM 1318 C C . THR A 1 183 ? 24.620 -10.134 0.223 1.00 72.69 183 THR A C 1
ATOM 1320 O O . THR A 1 183 ? 24.633 -9.582 1.323 1.00 72.69 183 THR A O 1
ATOM 1323 N N . GLN A 1 184 ? 24.728 -9.461 -0.923 1.00 71.94 184 GLN A N 1
ATOM 1324 C CA . GLN A 1 184 ? 25.044 -8.032 -1.010 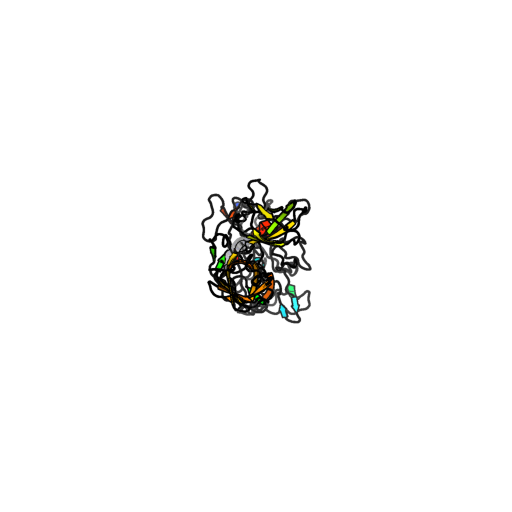1.00 71.94 184 GLN A CA 1
ATOM 1325 C C . GLN A 1 184 ? 23.910 -7.187 -1.605 1.00 71.94 184 GLN A C 1
ATOM 1327 O O . GLN A 1 184 ? 23.895 -5.971 -1.397 1.00 71.94 184 GLN A O 1
ATOM 1332 N N . ILE A 1 185 ? 22.920 -7.817 -2.249 1.00 71.19 185 ILE A N 1
ATOM 1333 C CA . ILE A 1 185 ? 21.663 -7.174 -2.647 1.00 71.19 185 ILE A CA 1
ATOM 1334 C C . ILE A 1 185 ? 20.572 -7.611 -1.669 1.00 71.19 185 ILE A C 1
ATOM 1336 O O . ILE A 1 185 ? 20.128 -8.757 -1.667 1.00 71.19 185 ILE A O 1
ATOM 1340 N N . GLY A 1 186 ? 20.197 -6.699 -0.773 1.00 73.50 186 GLY A N 1
ATOM 1341 C CA . GLY A 1 186 ? 19.129 -6.935 0.188 1.00 73.50 186 GLY A CA 1
ATOM 1342 C C . GLY A 1 186 ? 17.747 -6.758 -0.432 1.00 73.50 186 GLY A C 1
ATOM 1343 O O . GLY A 1 186 ? 17.584 -6.139 -1.477 1.00 73.50 186 GLY A O 1
ATOM 1344 N N . GLU A 1 187 ? 16.741 -7.268 0.261 1.00 75.25 187 GLU A N 1
ATOM 1345 C CA . GLU A 1 187 ? 15.335 -6.945 0.049 1.00 75.25 187 GLU A CA 1
ATOM 1346 C C . GLU A 1 187 ? 14.769 -6.229 1.265 1.00 75.25 187 GLU A C 1
ATOM 1348 O O . GLU A 1 187 ? 15.312 -6.326 2.370 1.00 75.25 187 GLU A O 1
ATOM 1353 N N . LEU A 1 188 ? 13.629 -5.565 1.091 1.00 78.44 188 LEU A N 1
ATOM 1354 C CA . LEU A 1 188 ? 12.887 -5.023 2.220 1.00 78.44 188 LEU A CA 1
ATOM 1355 C C . LEU A 1 188 ? 11.972 -6.082 2.838 1.00 78.44 188 LEU A C 1
ATOM 1357 O O . LEU A 1 188 ? 11.181 -6.742 2.163 1.00 78.44 188 LEU A O 1
ATOM 1361 N N . LYS A 1 189 ? 12.043 -6.190 4.166 1.00 80.38 189 LYS A N 1
ATOM 1362 C CA . LYS A 1 189 ? 11.000 -6.802 4.989 1.00 80.38 189 LYS A CA 1
ATOM 1363 C C . LYS A 1 189 ? 10.383 -5.750 5.895 1.00 80.38 189 LYS A C 1
ATOM 1365 O O . LYS A 1 189 ? 11.085 -4.880 6.412 1.00 80.38 189 LYS A O 1
ATOM 1370 N N . TYR A 1 190 ? 9.093 -5.885 6.158 1.00 80.31 190 TYR A N 1
ATOM 1371 C CA . TYR A 1 190 ? 8.358 -4.996 7.047 1.00 80.31 190 TYR A CA 1
ATOM 1372 C C . TYR A 1 190 ? 7.934 -5.744 8.300 1.00 80.31 190 TYR A C 1
ATOM 1374 O O . TYR A 1 190 ? 7.254 -6.764 8.225 1.00 80.31 190 TYR A O 1
ATOM 1382 N N . GLY A 1 191 ? 8.389 -5.253 9.447 1.00 81.19 191 GLY A N 1
ATOM 1383 C CA . GLY A 1 191 ? 8.120 -5.776 10.775 1.00 81.19 191 GLY A CA 1
ATOM 1384 C C . GLY A 1 191 ? 7.065 -4.979 11.528 1.00 81.19 191 GLY A C 1
ATOM 1385 O O . GLY A 1 191 ? 6.894 -3.781 11.302 1.00 81.19 191 GLY A O 1
ATOM 1386 N N . ASN A 1 192 ? 6.379 -5.644 12.453 1.00 81.56 192 ASN A N 1
ATOM 1387 C CA . ASN A 1 192 ? 5.658 -4.977 13.533 1.00 81.56 192 ASN A CA 1
ATOM 1388 C C . ASN A 1 192 ? 6.582 -4.757 14.753 1.00 81.56 192 ASN A C 1
ATOM 1390 O O . ASN A 1 192 ? 7.733 -5.196 14.778 1.00 81.56 192 ASN A O 1
ATOM 1394 N N . THR A 1 193 ? 6.076 -4.102 15.801 1.00 81.69 193 THR A N 1
ATOM 1395 C CA . THR A 1 193 ? 6.847 -3.778 17.022 1.00 81.69 193 THR A CA 1
ATOM 1396 C C . THR A 1 193 ? 7.357 -5.006 17.800 1.00 81.69 193 THR A C 1
ATOM 1398 O O . THR A 1 193 ? 8.247 -4.867 18.633 1.00 81.69 193 THR A O 1
ATOM 1401 N N . ASN A 1 194 ? 6.845 -6.209 17.516 1.00 82.56 194 ASN A N 1
ATOM 1402 C CA . ASN A 1 194 ? 7.278 -7.471 18.125 1.00 82.56 194 ASN A CA 1
ATOM 1403 C C . ASN A 1 194 ? 8.214 -8.296 17.218 1.00 82.56 194 ASN A C 1
ATOM 1405 O O . ASN A 1 194 ? 8.408 -9.485 17.471 1.00 82.56 194 ASN A O 1
ATOM 1409 N N . ASN A 1 195 ? 8.786 -7.700 16.165 1.00 79.44 195 ASN A N 1
ATOM 1410 C CA . ASN A 1 195 ? 9.669 -8.363 15.195 1.00 79.44 195 ASN A CA 1
ATOM 1411 C C . ASN A 1 195 ? 9.018 -9.510 14.398 1.00 79.44 195 ASN A C 1
ATOM 1413 O O . ASN A 1 195 ? 9.726 -10.362 13.859 1.00 79.44 195 ASN A O 1
ATOM 1417 N N . VAL A 1 196 ? 7.687 -9.538 14.277 1.00 80.38 196 VAL A N 1
ATOM 1418 C CA . VAL A 1 196 ? 7.051 -10.357 13.236 1.00 80.38 196 VAL A CA 1
ATOM 1419 C C . VAL A 1 196 ? 7.208 -9.597 11.931 1.00 80.38 196 VAL A C 1
ATOM 1421 O O . VAL A 1 196 ? 6.728 -8.469 11.840 1.00 80.38 196 VAL A O 1
ATOM 1424 N N . CYS A 1 197 ? 7.886 -10.184 10.946 1.00 80.44 197 CYS A N 1
ATOM 1425 C CA . CYS A 1 197 ? 8.163 -9.531 9.668 1.00 80.44 197 CYS A CA 1
ATOM 1426 C C . CYS A 1 197 ? 7.513 -10.261 8.495 1.00 80.44 197 CYS A C 1
ATOM 1428 O O . CYS A 1 197 ? 7.367 -11.482 8.524 1.00 80.44 197 CYS A O 1
ATOM 1430 N N . MET A 1 198 ? 7.212 -9.510 7.440 1.00 79.12 198 MET A N 1
ATOM 1431 C CA . MET A 1 198 ? 6.746 -10.002 6.145 1.00 79.12 198 MET A CA 1
ATOM 1432 C C . MET A 1 198 ? 7.671 -9.494 5.040 1.00 79.12 198 MET A C 1
ATOM 1434 O O . MET A 1 198 ? 8.222 -8.399 5.162 1.00 79.12 198 MET A O 1
ATOM 1438 N N . ARG A 1 199 ? 7.850 -10.286 3.980 1.00 81.50 199 ARG A N 1
ATOM 1439 C CA . ARG A 1 199 ? 8.614 -9.907 2.785 1.00 81.50 199 ARG A CA 1
ATOM 1440 C C . ARG A 1 199 ? 7.699 -9.709 1.584 1.00 81.50 199 ARG A C 1
ATOM 1442 O O . ARG A 1 199 ? 6.599 -10.261 1.535 1.00 81.50 199 ARG A O 1
ATOM 1449 N N . ASN A 1 200 ? 8.187 -8.949 0.611 1.00 79.75 200 ASN A N 1
ATOM 1450 C CA . ASN A 1 200 ? 7.539 -8.817 -0.685 1.00 79.75 200 ASN A CA 1
ATOM 1451 C C . ASN A 1 200 ? 7.570 -10.167 -1.418 1.00 79.75 200 ASN A C 1
ATOM 1453 O O . ASN A 1 200 ? 8.616 -10.796 -1.508 1.00 79.75 200 ASN A O 1
ATOM 1457 N N . GLY A 1 201 ? 6.424 -10.671 -1.878 1.00 79.75 201 GLY A N 1
ATOM 1458 C CA . GLY A 1 201 ? 6.337 -11.955 -2.599 1.00 79.75 201 GLY A CA 1
ATOM 1459 C C . GLY A 1 201 ? 6.569 -13.238 -1.771 1.00 79.75 201 GLY A C 1
ATOM 1460 O O . GLY A 1 201 ? 6.189 -14.320 -2.224 1.00 79.75 201 GLY A O 1
ATOM 1461 N N . ALA A 1 202 ? 7.156 -13.153 -0.571 1.00 78.69 202 ALA A N 1
ATOM 1462 C CA . ALA A 1 202 ? 7.758 -14.292 0.132 1.00 78.69 202 ALA A CA 1
ATOM 1463 C C . ALA A 1 202 ? 7.466 -14.338 1.648 1.00 78.69 202 ALA A C 1
ATOM 1465 O O . ALA A 1 202 ? 7.101 -13.338 2.270 1.00 78.69 202 ALA A O 1
ATOM 1466 N N . ASP A 1 203 ? 7.656 -15.513 2.266 1.00 74.25 203 ASP A N 1
ATOM 1467 C CA . ASP A 1 203 ? 7.662 -15.639 3.734 1.00 74.25 203 ASP A CA 1
ATOM 1468 C C . ASP A 1 203 ? 8.904 -14.946 4.332 1.00 74.25 203 ASP A 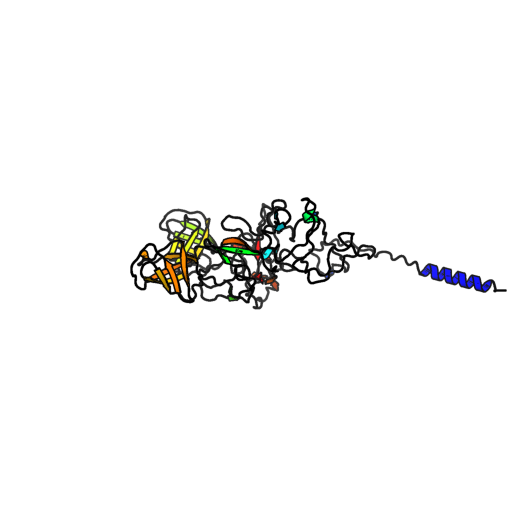C 1
ATOM 1470 O O . ASP A 1 203 ? 9.868 -14.703 3.617 1.00 74.25 203 ASP A O 1
ATOM 1474 N N . SER A 1 204 ? 8.945 -14.625 5.629 1.00 72.00 204 SER A N 1
ATOM 1475 C CA . SER A 1 204 ? 10.136 -14.029 6.275 1.00 72.00 204 SER A CA 1
ATOM 1476 C C . SER A 1 204 ? 11.173 -15.034 6.808 1.00 72.00 204 SER A C 1
ATOM 1478 O O . SER A 1 204 ? 12.240 -14.620 7.262 1.00 72.00 204 SER A O 1
ATOM 1480 N N . ALA A 1 205 ? 10.890 -16.335 6.733 1.00 64.81 205 ALA A N 1
ATOM 1481 C CA . ALA A 1 205 ? 11.710 -17.452 7.207 1.00 64.81 205 ALA A CA 1
ATOM 1482 C C . ALA A 1 205 ? 12.614 -18.098 6.122 1.00 64.81 205 ALA A C 1
ATOM 1484 O O . ALA A 1 205 ? 13.498 -18.882 6.461 1.00 64.81 205 ALA A O 1
ATOM 1485 N N . GLY A 1 206 ? 12.443 -17.770 4.835 1.00 64.12 206 GLY A N 1
ATOM 1486 C CA . GLY A 1 206 ? 13.216 -18.279 3.695 1.00 64.12 206 GLY A CA 1
ATOM 1487 C C . GLY A 1 206 ? 12.722 -17.759 2.330 1.00 64.12 206 GLY A C 1
ATOM 1488 O O . GLY A 1 206 ? 11.731 -17.049 2.242 1.00 64.12 206 GLY A O 1
ATOM 1489 N N . ALA A 1 207 ? 13.405 -18.094 1.235 1.00 65.44 207 ALA A N 1
ATOM 1490 C CA . ALA A 1 207 ? 13.071 -17.606 -0.116 1.00 65.44 207 ALA A CA 1
ATOM 1491 C C . ALA A 1 207 ? 11.793 -18.234 -0.727 1.00 65.44 207 ALA A C 1
ATOM 1493 O O . ALA A 1 207 ? 11.651 -18.309 -1.946 1.00 65.44 207 ALA A O 1
ATOM 1494 N N . ASN A 1 208 ? 10.880 -18.747 0.101 1.00 75.94 208 ASN A N 1
ATOM 1495 C CA . ASN A 1 208 ? 9.670 -19.398 -0.377 1.00 75.94 208 ASN A CA 1
ATOM 1496 C C . ASN A 1 208 ? 8.663 -18.347 -0.830 1.00 75.94 208 ASN A C 1
ATOM 1498 O O . ASN A 1 208 ? 8.179 -17.548 -0.022 1.00 75.94 208 ASN A O 1
ATOM 1502 N N . LEU A 1 209 ? 8.300 -18.409 -2.109 1.00 83.25 209 LEU A N 1
ATOM 1503 C CA . LEU A 1 209 ? 7.163 -17.669 -2.631 1.00 83.25 209 LEU A CA 1
ATOM 1504 C C . LEU A 1 209 ? 5.887 -18.209 -1.989 1.00 83.25 209 LEU A C 1
ATOM 1506 O O . LEU A 1 209 ? 5.590 -19.404 -2.049 1.00 83.25 209 LEU A O 1
ATOM 1510 N N . VAL A 1 210 ? 5.128 -17.318 -1.374 1.00 79.19 210 VAL A N 1
ATOM 1511 C CA . VAL A 1 210 ? 3.848 -17.642 -0.739 1.00 79.19 210 VAL A CA 1
ATOM 1512 C C . VAL A 1 210 ? 2.718 -17.239 -1.668 1.00 79.19 210 VAL A C 1
ATOM 1514 O O . VAL A 1 210 ? 2.897 -16.335 -2.474 1.00 79.19 210 VAL A O 1
ATOM 1517 N N . SER A 1 211 ? 1.572 -17.917 -1.589 1.00 79.25 211 SER A N 1
ATOM 1518 C CA . SER A 1 211 ? 0.301 -17.475 -2.183 1.00 79.25 211 SER A CA 1
ATOM 1519 C C . SER A 1 211 ? -0.557 -16.803 -1.116 1.00 79.25 211 SER A C 1
ATOM 1521 O O . SER A 1 211 ? -0.451 -17.146 0.061 1.00 79.25 211 SER A O 1
ATOM 1523 N N . GLY A 1 212 ? -1.457 -15.909 -1.511 1.00 75.75 212 GLY A N 1
ATOM 1524 C CA . GLY A 1 212 ? -2.297 -15.193 -0.554 1.00 75.75 212 GLY A CA 1
ATOM 1525 C C . GLY A 1 212 ? -3.569 -14.661 -1.186 1.00 75.75 212 GLY A C 1
ATOM 1526 O O . GLY A 1 212 ? -4.041 -15.175 -2.195 1.00 75.75 212 GLY A O 1
ATOM 1527 N N . THR A 1 213 ? -4.130 -13.611 -0.602 1.00 69.75 213 THR A N 1
ATOM 1528 C CA . THR A 1 213 ? -5.262 -12.883 -1.182 1.00 69.75 213 THR A CA 1
ATOM 1529 C C . THR A 1 213 ? -4.933 -11.397 -1.274 1.00 69.75 213 THR A C 1
ATOM 1531 O O . THR A 1 213 ? -4.500 -10.807 -0.289 1.00 69.75 213 THR A O 1
ATOM 1534 N N . ALA A 1 214 ? -5.122 -10.795 -2.446 1.00 62.59 214 ALA A N 1
ATOM 1535 C CA . ALA A 1 214 ? -5.034 -9.364 -2.692 1.00 62.59 214 ALA A CA 1
ATOM 1536 C C . ALA A 1 214 ? -6.274 -8.640 -2.168 1.00 62.59 214 ALA A C 1
ATOM 1538 O O . ALA A 1 214 ? -7.408 -9.115 -2.272 1.00 62.59 214 ALA A O 1
ATOM 1539 N N . PHE A 1 215 ? -6.033 -7.419 -1.700 1.00 63.62 215 PHE A N 1
ATOM 1540 C CA . PHE A 1 215 ? -7.043 -6.502 -1.200 1.00 63.62 215 PHE A CA 1
ATOM 1541 C C . PHE A 1 215 ? -7.727 -5.753 -2.341 1.00 63.62 215 PHE A C 1
ATOM 1543 O O . PHE A 1 215 ? -7.261 -4.711 -2.806 1.00 63.62 215 PHE A O 1
ATOM 1550 N N . ASP A 1 216 ? -8.867 -6.260 -2.765 1.00 47.16 216 ASP A N 1
ATOM 1551 C CA . ASP A 1 216 ? -10.060 -5.432 -2.715 1.00 47.16 216 ASP A CA 1
ATOM 1552 C C . ASP A 1 216 ? -11.061 -6.206 -1.839 1.00 47.16 216 ASP A C 1
ATOM 1554 O O . ASP A 1 216 ? -11.018 -7.429 -1.776 1.00 47.16 216 ASP A O 1
ATOM 1558 N N . SER A 1 217 ? -11.880 -5.520 -1.052 1.00 41.16 217 SER A N 1
ATOM 1559 C CA . SER A 1 217 ? -13.114 -6.124 -0.528 1.00 41.16 217 SER A CA 1
ATOM 1560 C C . SER A 1 217 ? -13.054 -7.199 0.577 1.00 41.16 217 SER A C 1
ATOM 1562 O O . SER A 1 217 ? -14.056 -7.875 0.802 1.00 41.16 217 SER A O 1
ATOM 1564 N N . ALA A 1 218 ? -11.974 -7.378 1.347 1.00 35.34 218 ALA A N 1
ATOM 1565 C CA . ALA A 1 218 ? -12.005 -8.355 2.457 1.00 35.34 218 ALA A CA 1
ATOM 1566 C C . ALA A 1 218 ? -12.908 -7.928 3.641 1.00 35.34 218 ALA A C 1
ATOM 1568 O O . ALA A 1 218 ? -13.453 -8.784 4.329 1.00 35.34 218 ALA A O 1
ATOM 1569 N N . SER A 1 219 ? -13.189 -6.632 3.819 1.00 37.62 219 SER A N 1
ATOM 1570 C CA . SER A 1 219 ? -14.270 -6.166 4.709 1.00 37.62 219 SER A CA 1
ATOM 1571 C C . SER A 1 219 ? -15.682 -6.298 4.104 1.00 37.62 219 SER A C 1
ATOM 1573 O O . SER A 1 219 ? -16.665 -6.022 4.801 1.00 37.62 219 SER A O 1
ATOM 1575 N N . SER A 1 220 ? -15.777 -6.730 2.837 1.00 38.78 220 SER A N 1
ATOM 1576 C CA . SER A 1 220 ? -16.996 -7.024 2.063 1.00 38.78 220 SER A CA 1
ATOM 1577 C C . SER A 1 220 ? -17.035 -8.462 1.494 1.00 38.78 220 SER A C 1
ATOM 1579 O O . SER A 1 220 ? -17.853 -8.761 0.627 1.00 38.78 220 SER A O 1
ATOM 1581 N N . GLY A 1 221 ? -16.206 -9.384 2.007 1.00 39.28 221 GLY A N 1
ATOM 1582 C CA . GLY A 1 221 ? -16.297 -10.825 1.727 1.00 39.28 221 GLY A CA 1
ATOM 1583 C C . GLY A 1 221 ? -15.773 -11.315 0.368 1.00 39.28 221 GLY A C 1
ATOM 1584 O O . GLY A 1 221 ? -16.088 -12.440 -0.004 1.00 39.28 221 GLY A O 1
ATOM 1585 N N . SER A 1 222 ? -14.989 -10.523 -0.376 1.00 46.81 222 SER A N 1
ATOM 1586 C CA . SER A 1 222 ? -14.536 -10.882 -1.740 1.00 46.81 222 SER A CA 1
ATOM 1587 C C . SER A 1 222 ? -13.036 -10.630 -1.965 1.00 46.81 222 SER A C 1
ATOM 1589 O O . SER A 1 222 ? -12.664 -9.885 -2.859 1.00 46.81 222 SER A O 1
ATOM 1591 N N . GLY A 1 223 ? -12.155 -11.212 -1.145 1.00 58.50 223 GLY A N 1
ATOM 1592 C CA . GLY A 1 223 ? -10.706 -11.111 -1.375 1.00 58.50 223 GLY A CA 1
ATOM 1593 C C . GLY A 1 223 ? -10.276 -11.840 -2.656 1.00 58.50 223 GLY A C 1
ATOM 1594 O O . GLY A 1 223 ? -10.695 -12.973 -2.894 1.00 58.50 223 GLY A O 1
ATOM 1595 N N . ASN A 1 224 ? -9.416 -11.222 -3.469 1.00 68.62 224 ASN A N 1
ATOM 1596 C CA . ASN A 1 224 ? -8.928 -11.829 -4.711 1.00 68.62 224 ASN A CA 1
ATOM 1597 C C . ASN A 1 224 ? -7.781 -12.792 -4.420 1.00 68.62 224 ASN A C 1
ATOM 1599 O O . ASN A 1 224 ? -6.776 -12.377 -3.859 1.00 68.62 224 ASN A O 1
ATOM 1603 N N . THR A 1 225 ? -7.864 -14.059 -4.814 1.00 75.31 225 THR A N 1
ATOM 1604 C CA . THR A 1 225 ? -6.738 -14.991 -4.649 1.00 75.31 225 THR A CA 1
ATOM 1605 C C . THR A 1 225 ? -5.529 -14.552 -5.482 1.00 75.31 225 THR A C 1
ATOM 1607 O O . THR A 1 225 ? -5.654 -14.266 -6.669 1.00 75.31 225 THR A O 1
ATOM 1610 N N . MET A 1 226 ? -4.352 -14.525 -4.858 1.00 77.56 226 MET A N 1
ATOM 1611 C CA . MET A 1 226 ? -3.067 -14.258 -5.499 1.00 77.56 226 MET A CA 1
ATOM 1612 C C . MET A 1 226 ? -2.249 -15.546 -5.628 1.00 77.56 226 MET A C 1
ATOM 1614 O O . MET A 1 226 ? -2.051 -16.244 -4.626 1.00 77.56 226 MET A O 1
ATOM 1618 N N . PRO A 1 227 ? -1.735 -15.847 -6.833 1.00 82.94 227 PRO A N 1
ATOM 1619 C CA . PRO A 1 227 ? -0.720 -16.872 -7.037 1.00 82.94 227 PRO A CA 1
ATOM 1620 C C . PRO A 1 227 ? 0.538 -16.640 -6.197 1.00 82.94 227 PRO A C 1
ATOM 1622 O O . PRO A 1 227 ? 0.784 -15.537 -5.706 1.00 82.94 227 PRO A O 1
ATOM 1625 N N . ALA A 1 228 ? 1.354 -17.688 -6.075 1.00 85.19 228 ALA A N 1
ATOM 1626 C CA . ALA A 1 228 ? 2.611 -17.597 -5.350 1.00 85.19 228 ALA A CA 1
ATOM 1627 C C . ALA A 1 228 ? 3.535 -16.516 -5.943 1.00 85.19 228 ALA A C 1
ATOM 1629 O O . ALA A 1 228 ? 3.690 -16.455 -7.163 1.00 85.19 228 ALA A O 1
ATOM 1630 N N . GLY A 1 229 ? 4.119 -15.670 -5.090 1.00 81.81 229 GLY A N 1
ATOM 1631 C CA . GLY A 1 229 ? 5.034 -14.594 -5.493 1.00 81.81 229 GLY A CA 1
ATOM 1632 C C . GLY A 1 229 ? 4.360 -13.290 -5.926 1.00 81.81 229 GLY A C 1
ATOM 1633 O O . GLY A 1 229 ? 5.039 -12.277 -6.052 1.00 81.81 229 GLY A O 1
ATOM 1634 N N . GLN A 1 230 ? 3.032 -13.266 -6.094 1.00 84.88 230 GLN A N 1
ATOM 1635 C CA . GLN A 1 230 ? 2.315 -12.039 -6.450 1.00 84.88 230 GLN A CA 1
ATOM 1636 C C . GLN A 1 230 ? 1.938 -11.207 -5.227 1.00 84.88 230 GLN A C 1
ATOM 1638 O O . GLN A 1 230 ? 1.479 -11.741 -4.217 1.00 84.88 230 GLN A O 1
ATOM 1643 N N . PHE A 1 231 ? 2.055 -9.886 -5.345 1.00 83.06 231 PHE A N 1
ATOM 1644 C CA . PHE A 1 231 ? 1.644 -8.961 -4.291 1.00 83.06 231 PHE A CA 1
ATOM 1645 C C . PHE A 1 231 ? 1.226 -7.584 -4.831 1.00 83.06 231 PHE A C 1
ATOM 1647 O O . PHE A 1 231 ? 1.729 -7.121 -5.859 1.00 83.06 231 PHE A O 1
ATOM 1654 N N . PRO A 1 232 ? 0.302 -6.883 -4.148 1.00 81.69 232 PRO A N 1
ATOM 1655 C CA . PRO A 1 232 ? -0.097 -5.536 -4.512 1.00 81.69 232 PRO A CA 1
ATOM 1656 C C . PRO A 1 232 ? 0.791 -4.489 -3.818 1.00 81.69 232 PRO A C 1
ATOM 1658 O O . PRO A 1 232 ? 1.119 -4.618 -2.639 1.00 81.69 232 PRO A O 1
ATOM 1661 N N . TYR A 1 233 ? 1.097 -3.390 -4.509 1.00 81.00 233 TYR A N 1
ATOM 1662 C CA . TYR A 1 233 ? 1.846 -2.254 -3.950 1.00 81.00 233 TYR A CA 1
ATOM 1663 C C . TYR A 1 233 ? 0.903 -1.081 -3.618 1.00 81.00 233 TYR A C 1
ATOM 1665 O O . TYR A 1 233 ? 0.953 -0.015 -4.226 1.00 81.00 233 TYR A O 1
ATOM 1673 N N . ARG A 1 234 ? -0.038 -1.303 -2.685 1.00 77.25 234 ARG A N 1
ATOM 1674 C CA . ARG A 1 234 ? -1.036 -0.306 -2.225 1.00 77.25 234 ARG A CA 1
ATOM 1675 C C . ARG A 1 234 ? -1.449 -0.513 -0.758 1.00 77.25 234 ARG A C 1
ATOM 1677 O O . ARG A 1 234 ? -1.025 -1.482 -0.135 1.00 77.25 234 ARG A O 1
ATOM 1684 N N . THR A 1 235 ? -2.281 0.384 -0.211 1.00 71.88 235 THR A N 1
ATOM 1685 C CA . THR A 1 235 ? -2.757 0.301 1.191 1.00 71.88 235 THR A CA 1
ATOM 1686 C C . THR A 1 235 ? -3.581 -0.958 1.476 1.00 71.88 235 THR A C 1
ATOM 1688 O O . THR A 1 235 ? -4.300 -1.451 0.604 1.00 71.88 235 THR A O 1
ATOM 1691 N N . ASN A 1 236 ? -3.496 -1.458 2.716 1.00 70.69 236 ASN A N 1
ATOM 1692 C CA . ASN A 1 236 ? -4.256 -2.615 3.183 1.00 70.69 236 ASN A CA 1
ATOM 1693 C C . ASN A 1 236 ? -5.449 -2.171 4.065 1.00 70.69 236 ASN A C 1
ATOM 1695 O O . ASN A 1 236 ? -5.259 -1.801 5.234 1.00 70.69 236 ASN A O 1
ATOM 1699 N N . PRO A 1 237 ? -6.689 -2.246 3.543 1.00 62.22 237 PRO A N 1
ATOM 1700 C CA . PRO A 1 237 ? -7.893 -1.878 4.282 1.00 62.22 237 PRO A CA 1
ATOM 1701 C C . PRO A 1 237 ? -8.347 -2.881 5.352 1.00 62.22 237 PRO A C 1
ATOM 1703 O O . PRO A 1 237 ? -9.154 -2.502 6.200 1.00 62.22 237 PRO A O 1
ATOM 1706 N N . ALA A 1 238 ? -7.875 -4.129 5.336 1.00 62.06 238 ALA A N 1
ATOM 1707 C CA . ALA A 1 238 ? -8.406 -5.208 6.172 1.00 62.06 238 ALA A CA 1
ATOM 1708 C C . ALA A 1 238 ? -7.679 -5.341 7.526 1.00 62.06 238 ALA A C 1
ATOM 1710 O O . ALA A 1 238 ? -6.485 -5.057 7.619 1.00 62.06 238 ALA A O 1
ATOM 1711 N N . ASN A 1 239 ? -8.370 -5.826 8.573 1.00 67.56 239 ASN A N 1
ATOM 1712 C CA . ASN A 1 239 ? -7.688 -6.292 9.798 1.00 67.56 239 ASN A CA 1
ATOM 1713 C C . ASN A 1 239 ? -7.098 -7.695 9.642 1.00 67.56 239 ASN A C 1
ATOM 1715 O O . ASN A 1 239 ? -6.133 -8.034 10.330 1.00 67.56 239 ASN A O 1
ATOM 1719 N N . ALA A 1 240 ? -7.692 -8.506 8.767 1.00 60.25 240 ALA A N 1
ATOM 1720 C CA . ALA A 1 240 ? -7.244 -9.845 8.437 1.00 60.25 240 ALA A CA 1
ATOM 1721 C C . ALA A 1 240 ? -6.297 -9.780 7.236 1.00 60.25 240 ALA A C 1
ATOM 1723 O O . ALA A 1 240 ? -6.733 -9.696 6.089 1.00 60.25 240 ALA A O 1
ATOM 1724 N N . SER A 1 241 ? -4.989 -9.789 7.494 1.00 55.72 241 SER A N 1
ATOM 1725 C CA . SER A 1 241 ? -3.988 -9.859 6.431 1.00 55.72 241 SER A CA 1
ATOM 1726 C C . SER A 1 241 ? -3.304 -11.214 6.432 1.00 55.72 241 SER A C 1
ATOM 1728 O O . SER A 1 241 ? -2.340 -11.425 7.160 1.00 55.72 241 SER A O 1
ATOM 1730 N N . THR A 1 242 ? -3.776 -12.106 5.568 1.00 56.88 242 THR A N 1
ATOM 1731 C CA . THR A 1 242 ? -2.988 -13.241 5.060 1.00 56.88 242 THR A CA 1
ATOM 1732 C C . THR A 1 242 ? -2.226 -12.868 3.785 1.00 56.88 242 THR A C 1
ATOM 1734 O O . THR A 1 242 ? -1.660 -13.732 3.119 1.00 56.88 242 THR A O 1
ATOM 1737 N N . ALA A 1 243 ? -2.260 -11.591 3.394 1.00 57.56 243 ALA A N 1
ATOM 1738 C CA . ALA A 1 243 ? -1.654 -11.150 2.158 1.00 57.56 243 ALA A CA 1
ATOM 1739 C C . ALA A 1 243 ? -0.144 -11.020 2.271 1.00 57.56 243 ALA A C 1
ATOM 1741 O O . ALA A 1 243 ? 0.433 -10.735 3.320 1.00 57.56 243 ALA A O 1
ATOM 1742 N N . ILE A 1 244 ? 0.443 -11.145 1.100 1.00 62.22 244 ILE A N 1
ATOM 1743 C CA . ILE A 1 244 ? 1.826 -10.874 0.800 1.00 62.22 244 ILE A CA 1
ATOM 1744 C C . ILE A 1 244 ? 1.881 -9.383 0.510 1.00 62.22 244 ILE A C 1
ATOM 1746 O O . ILE A 1 244 ? 1.152 -8.891 -0.356 1.00 62.22 244 ILE A O 1
ATOM 1750 N N . PHE A 1 245 ? 2.643 -8.648 1.305 1.00 67.12 245 PHE A N 1
ATOM 1751 C CA . PHE A 1 245 ? 2.700 -7.199 1.197 1.00 67.12 245 PHE A CA 1
ATOM 1752 C C . PHE A 1 245 ? 3.620 -6.794 0.051 1.00 67.12 245 PHE A C 1
ATOM 1754 O O . PHE A 1 245 ? 4.597 -7.476 -0.205 1.00 67.12 245 PHE A O 1
ATOM 1761 N N . GLY A 1 246 ? 3.316 -5.691 -0.630 1.00 66.00 246 GLY A N 1
ATOM 1762 C CA . GLY A 1 246 ? 4.320 -4.951 -1.402 1.00 66.00 246 GLY A CA 1
ATOM 1763 C C . GLY A 1 246 ? 4.866 -3.734 -0.679 1.00 66.00 246 GLY A C 1
ATOM 1764 O O . GLY A 1 246 ? 5.802 -3.113 -1.148 1.00 66.00 246 GLY A O 1
ATOM 1765 N N . LEU A 1 247 ? 4.238 -3.351 0.428 1.00 72.25 247 LEU A N 1
ATOM 1766 C CA . LEU A 1 247 ? 4.435 -2.085 1.114 1.00 72.25 247 LEU A CA 1
ATOM 1767 C C . LEU A 1 247 ? 4.379 -2.286 2.626 1.00 72.25 247 LEU A C 1
ATOM 1769 O O . LEU A 1 247 ? 3.766 -3.263 3.070 1.00 72.25 247 LEU A O 1
ATOM 1773 N N . PRO A 1 248 ? 4.889 -1.321 3.420 1.00 71.50 248 PRO A N 1
ATOM 1774 C CA . PRO A 1 248 ? 4.490 -1.194 4.812 1.00 71.50 248 PRO A CA 1
ATOM 1775 C C . PRO A 1 248 ? 2.971 -1.345 4.926 1.00 71.50 248 PRO A C 1
ATOM 1777 O O . PRO A 1 248 ? 2.222 -0.707 4.177 1.00 71.50 248 PRO A O 1
ATOM 1780 N N . GLU A 1 249 ? 2.498 -2.177 5.852 1.00 75.88 249 GLU A N 1
ATOM 1781 C CA . GLU A 1 249 ? 1.072 -2.241 6.128 1.00 75.88 249 GLU A CA 1
ATOM 1782 C C . GLU A 1 249 ? 0.610 -0.840 6.537 1.00 75.88 249 GLU A C 1
ATOM 1784 O O . GLU A 1 249 ? 1.090 -0.250 7.506 1.00 75.88 249 GLU A O 1
ATOM 1789 N N . MET A 1 250 ? -0.333 -0.300 5.774 1.00 74.00 250 MET A N 1
ATOM 1790 C CA . MET A 1 250 ? -0.911 1.009 6.022 1.00 74.00 250 MET A CA 1
ATOM 1791 C C . MET A 1 250 ? -2.421 0.927 6.001 1.00 74.00 250 MET A C 1
ATOM 1793 O O . MET A 1 250 ? -3.015 0.234 5.174 1.00 74.00 250 MET A O 1
ATOM 1797 N N . MET A 1 251 ? -3.025 1.682 6.910 1.00 80.00 251 MET A N 1
ATOM 1798 C CA . MET A 1 251 ? -4.461 1.895 6.952 1.00 80.00 251 MET A CA 1
ATOM 1799 C C . MET A 1 251 ? -4.922 2.789 5.786 1.00 80.00 251 MET A C 1
ATOM 1801 O O . MET A 1 251 ? -4.168 3.668 5.356 1.00 80.00 251 MET A O 1
ATOM 1805 N N . PRO A 1 252 ? -6.162 2.606 5.301 1.00 81.25 252 PRO A N 1
ATOM 1806 C CA . PRO A 1 252 ? -6.831 3.538 4.403 1.00 81.25 252 PRO A CA 1
ATOM 1807 C C . PRO A 1 252 ? -6.748 4.983 4.885 1.00 81.25 252 PRO A C 1
ATOM 1809 O O . PRO A 1 252 ? -6.825 5.260 6.084 1.00 81.25 252 PRO A O 1
ATOM 1812 N N . ILE A 1 253 ? -6.627 5.910 3.935 1.00 84.38 253 ILE A N 1
ATOM 1813 C CA . ILE A 1 253 ? -6.450 7.339 4.205 1.00 84.38 253 ILE A CA 1
ATOM 1814 C C . ILE A 1 253 ? -7.717 8.100 3.807 1.00 84.38 253 ILE A C 1
ATOM 1816 O O . ILE A 1 253 ? -8.342 7.805 2.786 1.00 84.38 253 ILE A O 1
ATOM 1820 N N . ALA A 1 254 ? -8.082 9.103 4.601 1.00 88.94 254 ALA A N 1
ATOM 1821 C CA . ALA A 1 254 ? -9.148 10.048 4.284 1.00 88.94 254 ALA A CA 1
ATOM 1822 C C . ALA A 1 254 ? -8.781 11.467 4.740 1.00 88.94 254 ALA A C 1
ATOM 1824 O O . ALA A 1 254 ? -7.884 11.664 5.563 1.00 88.94 254 ALA A O 1
ATOM 1825 N N . SER A 1 255 ? -9.502 12.460 4.216 1.00 92.00 255 SER A N 1
ATOM 1826 C CA . SER A 1 255 ? -9.501 13.816 4.766 1.00 92.00 255 SER A CA 1
ATOM 1827 C C . SER A 1 255 ? -10.628 13.952 5.785 1.00 92.00 255 SER A C 1
ATOM 1829 O O . SER A 1 255 ? -11.792 13.717 5.454 1.00 92.00 255 SER A O 1
ATOM 1831 N N . PHE A 1 256 ? -10.292 14.315 7.020 1.00 95.12 256 PHE A N 1
ATOM 1832 C CA . PHE A 1 256 ? -11.229 14.432 8.131 1.00 95.12 256 PHE A CA 1
ATOM 1833 C C . PHE A 1 256 ? -11.510 15.894 8.448 1.00 95.12 256 PHE A C 1
ATOM 1835 O O . PHE A 1 256 ? -10.596 16.708 8.580 1.00 95.12 256 PHE A O 1
ATOM 1842 N N . THR A 1 257 ? -12.784 16.206 8.637 1.00 96.88 257 THR A N 1
ATOM 1843 C CA . THR A 1 257 ? -13.265 17.496 9.140 1.00 96.88 257 THR A CA 1
ATOM 1844 C C . THR A 1 257 ? -14.175 17.245 10.328 1.00 96.88 257 THR A C 1
ATOM 1846 O O . THR A 1 257 ? -14.886 16.241 10.353 1.00 96.88 257 THR A O 1
ATOM 1849 N N . ARG A 1 258 ? -14.189 18.141 11.316 1.00 96.62 258 ARG A N 1
ATOM 1850 C CA . ARG A 1 258 ? -15.143 18.058 12.432 1.00 96.62 258 ARG A CA 1
ATOM 1851 C C . ARG A 1 258 ? -15.943 19.337 12.555 1.00 96.62 258 ARG A C 1
ATOM 1853 O O . ARG A 1 258 ? -15.376 20.420 12.470 1.00 96.62 258 ARG A O 1
ATOM 1860 N N . THR A 1 259 ? -17.241 19.205 12.813 1.00 96.81 259 THR A N 1
ATOM 1861 C CA . THR A 1 259 ? -18.115 20.299 13.250 1.00 96.81 259 THR A CA 1
ATOM 1862 C C . THR A 1 259 ? -18.974 19.822 14.417 1.00 96.81 259 THR A C 1
ATOM 1864 O O . THR A 1 259 ? -19.701 18.832 14.314 1.00 96.81 259 THR A O 1
ATOM 1867 N N . GLY A 1 260 ? -18.862 20.503 15.559 1.00 96.06 260 GLY A N 1
ATOM 1868 C CA . GLY A 1 260 ? -19.417 20.001 16.814 1.00 96.06 260 GLY A CA 1
ATOM 1869 C C . GLY A 1 260 ? -18.745 18.678 17.181 1.00 96.06 260 GLY A C 1
ATOM 1870 O O . GLY A 1 260 ? -17.520 18.591 17.195 1.00 96.06 260 GLY A O 1
ATOM 1871 N N . THR A 1 261 ? -19.528 17.634 17.439 1.00 96.38 261 THR A N 1
ATOM 1872 C CA . THR A 1 261 ? -19.022 16.271 17.680 1.00 96.38 261 THR A CA 1
ATOM 1873 C C . THR A 1 261 ? -18.974 15.409 16.421 1.00 96.38 261 THR A C 1
ATOM 1875 O O . THR A 1 261 ? -18.452 14.299 16.471 1.00 96.38 261 THR A O 1
ATOM 1878 N N . THR A 1 262 ? -19.517 15.880 15.295 1.00 97.50 262 THR A N 1
ATOM 1879 C CA . THR A 1 262 ? -19.622 15.078 14.070 1.00 97.50 262 THR A CA 1
ATOM 1880 C C . THR A 1 262 ? -18.365 15.233 13.235 1.00 97.50 262 THR A C 1
ATOM 1882 O O . THR A 1 262 ? -18.010 16.345 12.838 1.00 97.50 262 THR A O 1
ATOM 1885 N N . VAL A 1 263 ? -17.709 14.113 12.953 1.00 98.19 263 VAL A N 1
ATOM 1886 C CA . VAL A 1 263 ? -16.585 14.032 12.026 1.00 98.19 263 VAL A CA 1
ATOM 1887 C C . VAL A 1 263 ? -17.088 13.524 10.682 1.00 98.19 263 VAL A C 1
ATOM 1889 O O . VAL A 1 263 ? -17.831 12.548 10.634 1.00 98.19 263 VAL A O 1
ATOM 1892 N N . THR A 1 264 ? -16.670 14.179 9.602 1.00 97.56 264 THR A N 1
ATOM 1893 C CA . THR A 1 264 ? -16.869 13.721 8.223 1.00 97.56 264 THR A CA 1
ATOM 1894 C C . THR A 1 264 ? -15.522 13.356 7.623 1.00 97.56 264 THR A C 1
ATOM 1896 O O . THR A 1 264 ? -14.623 14.198 7.553 1.00 97.56 264 THR A O 1
ATOM 1899 N N . ALA A 1 265 ? -15.395 12.108 7.187 1.00 95.69 265 ALA A N 1
ATOM 1900 C CA . ALA A 1 265 ? -14.256 11.601 6.443 1.00 95.69 265 ALA A CA 1
ATOM 1901 C C . ALA A 1 265 ? -14.588 11.588 4.947 1.00 95.69 265 ALA A C 1
ATOM 1903 O O . ALA A 1 265 ? -15.659 11.125 4.560 1.00 95.69 265 ALA A O 1
ATOM 1904 N N . THR A 1 266 ? -13.676 12.089 4.113 1.00 93.44 266 THR A N 1
ATOM 1905 C CA . THR A 1 266 ? -13.802 12.108 2.647 1.00 93.44 266 THR A CA 1
ATOM 1906 C C . THR A 1 266 ? -12.693 11.273 2.014 1.00 93.44 266 THR A C 1
ATOM 1908 O O . THR A 1 266 ? -11.511 11.525 2.266 1.00 93.44 266 THR A O 1
ATOM 1911 N N . THR A 1 267 ? -13.065 10.294 1.190 1.00 87.12 267 THR A N 1
ATOM 1912 C CA . THR A 1 267 ? -12.166 9.345 0.518 1.00 87.12 267 THR A CA 1
ATOM 1913 C C . THR A 1 267 ? -12.115 9.584 -0.990 1.00 87.12 267 THR A C 1
ATOM 1915 O O . THR A 1 267 ? -13.076 10.037 -1.613 1.00 87.12 267 THR A O 1
ATOM 1918 N N . VAL A 1 268 ? -10.978 9.256 -1.610 1.00 81.44 268 VAL A N 1
ATOM 1919 C CA . VAL A 1 268 ? -10.764 9.441 -3.060 1.00 81.44 268 VAL A CA 1
ATOM 1920 C C . VAL A 1 268 ? -11.570 8.466 -3.928 1.00 81.44 268 VAL A C 1
ATOM 1922 O O . VAL A 1 268 ? -11.845 8.769 -5.091 1.00 81.44 268 VAL A O 1
ATOM 1925 N N . GLU A 1 269 ? -11.985 7.340 -3.346 1.00 75.44 269 GLU A N 1
ATOM 1926 C CA . GLU A 1 269 ? -12.782 6.273 -3.958 1.00 75.44 269 GLU A CA 1
ATOM 1927 C C . GLU A 1 269 ? -13.829 5.723 -2.973 1.00 75.44 269 GLU A C 1
ATOM 1929 O O . GLU A 1 269 ? -13.928 6.193 -1.833 1.00 75.44 269 GLU A O 1
ATOM 1934 N N . ALA A 1 270 ? -14.594 4.723 -3.418 1.00 79.00 270 ALA A N 1
ATOM 1935 C CA . ALA A 1 270 ? -15.591 4.053 -2.600 1.00 79.00 270 ALA A CA 1
ATOM 1936 C C . ALA A 1 270 ? -14.974 3.414 -1.342 1.00 79.00 270 ALA A C 1
ATOM 1938 O O . ALA A 1 270 ? -14.130 2.529 -1.447 1.00 79.00 270 ALA A O 1
ATOM 1939 N N . HIS A 1 271 ? -15.415 3.824 -0.150 1.00 80.88 271 HIS A N 1
ATOM 1940 C CA . HIS A 1 271 ? -14.843 3.319 1.109 1.00 80.88 271 HIS A CA 1
ATOM 1941 C C . HIS A 1 271 ? -15.445 1.984 1.582 1.00 80.88 271 HIS A C 1
ATOM 1943 O O . HIS A 1 271 ? -14.914 1.361 2.498 1.00 80.88 271 HIS A O 1
ATOM 1949 N N . GLY A 1 272 ? -16.570 1.549 1.002 1.00 79.62 272 GLY A N 1
ATOM 1950 C CA . GLY A 1 272 ? -17.183 0.243 1.287 1.00 79.62 272 GLY A CA 1
ATOM 1951 C C . GLY A 1 272 ? -17.707 0.054 2.718 1.00 79.62 272 GLY A C 1
ATOM 1952 O O . GLY A 1 272 ? -17.912 -1.079 3.140 1.00 79.62 272 GLY A O 1
ATOM 1953 N N . LEU A 1 273 ? -17.917 1.142 3.468 1.00 86.31 273 LEU A N 1
ATOM 1954 C CA . LEU A 1 273 ? -18.465 1.094 4.830 1.00 86.31 273 LEU A CA 1
ATOM 1955 C C . LEU A 1 273 ? -19.985 1.233 4.790 1.00 86.31 273 LEU A C 1
ATOM 1957 O O . LEU A 1 273 ? -20.523 1.989 3.980 1.00 86.31 273 LEU A O 1
ATOM 1961 N N . ALA A 1 274 ? -20.653 0.569 5.726 1.00 89.25 274 ALA A N 1
ATOM 1962 C CA . ALA A 1 274 ? -22.074 0.719 6.008 1.00 89.25 274 ALA A CA 1
ATOM 1963 C C . ALA A 1 274 ? -22.302 1.316 7.408 1.00 89.25 274 ALA A C 1
ATOM 1965 O O . ALA A 1 274 ? -21.418 1.316 8.260 1.00 89.25 274 ALA A O 1
ATOM 1966 N N . THR A 1 275 ? -23.518 1.785 7.692 1.00 92.19 275 THR A N 1
ATOM 1967 C CA . THR A 1 275 ? -23.895 2.308 9.023 1.00 92.19 275 THR A CA 1
ATOM 1968 C C . THR A 1 275 ? -23.942 1.235 10.119 1.00 92.19 275 THR A C 1
ATOM 1970 O O . THR A 1 275 ? -23.978 1.552 11.305 1.00 92.19 275 THR A O 1
ATOM 1973 N N . THR A 1 276 ? -23.917 -0.047 9.748 1.00 88.31 276 THR A N 1
ATOM 1974 C CA . THR A 1 276 ? -23.746 -1.169 10.683 1.00 88.31 276 THR A CA 1
ATOM 1975 C C . THR A 1 276 ? -22.299 -1.348 11.137 1.00 88.31 276 THR A C 1
ATOM 1977 O O . THR A 1 276 ? -22.052 -2.052 12.116 1.00 88.31 276 THR A O 1
ATOM 1980 N N . ASP A 1 277 ? -21.345 -0.730 10.440 1.00 91.25 277 ASP A N 1
ATOM 1981 C CA . ASP A 1 277 ? -19.925 -0.895 10.713 1.00 91.25 277 ASP A CA 1
ATOM 1982 C C . ASP A 1 277 ? -19.450 0.008 11.852 1.00 91.25 277 ASP A C 1
ATOM 1984 O O . ASP A 1 277 ? -20.057 1.028 12.209 1.00 91.25 277 ASP A O 1
ATOM 1988 N N . LYS A 1 278 ? -18.304 -0.369 12.422 1.00 93.00 278 LYS A N 1
ATOM 1989 C CA . LYS A 1 278 ? -17.564 0.463 13.364 1.00 93.00 278 LYS A CA 1
ATOM 1990 C C . LYS A 1 278 ? -16.198 0.813 12.805 1.00 93.00 278 LYS A C 1
ATOM 1992 O O . LYS A 1 278 ? -15.572 -0.007 12.140 1.00 93.00 278 LYS A O 1
ATOM 1997 N N . VAL A 1 279 ? -15.738 2.023 13.099 1.00 93.38 279 VAL A N 1
ATOM 1998 C CA . VAL A 1 279 ? -14.478 2.565 12.597 1.00 93.38 279 VAL A CA 1
ATOM 1999 C C . VAL A 1 279 ? -13.497 2.828 13.735 1.00 93.38 279 VAL A C 1
ATOM 2001 O O . VAL A 1 279 ? -13.859 3.308 14.813 1.00 93.38 279 VAL A O 1
ATOM 2004 N N . TYR A 1 280 ? -12.243 2.496 13.474 1.00 93.69 280 TYR A N 1
ATOM 2005 C CA . TYR A 1 280 ? -11.070 2.923 14.212 1.00 93.69 280 TYR A CA 1
ATOM 2006 C C . TYR A 1 280 ? -10.385 4.041 13.428 1.00 93.69 280 TYR A C 1
ATOM 2008 O O . TYR A 1 280 ? -10.154 3.898 12.229 1.00 93.69 280 TYR A O 1
ATOM 2016 N N . VAL A 1 281 ? -10.062 5.144 14.098 1.00 93.19 281 VAL A N 1
ATOM 2017 C CA . VAL A 1 281 ? -9.317 6.270 13.522 1.00 93.19 281 VAL A CA 1
ATOM 2018 C C . VAL A 1 281 ? -8.155 6.567 14.453 1.00 93.19 281 VAL A C 1
ATOM 2020 O O . VAL A 1 281 ? -8.368 6.961 15.600 1.00 93.19 281 VAL A O 1
ATOM 2023 N N . SER A 1 282 ? -6.931 6.349 13.975 1.00 85.75 282 SER A N 1
ATOM 2024 C CA . SER A 1 282 ? -5.712 6.517 14.779 1.00 85.75 282 SER A CA 1
ATOM 2025 C C . SER A 1 282 ? -5.126 7.922 14.685 1.00 85.75 282 SER A C 1
ATOM 2027 O O . SER A 1 282 ? -4.464 8.385 15.613 1.00 85.75 282 SER A O 1
ATOM 2029 N N . SER A 1 283 ? -5.350 8.603 13.562 1.00 82.81 283 SER A N 1
ATOM 2030 C CA . SER A 1 283 ? -4.777 9.910 13.278 1.00 82.81 283 SER A CA 1
ATOM 2031 C C . SER A 1 283 ? -5.713 10.753 12.398 1.00 82.81 283 SER A C 1
ATOM 2033 O O . SER A 1 283 ? -6.435 10.191 11.575 1.00 82.81 283 SER A O 1
ATOM 2035 N N . PRO A 1 284 ? -5.699 12.093 12.549 1.00 83.81 284 PRO A N 1
ATOM 2036 C CA . PRO A 1 284 ? -5.057 12.819 13.646 1.00 83.81 284 PRO A CA 1
ATOM 2037 C C . PRO A 1 284 ? -5.773 12.547 14.981 1.00 83.81 284 PRO A C 1
ATOM 2039 O O . PRO A 1 284 ? -6.983 12.336 15.019 1.00 83.81 284 PRO A O 1
ATOM 2042 N N . ALA A 1 285 ? -5.039 12.590 16.099 1.00 84.69 285 ALA A N 1
ATOM 2043 C CA . ALA A 1 285 ? -5.598 12.314 17.431 1.00 84.69 285 ALA A CA 1
ATOM 2044 C C . ALA A 1 285 ? -6.796 13.218 17.779 1.00 84.69 285 ALA A C 1
ATOM 2046 O O . ALA A 1 285 ? -7.679 12.828 18.539 1.00 84.69 285 ALA A O 1
ATOM 2047 N N . SER A 1 286 ? -6.865 14.408 17.172 1.00 89.94 286 SER A N 1
ATOM 2048 C CA . SER A 1 286 ? -7.984 15.335 17.317 1.00 89.94 286 SER A CA 1
ATOM 2049 C C . SER A 1 286 ? -9.323 14.745 16.879 1.00 89.94 286 SER A C 1
ATOM 2051 O O . SER A 1 286 ? -10.330 15.182 17.421 1.00 89.94 286 SER A O 1
ATOM 2053 N N . VAL A 1 287 ? -9.361 13.775 15.961 1.00 93.56 287 VAL A N 1
ATOM 2054 C CA . VAL A 1 287 ? -10.585 13.096 15.485 1.00 93.56 287 VAL A CA 1
ATOM 2055 C C . VAL A 1 287 ? -10.566 11.586 15.753 1.00 93.56 287 VAL A C 1
ATOM 2057 O O . VAL A 1 287 ? -11.424 10.861 15.248 1.00 93.56 287 VAL A O 1
ATOM 2060 N N . GLY A 1 288 ? -9.596 11.112 16.537 1.00 94.00 288 GLY A N 1
ATOM 2061 C CA . GLY A 1 288 ? -9.379 9.692 16.784 1.00 94.00 288 GLY A CA 1
ATOM 2062 C C . GLY A 1 288 ? -10.510 9.040 17.579 1.00 94.00 288 GLY A C 1
ATOM 2063 O O . GLY A 1 288 ? -11.075 9.640 18.495 1.00 94.00 288 GLY A O 1
ATOM 2064 N N . VAL A 1 289 ? -10.832 7.797 17.222 1.00 95.12 289 VAL A N 1
ATOM 2065 C CA . VAL A 1 289 ? -11.864 6.975 17.870 1.00 95.12 289 VAL A CA 1
ATOM 2066 C C . VAL A 1 289 ? -11.487 5.499 17.833 1.00 95.12 289 VAL A C 1
ATOM 2068 O O . VAL A 1 289 ? -10.832 5.043 16.897 1.00 95.12 289 VAL A O 1
ATOM 2071 N N . THR A 1 290 ? -11.964 4.735 18.818 1.00 94.69 290 THR A N 1
ATOM 2072 C CA . THR A 1 290 ? -11.800 3.276 18.857 1.00 94.69 290 THR A CA 1
ATOM 2073 C C . THR A 1 290 ? -13.143 2.594 18.674 1.00 94.69 290 THR A C 1
ATOM 2075 O O . THR A 1 290 ? -13.994 2.676 19.556 1.00 94.69 290 THR A O 1
ATOM 2078 N N . CYS A 1 291 ? -13.317 1.927 17.531 1.00 94.12 291 CYS A N 1
ATOM 2079 C CA . CYS A 1 291 ? -14.507 1.155 17.172 1.00 94.12 291 CYS A CA 1
ATOM 2080 C C . CYS A 1 291 ? -15.817 1.885 17.498 1.00 94.12 291 CYS A C 1
ATOM 2082 O O . CYS A 1 291 ? -16.662 1.384 18.239 1.00 94.12 291 CYS A O 1
ATOM 2084 N N . VAL A 1 292 ? -15.987 3.081 16.930 1.00 95.62 292 VAL A N 1
ATOM 2085 C CA . VAL A 1 292 ? -17.218 3.881 17.037 1.00 95.62 292 VAL A CA 1
ATOM 2086 C C . VAL A 1 292 ? -18.119 3.613 15.833 1.00 95.62 292 VAL A C 1
ATOM 2088 O O . VAL A 1 292 ? -17.630 3.340 14.743 1.00 95.62 292 VAL A O 1
ATOM 2091 N N . ALA A 1 293 ? -19.439 3.654 16.032 1.00 95.75 293 ALA A N 1
ATOM 2092 C CA . ALA A 1 293 ? -20.404 3.419 14.958 1.00 95.75 293 ALA A CA 1
ATOM 2093 C C . ALA A 1 293 ? -20.298 4.476 13.849 1.00 95.75 293 ALA A C 1
ATOM 2095 O O . ALA A 1 293 ? -20.222 5.674 14.136 1.00 95.75 293 ALA A O 1
ATOM 2096 N N . VAL A 1 294 ? -20.362 4.021 12.600 1.00 96.00 294 VAL A N 1
ATOM 2097 C CA . VAL A 1 294 ? -20.574 4.891 11.442 1.00 96.00 294 VAL A CA 1
ATOM 2098 C C . VAL A 1 294 ? -22.029 5.365 11.449 1.00 96.00 294 VAL A C 1
ATOM 2100 O O . VAL A 1 294 ? -22.947 4.558 11.572 1.00 96.00 294 VAL A O 1
ATOM 2103 N N . THR A 1 295 ? -22.261 6.673 11.342 1.00 97.56 295 THR A N 1
ATOM 2104 C CA . THR A 1 295 ? -23.601 7.270 11.484 1.00 97.56 295 THR A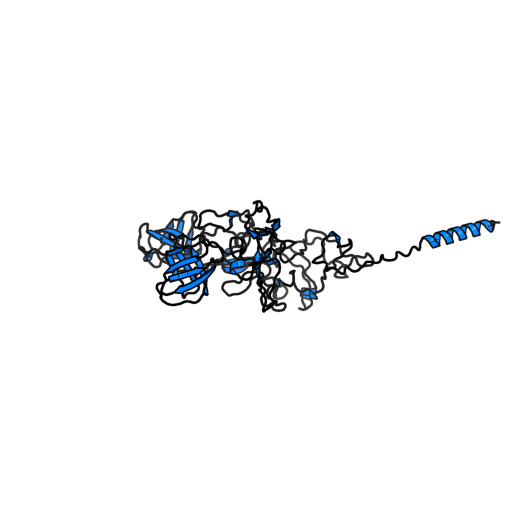 CA 1
ATOM 2105 C C . THR A 1 295 ? -24.259 7.615 10.151 1.00 97.56 295 THR A C 1
ATOM 2107 O O . THR A 1 295 ? -25.480 7.526 10.043 1.00 97.56 295 THR A O 1
ATOM 2110 N N . ALA A 1 296 ? -23.481 7.954 9.122 1.00 96.62 296 ALA A N 1
ATOM 2111 C CA . ALA A 1 296 ? -23.961 8.125 7.752 1.00 96.62 296 ALA A CA 1
ATOM 2112 C C . ALA A 1 296 ? -22.870 7.760 6.740 1.00 96.62 296 ALA A C 1
ATOM 2114 O O . ALA A 1 296 ? -21.681 7.848 7.048 1.00 96.62 296 ALA A O 1
ATOM 2115 N N . VAL A 1 297 ? -23.284 7.369 5.533 1.00 94.81 297 VAL A N 1
ATOM 2116 C CA . VAL A 1 297 ? -22.388 7.001 4.429 1.00 94.81 297 VAL A CA 1
ATOM 2117 C C . VAL A 1 297 ? -22.915 7.513 3.091 1.00 94.81 297 VAL A C 1
ATOM 2119 O O . VAL A 1 297 ? -24.123 7.581 2.863 1.00 94.81 297 VAL A O 1
ATOM 2122 N N . THR A 1 298 ? -21.993 7.838 2.197 1.00 92.69 298 THR A N 1
ATOM 2123 C CA . THR A 1 298 ? -22.179 7.898 0.745 1.00 92.69 298 THR A CA 1
ATOM 2124 C C . THR A 1 298 ? -21.158 6.954 0.106 1.00 92.69 298 THR A C 1
ATOM 2126 O O . THR A 1 298 ? -20.561 6.136 0.796 1.00 92.69 298 THR A O 1
ATOM 2129 N N . THR A 1 299 ? -20.921 7.040 -1.203 1.00 84.38 299 THR A N 1
ATOM 2130 C CA . THR A 1 299 ? -19.811 6.304 -1.826 1.00 84.38 299 THR A CA 1
ATOM 2131 C C . THR A 1 299 ? -18.456 6.772 -1.281 1.00 84.38 299 THR A C 1
ATOM 2133 O O . THR A 1 299 ? -17.606 5.954 -0.949 1.00 84.38 299 THR A O 1
ATOM 2136 N N . ASN A 1 300 ? -18.250 8.086 -1.160 1.00 88.94 300 ASN A N 1
ATOM 2137 C CA . ASN A 1 300 ? -16.938 8.698 -0.907 1.00 88.94 300 ASN A CA 1
ATOM 2138 C C . ASN A 1 300 ? -16.851 9.439 0.430 1.00 88.94 300 ASN A C 1
ATOM 2140 O O . ASN A 1 300 ? -15.854 10.107 0.704 1.00 88.94 300 ASN A O 1
ATOM 2144 N N . THR A 1 301 ? -17.895 9.380 1.253 1.00 94.12 301 THR A N 1
ATOM 2145 C CA . THR A 1 301 ? -17.899 10.031 2.560 1.00 94.12 301 THR A CA 1
ATOM 2146 C C . THR A 1 301 ? -18.573 9.168 3.603 1.00 94.12 301 THR A C 1
ATOM 2148 O O . THR A 1 301 ? -19.611 8.569 3.345 1.00 94.12 301 THR A O 1
ATOM 2151 N N . PHE A 1 302 ? -18.030 9.172 4.813 1.00 96.06 302 PHE A N 1
ATOM 2152 C CA . PHE A 1 302 ? -18.698 8.599 5.974 1.00 96.06 302 PHE A CA 1
ATOM 2153 C C . PHE A 1 302 ? -18.579 9.532 7.174 1.00 96.06 302 PHE A C 1
ATOM 2155 O O . PHE A 1 302 ? -17.663 10.357 7.253 1.00 96.06 302 PHE A O 1
ATOM 2162 N N . THR A 1 303 ? -19.508 9.405 8.116 1.00 98.12 303 THR A N 1
ATOM 2163 C CA . THR A 1 303 ? -19.519 10.201 9.343 1.00 98.12 303 THR A CA 1
ATOM 2164 C C . THR A 1 303 ? -19.538 9.332 10.592 1.00 98.12 303 THR A C 1
ATOM 2166 O O . THR A 1 303 ? -19.990 8.187 10.581 1.00 98.12 303 THR A O 1
ATOM 2169 N N . TYR A 1 304 ? -19.009 9.881 11.681 1.00 97.75 304 TYR A N 1
ATOM 2170 C CA . TYR A 1 304 ? -19.052 9.301 13.022 1.00 97.75 304 TYR A CA 1
ATOM 2171 C C . TYR A 1 304 ? -18.986 10.421 14.067 1.00 97.75 304 TYR A C 1
ATOM 2173 O O . TYR A 1 304 ? -18.767 11.589 13.734 1.00 97.75 304 TYR A O 1
ATOM 2181 N N . SER A 1 305 ? -19.181 10.086 15.343 1.00 96.19 305 SER A N 1
ATOM 2182 C CA . SER A 1 305 ? -19.137 11.066 16.434 1.00 96.19 305 SER A CA 1
ATOM 2183 C C . SER A 1 305 ? -17.909 10.890 17.326 1.00 96.19 305 SER A C 1
ATOM 2185 O O . SER A 1 305 ? -17.549 9.772 17.684 1.00 96.19 305 SER A O 1
ATOM 2187 N N . THR A 1 306 ? -17.295 12.000 17.735 1.00 95.38 306 THR A N 1
ATOM 2188 C CA . THR A 1 306 ? -16.272 12.041 18.791 1.00 95.38 306 THR A CA 1
ATOM 2189 C C . THR A 1 306 ? -16.881 12.503 20.114 1.00 95.38 306 THR A C 1
ATOM 2191 O O . THR A 1 306 ? -17.870 13.233 20.126 1.00 95.38 306 THR A O 1
ATOM 2194 N N . SER A 1 307 ? -16.273 12.131 21.245 1.00 91.12 307 SER A N 1
ATOM 2195 C CA . SER A 1 307 ? -16.653 12.661 22.567 1.00 91.12 307 SER A CA 1
ATOM 2196 C C . SER A 1 307 ? -16.313 14.149 22.722 1.00 91.12 307 SER A C 1
ATOM 2198 O O . SER A 1 307 ? -17.004 14.879 23.428 1.00 91.12 307 SER A O 1
ATOM 2200 N N . THR A 1 308 ? -15.269 14.611 22.032 1.00 91.56 308 THR A N 1
ATOM 2201 C CA . THR A 1 308 ? -14.863 16.019 21.976 1.00 91.56 308 THR A CA 1
ATOM 2202 C C . THR A 1 308 ? -15.690 16.785 20.943 1.00 91.56 308 THR A C 1
ATOM 2204 O O . THR A 1 308 ? -15.884 16.305 19.825 1.00 91.56 308 THR A O 1
ATOM 2207 N N . SER A 1 309 ? -16.129 17.996 21.296 1.00 93.00 309 SER A N 1
ATOM 2208 C CA . SER A 1 309 ? -16.808 18.931 20.390 1.00 93.00 309 SER A CA 1
ATOM 2209 C C . SER A 1 309 ? -15.851 20.026 19.900 1.00 93.00 309 SER A C 1
ATOM 2211 O O . SER A 1 309 ? -14.921 20.399 20.613 1.00 93.00 309 SER A O 1
ATOM 2213 N N . GLY A 1 310 ? -16.063 20.558 18.696 1.00 93.44 310 GLY A N 1
ATOM 2214 C CA . GLY A 1 310 ? -15.330 21.709 18.165 1.00 93.44 310 GLY A CA 1
ATOM 2215 C C . GLY A 1 310 ? -15.256 21.716 16.641 1.00 93.44 310 GLY A C 1
ATOM 2216 O O . GLY A 1 310 ? -15.996 21.001 15.969 1.00 93.44 310 GLY A O 1
ATOM 2217 N N . SER A 1 311 ? -14.336 22.513 16.097 1.00 94.81 311 SER A N 1
ATOM 2218 C CA . SER A 1 311 ? -14.024 22.529 14.666 1.00 94.81 311 SER A CA 1
ATOM 2219 C C . SER A 1 311 ? -12.634 21.952 14.419 1.00 94.81 311 SER A C 1
ATOM 2221 O O . SER A 1 311 ? -11.695 22.260 15.152 1.00 94.81 311 SER A O 1
ATOM 2223 N N . VAL A 1 312 ? -12.510 21.093 13.410 1.00 95.06 312 VAL A N 1
ATOM 2224 C CA . VAL A 1 312 ? -11.221 20.620 12.888 1.00 95.06 312 VAL A CA 1
ATOM 2225 C C . VAL A 1 312 ? -11.241 20.855 11.388 1.00 95.06 312 VAL A C 1
ATOM 2227 O O . VAL A 1 312 ? -12.128 20.345 10.699 1.00 95.06 312 VAL A O 1
ATOM 2230 N N . ALA A 1 313 ? -10.279 21.642 10.903 1.00 94.69 313 ALA A N 1
ATOM 2231 C CA . ALA A 1 313 ? -10.068 21.850 9.477 1.00 94.69 313 ALA A CA 1
ATOM 2232 C C . ALA A 1 313 ? -9.677 20.534 8.791 1.00 94.69 313 ALA A C 1
ATOM 2234 O O . ALA A 1 313 ? -9.181 19.616 9.445 1.00 94.69 313 ALA A O 1
ATOM 2235 N N . ALA A 1 314 ? -9.887 20.459 7.477 1.00 92.94 314 ALA A N 1
ATOM 2236 C CA . ALA A 1 314 ? -9.569 19.280 6.679 1.00 92.94 314 ALA A CA 1
ATOM 2237 C C . ALA A 1 314 ? -8.133 18.809 6.952 1.00 92.94 314 ALA A C 1
ATOM 2239 O O . ALA A 1 314 ? -7.169 19.503 6.638 1.00 92.94 314 ALA A O 1
ATOM 2240 N N . THR A 1 315 ? -8.010 17.641 7.578 1.00 90.50 315 THR A N 1
ATOM 2241 C CA . THR A 1 315 ? -6.729 17.065 7.994 1.00 90.50 315 THR A CA 1
ATOM 2242 C C . THR A 1 315 ? -6.656 15.624 7.516 1.00 90.50 315 THR A C 1
ATOM 2244 O O . THR A 1 315 ? -7.606 14.863 7.694 1.00 90.50 315 THR A O 1
ATOM 2247 N N . ASN A 1 316 ? -5.536 15.236 6.913 1.00 88.00 316 ASN A N 1
ATOM 2248 C CA . ASN A 1 316 ? -5.333 13.858 6.478 1.00 88.00 316 ASN A CA 1
ATOM 2249 C C . ASN A 1 316 ? -5.168 12.938 7.688 1.00 88.00 316 ASN A C 1
ATOM 2251 O O . ASN A 1 316 ? -4.492 13.281 8.658 1.00 88.00 316 ASN A O 1
ATOM 2255 N N . GLY A 1 317 ? -5.781 11.766 7.610 1.00 86.62 317 GLY A N 1
ATOM 2256 C CA . GLY A 1 317 ? -5.777 10.785 8.680 1.00 86.62 317 GLY A CA 1
ATOM 2257 C C . GLY A 1 317 ? -5.949 9.373 8.153 1.00 86.62 317 GLY A C 1
ATOM 2258 O O . GLY A 1 317 ? -6.239 9.171 6.972 1.00 86.62 317 GLY A O 1
ATOM 2259 N N . ALA A 1 318 ? -5.796 8.405 9.045 1.00 87.00 318 ALA A N 1
ATOM 2260 C CA . ALA A 1 318 ? -5.922 6.995 8.722 1.00 87.00 318 ALA A CA 1
ATOM 2261 C C . ALA A 1 318 ? -7.084 6.353 9.484 1.00 87.00 318 ALA A C 1
ATOM 2263 O O . ALA A 1 318 ? -7.314 6.654 10.659 1.00 87.00 318 ALA A O 1
ATOM 2264 N N . TYR A 1 319 ? -7.803 5.453 8.817 1.00 88.81 319 TYR A N 1
ATOM 2265 C CA . TYR A 1 319 ? -8.928 4.733 9.400 1.00 88.81 319 TYR A CA 1
ATOM 2266 C C . TYR A 1 319 ? -8.922 3.257 9.027 1.00 88.81 319 TYR A C 1
ATOM 2268 O O . TYR A 1 319 ? -8.339 2.855 8.025 1.00 88.81 319 TYR A O 1
ATOM 2276 N N . ARG A 1 320 ? -9.624 2.449 9.819 1.00 87.69 320 ARG A N 1
ATOM 2277 C CA . ARG A 1 320 ? -9.862 1.033 9.541 1.00 87.69 320 ARG A CA 1
ATOM 2278 C C . ARG A 1 320 ? -11.223 0.615 10.088 1.00 87.69 320 ARG A C 1
ATOM 2280 O O . ARG A 1 320 ? -11.668 1.134 11.110 1.00 87.69 320 ARG A O 1
ATOM 2287 N N . LYS A 1 321 ? -11.900 -0.313 9.414 1.00 88.56 321 LYS A N 1
ATOM 2288 C CA . LYS A 1 321 ? -13.100 -0.964 9.959 1.00 88.56 321 LYS A CA 1
ATOM 2289 C C . LYS A 1 321 ? -12.692 -1.852 11.138 1.00 88.56 321 LYS A C 1
ATOM 2291 O O . LYS A 1 321 ? -11.652 -2.489 11.063 1.00 88.56 321 LYS A O 1
ATOM 2296 N N . CYS A 1 322 ? -13.473 -1.905 12.211 1.00 91.00 322 CYS A N 1
ATOM 2297 C CA . CYS A 1 322 ? -13.283 -2.911 13.257 1.00 91.00 322 CYS A CA 1
ATOM 2298 C C . CYS A 1 322 ? -14.045 -4.190 12.908 1.00 91.00 322 CYS A C 1
ATOM 2300 O O . CYS A 1 322 ? -15.198 -4.106 12.477 1.00 91.00 322 CYS A O 1
ATOM 2302 N N . ASP A 1 323 ? -13.437 -5.343 13.168 1.00 90.25 323 ASP A N 1
ATOM 2303 C CA . ASP A 1 323 ? -14.089 -6.640 13.004 1.00 90.25 323 ASP A CA 1
ATOM 2304 C C . ASP A 1 323 ? -14.773 -7.080 14.293 1.00 90.25 323 ASP A C 1
ATOM 2306 O O . ASP A 1 323 ? -14.422 -6.651 15.397 1.00 90.25 323 ASP A O 1
ATOM 2310 N N . ALA A 1 324 ? -15.825 -7.877 14.132 1.00 91.56 324 ALA A N 1
ATOM 2311 C CA . ALA A 1 324 ? -16.683 -8.324 15.215 1.00 91.56 324 ALA A CA 1
ATOM 2312 C C . ALA A 1 324 ? -16.359 -9.772 15.589 1.00 91.56 324 ALA A C 1
ATOM 2314 O O . ALA A 1 324 ? -16.224 -10.630 14.722 1.00 91.56 324 ALA A O 1
ATOM 2315 N N . GLY A 1 325 ? -16.329 -10.057 16.888 1.00 93.94 325 GLY A N 1
ATOM 2316 C CA . GLY A 1 325 ? -16.058 -11.396 17.402 1.00 93.94 325 GLY A CA 1
ATOM 2317 C C . GLY A 1 325 ? -16.815 -11.702 18.688 1.00 93.94 325 GLY A C 1
ATOM 2318 O O . GLY A 1 325 ? -17.413 -10.824 19.320 1.00 93.94 325 GLY A O 1
ATOM 2319 N N . SER A 1 326 ? -16.773 -12.973 19.089 1.00 96.81 326 SER A N 1
ATOM 2320 C CA . SER A 1 326 ? -17.271 -13.431 20.390 1.00 96.81 326 SER A CA 1
ATOM 2321 C C . SER A 1 326 ? -16.112 -13.595 21.371 1.00 96.81 326 SER A C 1
ATOM 2323 O O . SER A 1 326 ? -15.228 -14.421 21.147 1.00 96.81 326 SER A O 1
ATOM 2325 N N . PHE A 1 327 ? -16.130 -12.832 22.462 1.00 98.06 327 PHE A N 1
ATOM 2326 C CA . PHE A 1 327 ? -15.061 -12.749 23.456 1.00 98.06 327 PHE A CA 1
ATOM 2327 C C . PHE A 1 327 ? -15.428 -13.563 24.695 1.00 98.06 327 PHE A C 1
ATOM 2329 O O . PHE A 1 327 ? -16.500 -13.379 25.270 1.00 98.06 327 PHE A O 1
ATOM 2336 N N . VAL A 1 328 ? -14.527 -14.441 25.127 1.00 97.75 328 VAL A N 1
ATOM 2337 C CA . VAL A 1 328 ? -14.648 -15.235 26.357 1.00 97.75 328 VAL A CA 1
ATOM 2338 C C . VAL A 1 328 ? -13.372 -15.054 27.160 1.00 97.75 328 VAL A C 1
ATOM 2340 O O . VAL A 1 328 ? -12.286 -15.244 26.615 1.00 97.75 328 VAL A O 1
ATOM 2343 N N . ARG A 1 329 ? -13.469 -14.735 28.455 1.00 97.12 329 ARG A N 1
ATOM 2344 C CA . ARG A 1 329 ? -12.289 -14.675 29.331 1.00 97.12 329 ARG A CA 1
ATOM 2345 C C . ARG A 1 329 ? -12.271 -15.841 30.302 1.00 97.12 329 ARG A C 1
ATOM 2347 O O . ARG A 1 329 ? -13.258 -16.080 30.990 1.00 97.12 329 ARG A O 1
ATOM 2354 N N . ALA A 1 330 ? -11.125 -16.504 30.407 1.00 96.56 330 ALA A N 1
ATOM 2355 C CA . ALA A 1 330 ? -10.814 -17.461 31.457 1.00 96.56 330 ALA A CA 1
ATOM 2356 C C . ALA A 1 330 ? -9.504 -17.041 32.135 1.00 96.56 330 ALA A C 1
ATOM 2358 O O . ALA A 1 330 ? -8.466 -16.901 31.485 1.00 96.56 330 ALA A O 1
ATOM 2359 N N . ALA A 1 331 ? -9.557 -16.811 33.450 1.00 95.00 331 ALA A N 1
ATOM 2360 C CA . ALA A 1 331 ? -8.477 -16.157 34.187 1.00 95.00 331 ALA A CA 1
ATOM 2361 C C . ALA A 1 331 ? -8.076 -14.830 33.505 1.00 95.00 331 ALA A C 1
ATOM 2363 O O . ALA A 1 331 ? -8.924 -13.955 33.351 1.00 95.00 331 ALA A O 1
ATOM 2364 N N . SER A 1 332 ? -6.813 -14.662 33.113 1.00 95.88 332 SER A N 1
ATOM 2365 C CA . SER A 1 332 ? -6.324 -13.472 32.403 1.00 95.88 332 SER A CA 1
ATOM 2366 C C . SER A 1 332 ? -6.352 -13.590 30.879 1.00 95.88 332 SER A C 1
ATOM 2368 O O . SER A 1 332 ? -6.072 -12.607 30.194 1.00 95.88 332 SER A O 1
ATOM 2370 N N . THR A 1 333 ? -6.688 -14.764 30.339 1.00 97.50 333 THR A N 1
ATOM 2371 C CA . THR A 1 333 ? -6.659 -15.030 28.897 1.00 97.50 333 THR A CA 1
ATOM 2372 C C . THR A 1 333 ? -8.034 -14.805 28.295 1.00 97.50 333 THR A C 1
ATOM 2374 O O . THR A 1 333 ? -9.020 -15.393 28.742 1.00 97.50 333 THR A O 1
ATOM 2377 N N . VAL A 1 334 ? -8.099 -13.970 27.265 1.00 98.31 334 VAL A N 1
ATOM 2378 C CA . VAL A 1 334 ? -9.294 -13.780 26.447 1.00 98.31 334 VAL A CA 1
ATOM 2379 C C . VAL A 1 334 ? -9.129 -14.572 25.162 1.00 98.31 334 VAL A C 1
ATOM 2381 O O . VAL A 1 334 ? -8.108 -14.460 24.491 1.00 98.31 334 VAL A O 1
ATOM 2384 N N . THR A 1 335 ? -10.138 -15.371 24.833 1.00 98.00 335 THR A N 1
ATOM 2385 C CA . THR A 1 335 ? -10.283 -16.046 23.544 1.00 98.00 335 THR A CA 1
ATOM 2386 C C . THR A 1 335 ? -11.339 -15.315 22.736 1.00 98.00 335 THR A C 1
ATOM 2388 O O . THR A 1 335 ? -12.456 -15.110 23.215 1.00 98.00 335 THR A O 1
ATOM 2391 N N . VAL A 1 336 ? -10.989 -14.934 21.514 1.00 97.75 336 VAL A N 1
ATOM 2392 C CA . VAL A 1 336 ? -11.905 -14.341 20.543 1.00 97.75 336 VAL A CA 1
ATOM 2393 C C . VAL A 1 336 ? -12.209 -15.387 19.489 1.00 97.75 336 VAL A C 1
ATOM 2395 O O . VAL A 1 336 ? -11.294 -16.014 18.964 1.00 97.75 336 VAL A O 1
ATOM 2398 N N . THR A 1 337 ? -13.490 -15.594 19.205 1.00 97.00 337 THR A N 1
ATOM 2399 C CA . THR A 1 337 ? -13.948 -16.466 18.119 1.00 97.00 337 THR A CA 1
ATOM 2400 C C . THR A 1 337 ? -14.401 -15.619 16.940 1.00 97.00 337 THR A C 1
ATOM 2402 O O . THR A 1 337 ? -15.347 -14.839 17.072 1.00 97.00 337 THR A O 1
ATOM 2405 N N . GLU A 1 338 ? -13.731 -15.802 15.807 1.00 90.75 338 GLU A N 1
ATOM 2406 C CA . GLU A 1 338 ? -14.020 -15.197 14.510 1.00 90.75 338 GLU A CA 1
ATOM 2407 C C . GLU A 1 338 ? -13.400 -16.062 13.410 1.00 90.75 338 GLU A C 1
ATOM 2409 O O . GLU A 1 338 ? -12.227 -16.410 13.473 1.00 90.75 338 GLU A O 1
ATOM 2414 N N . THR A 1 339 ? -14.159 -16.413 12.377 1.00 84.69 339 THR A N 1
ATOM 2415 C CA . THR A 1 339 ? -13.594 -17.171 11.251 1.00 84.69 339 THR A CA 1
ATOM 2416 C C . THR A 1 339 ? -12.871 -16.231 10.298 1.00 84.69 339 THR A C 1
ATOM 2418 O O . THR A 1 339 ? -13.455 -15.246 9.864 1.00 84.69 339 THR A O 1
ATOM 2421 N N . GLY A 1 340 ? -11.629 -16.558 9.928 1.00 75.88 340 GLY A N 1
ATOM 2422 C CA . GLY A 1 340 ? -10.896 -15.783 8.924 1.00 75.88 340 GLY A CA 1
ATOM 2423 C C . GLY A 1 340 ? -10.276 -14.482 9.441 1.00 75.88 340 GLY A C 1
ATOM 2424 O O . GLY A 1 340 ? -9.953 -13.619 8.634 1.00 75.88 340 GLY A O 1
ATOM 2425 N N . HIS A 1 341 ? -10.036 -14.362 10.753 1.00 81.19 341 HIS A N 1
ATOM 2426 C CA . HIS A 1 341 ? -9.425 -13.176 11.376 1.00 81.19 341 HIS A CA 1
ATOM 2427 C C . HIS A 1 341 ? -8.012 -12.836 10.848 1.00 81.19 341 HIS A C 1
ATOM 2429 O O . HIS A 1 341 ? -7.510 -11.737 11.072 1.00 81.19 341 HIS A O 1
ATOM 2435 N N . GLY A 1 342 ? -7.326 -13.776 10.181 1.00 78.50 342 GLY A N 1
ATOM 2436 C CA . GLY A 1 342 ? -6.059 -13.537 9.473 1.00 78.50 342 GLY A CA 1
ATOM 2437 C C . GLY A 1 342 ? -4.900 -13.030 10.341 1.00 78.50 342 GLY A C 1
ATOM 2438 O O . GLY A 1 342 ? -3.998 -12.382 9.818 1.00 78.50 342 GLY A O 1
ATOM 2439 N N . LEU A 1 343 ? -4.944 -13.275 11.654 1.00 82.56 343 LEU A N 1
ATOM 2440 C CA . LEU A 1 343 ? -3.911 -12.872 12.619 1.00 82.56 343 LEU A CA 1
ATOM 2441 C C . LEU A 1 343 ? -2.846 -13.965 12.753 1.00 82.56 343 LEU A C 1
ATOM 2443 O O . LEU A 1 343 ? -3.164 -15.154 12.692 1.00 82.56 343 LEU A O 1
ATOM 2447 N N . ALA A 1 344 ? -1.614 -13.553 13.022 1.00 82.81 344 ALA A N 1
ATOM 2448 C CA . ALA A 1 344 ? -0.510 -14.398 13.455 1.00 82.81 344 ALA A CA 1
ATOM 2449 C C . ALA A 1 344 ? -0.204 -14.186 14.949 1.00 82.81 344 ALA A C 1
ATOM 2451 O O . ALA A 1 344 ? -0.593 -13.186 15.558 1.00 82.81 344 ALA A O 1
ATOM 2452 N N . ALA A 1 345 ? 0.516 -15.130 15.559 1.00 88.44 345 ALA A N 1
ATOM 2453 C CA . ALA A 1 345 ? 1.052 -14.922 16.902 1.00 88.44 345 ALA A CA 1
ATOM 2454 C C . ALA A 1 345 ? 1.973 -13.687 16.922 1.00 88.44 345 ALA A C 1
ATOM 2456 O O . ALA A 1 345 ? 2.737 -13.460 15.987 1.00 88.44 345 ALA A O 1
ATOM 2457 N N . ASN A 1 346 ? 1.906 -12.916 18.008 1.00 89.06 346 ASN A N 1
ATOM 2458 C CA . ASN A 1 346 ? 2.576 -11.630 18.221 1.00 89.06 346 ASN A CA 1
ATOM 2459 C C . ASN A 1 346 ? 2.091 -10.458 17.349 1.00 89.06 346 ASN A C 1
ATOM 2461 O O . ASN A 1 346 ? 2.666 -9.370 17.457 1.00 89.06 346 ASN A O 1
ATOM 2465 N N . ASP A 1 347 ? 1.021 -10.621 16.563 1.00 87.31 347 ASP A N 1
ATOM 2466 C CA . ASP A 1 347 ? 0.279 -9.469 16.040 1.00 87.31 347 ASP A CA 1
ATOM 2467 C C . ASP A 1 347 ? -0.232 -8.597 17.190 1.00 87.31 347 ASP A C 1
ATOM 2469 O O . ASP A 1 347 ? -0.494 -9.080 18.292 1.00 87.31 347 ASP A O 1
ATOM 2473 N N . ILE A 1 348 ? -0.385 -7.299 16.937 1.00 89.62 348 ILE A N 1
ATOM 2474 C CA . ILE A 1 348 ? -0.839 -6.336 17.941 1.00 89.62 348 ILE A CA 1
ATOM 2475 C C . ILE A 1 348 ? -2.249 -5.865 17.607 1.00 89.62 348 ILE A C 1
ATOM 2477 O O . ILE A 1 348 ? -2.508 -5.348 16.514 1.00 89.62 348 ILE A O 1
ATOM 2481 N N . ILE A 1 349 ? -3.143 -5.981 18.583 1.00 93.12 349 ILE A N 1
ATOM 2482 C CA . ILE A 1 349 ? -4.555 -5.624 18.453 1.00 93.12 349 ILE A CA 1
ATOM 2483 C C . ILE A 1 349 ? -4.996 -4.626 19.523 1.00 93.12 349 ILE A C 1
ATOM 2485 O O . ILE A 1 349 ? -4.425 -4.529 20.610 1.00 93.12 349 ILE A O 1
ATOM 2489 N N . THR A 1 350 ? -6.082 -3.924 19.231 1.00 94.62 350 THR A N 1
ATOM 2490 C CA . THR A 1 350 ? -6.872 -3.164 20.202 1.00 94.62 350 THR A CA 1
ATOM 2491 C C . THR A 1 350 ? -8.299 -3.698 20.188 1.00 94.62 350 THR A C 1
ATOM 2493 O O . THR A 1 350 ? -8.837 -3.990 19.120 1.00 94.62 350 THR A O 1
ATOM 2496 N N . THR A 1 351 ? -8.916 -3.846 21.360 1.00 95.69 351 THR A N 1
ATOM 2497 C CA . THR A 1 351 ? -10.251 -4.444 21.507 1.00 95.69 351 THR A CA 1
ATOM 2498 C C . THR A 1 351 ? -11.231 -3.500 22.193 1.00 95.69 351 THR A C 1
ATOM 2500 O O . THR A 1 351 ? -10.860 -2.640 22.994 1.00 95.69 351 THR A O 1
ATOM 2503 N N . PHE A 1 352 ? -12.511 -3.663 21.869 1.00 95.56 352 PHE A N 1
ATOM 2504 C CA . PHE A 1 352 ? -13.606 -2.876 22.414 1.00 95.56 352 PHE A CA 1
ATOM 2505 C C . PHE A 1 352 ? -14.854 -3.741 22.632 1.00 95.56 352 PHE A C 1
ATOM 2507 O O . PHE A 1 352 ? -15.500 -4.201 21.691 1.00 95.56 352 PHE A O 1
ATOM 2514 N N . VAL A 1 353 ? -15.229 -3.916 23.895 1.00 95.06 353 VAL A N 1
ATOM 2515 C CA . VAL A 1 353 ? -16.361 -4.716 24.366 1.00 95.06 353 VAL A CA 1
ATOM 2516 C C . VAL A 1 353 ? -17.185 -3.869 25.336 1.00 95.06 353 VAL A C 1
ATOM 2518 O O . VAL A 1 353 ? -16.806 -3.687 26.492 1.00 95.06 353 VAL A O 1
ATOM 2521 N N . ALA A 1 354 ? -18.330 -3.353 24.883 1.00 88.62 354 ALA A N 1
ATOM 2522 C CA . ALA A 1 354 ? -19.118 -2.368 25.635 1.00 88.62 354 ALA A CA 1
ATOM 2523 C C . ALA A 1 354 ? -19.624 -2.877 27.001 1.00 88.62 354 ALA A C 1
ATOM 2525 O O . ALA A 1 354 ? -19.578 -2.152 27.991 1.00 88.62 354 ALA A O 1
ATOM 2526 N N . SER A 1 355 ? -20.092 -4.126 27.071 1.00 86.44 355 SER A N 1
ATOM 2527 C CA . SER A 1 355 ? -20.588 -4.757 28.306 1.00 86.44 355 SER A CA 1
ATOM 2528 C C . SER A 1 355 ? -19.514 -5.551 29.059 1.00 86.44 355 SER A C 1
ATOM 2530 O O . SER A 1 355 ? -19.807 -6.175 30.076 1.00 86.44 355 SER A O 1
ATOM 2532 N N . GLY A 1 356 ? -18.272 -5.550 28.566 1.00 80.88 356 GLY A N 1
ATOM 2533 C CA . GLY A 1 356 ? -17.200 -6.439 29.007 1.00 80.88 356 GLY A CA 1
ATOM 2534 C C . GLY A 1 356 ? -15.856 -5.732 29.120 1.00 80.88 356 GLY A C 1
ATOM 2535 O O . GLY A 1 356 ? -14.847 -6.306 28.727 1.00 80.88 356 GLY A O 1
ATOM 2536 N N . ASN A 1 357 ? -15.826 -4.511 29.668 1.00 87.25 357 ASN A N 1
ATOM 2537 C CA . ASN A 1 357 ? -14.648 -3.627 29.665 1.00 87.25 357 ASN A CA 1
ATOM 2538 C C . ASN A 1 357 ? -13.355 -4.258 30.197 1.00 87.25 357 ASN A C 1
ATOM 25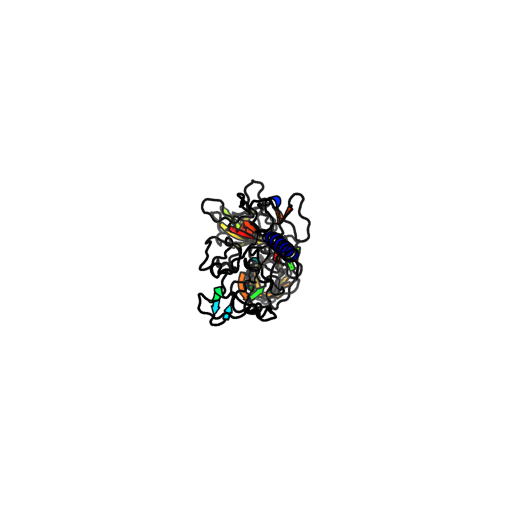40 O O . ASN A 1 357 ? -12.270 -3.870 29.785 1.00 87.25 357 ASN A O 1
ATOM 2544 N N . ALA A 1 358 ? -13.450 -5.247 31.085 1.00 92.81 358 ALA A N 1
ATOM 2545 C CA . ALA A 1 358 ? -12.287 -5.968 31.592 1.00 92.81 358 ALA A CA 1
ATOM 2546 C C . ALA A 1 358 ? -11.595 -6.847 30.519 1.00 92.81 358 ALA A C 1
ATOM 2548 O O . ALA A 1 358 ? -10.523 -7.389 30.772 1.00 92.81 358 ALA A O 1
ATOM 2549 N N . MET A 1 359 ? -12.217 -7.049 29.353 1.00 96.00 359 MET A N 1
ATOM 2550 C CA . MET A 1 359 ? -11.612 -7.676 28.172 1.00 96.00 359 MET A CA 1
ATOM 2551 C C . MET A 1 359 ? -11.018 -6.639 27.206 1.00 96.00 359 MET A C 1
ATOM 2553 O O . MET A 1 359 ? -10.322 -7.033 26.275 1.00 96.00 359 MET A O 1
ATOM 2557 N N . ASN A 1 360 ? -11.237 -5.336 27.419 1.00 95.56 360 ASN A N 1
ATOM 2558 C CA . ASN A 1 360 ? -10.688 -4.290 26.555 1.00 95.56 360 ASN A CA 1
ATOM 2559 C C . ASN A 1 360 ? -9.192 -4.129 26.802 1.00 95.56 360 ASN A C 1
ATOM 2561 O O . ASN A 1 360 ? -8.745 -4.030 27.945 1.00 95.56 360 ASN A O 1
ATOM 2565 N N . VAL A 1 361 ? -8.433 -4.059 25.717 1.00 95.00 361 VAL A N 1
ATOM 2566 C CA . VAL A 1 361 ? -6.994 -3.805 25.735 1.00 95.00 361 VAL A CA 1
ATOM 2567 C C . VAL A 1 361 ? -6.618 -2.867 24.602 1.00 95.00 361 VAL A C 1
ATOM 2569 O O . VAL A 1 361 ? -7.252 -2.858 23.548 1.00 95.00 361 VAL A O 1
ATOM 2572 N N . THR A 1 362 ? -5.547 -2.115 24.819 1.00 93.06 362 THR A N 1
ATOM 2573 C CA . THR A 1 362 ? -4.907 -1.296 23.792 1.00 93.06 362 THR A CA 1
ATOM 2574 C C . THR A 1 362 ? -3.549 -1.902 23.489 1.00 93.06 362 THR A C 1
ATOM 2576 O O . THR A 1 362 ? -2.762 -2.105 24.410 1.00 93.06 362 THR A O 1
ATOM 2579 N N . ASN A 1 363 ? -3.275 -2.159 22.210 1.00 91.38 363 ASN A N 1
ATOM 2580 C CA . ASN A 1 363 ? -2.002 -2.697 21.724 1.00 91.38 363 ASN A CA 1
ATOM 2581 C C . ASN A 1 363 ? -1.534 -3.976 22.449 1.00 91.38 363 ASN A C 1
ATOM 2583 O O . ASN A 1 363 ? -0.380 -4.077 22.860 1.00 91.38 363 ASN A O 1
ATOM 2587 N N . ALA A 1 364 ? -2.423 -4.955 22.614 1.00 93.25 364 ALA A N 1
ATOM 2588 C CA . ALA A 1 364 ? -2.056 -6.253 23.173 1.00 93.25 364 ALA A CA 1
ATOM 2589 C C . ALA A 1 364 ? -1.479 -7.181 22.102 1.00 93.25 364 ALA A C 1
ATOM 2591 O O . ALA A 1 364 ? -1.987 -7.225 20.980 1.00 93.25 364 ALA A O 1
ATOM 2592 N N . SER A 1 365 ? -0.474 -7.969 22.482 1.00 93.62 365 SER A N 1
ATOM 2593 C CA . SER A 1 365 ? 0.048 -9.053 21.652 1.00 93.62 365 SER A CA 1
ATOM 2594 C C . SER A 1 365 ? -0.912 -10.240 21.624 1.00 93.62 365 SER A C 1
ATOM 2596 O O . SER A 1 365 ? -1.367 -10.721 22.666 1.00 93.62 365 SER A O 1
ATOM 2598 N N . VAL A 1 366 ? -1.163 -10.751 20.425 1.00 94.00 366 VAL A N 1
ATOM 2599 C CA . VAL A 1 366 ? -1.832 -12.028 20.193 1.00 94.00 366 VAL A CA 1
ATOM 2600 C C . VAL A 1 366 ? -0.908 -13.158 20.650 1.00 94.00 366 VAL A C 1
ATOM 2602 O O . VAL A 1 366 ? 0.243 -13.234 20.230 1.00 94.00 366 VAL A O 1
ATOM 2605 N N . THR A 1 367 ? -1.394 -14.045 21.515 1.00 95.69 367 THR A N 1
ATOM 2606 C CA . THR A 1 367 ? -0.589 -15.107 22.139 1.00 95.69 367 THR A CA 1
ATOM 2607 C C . THR A 1 367 ? -0.723 -16.464 21.453 1.00 95.69 367 THR A C 1
ATOM 2609 O O . THR A 1 367 ? 0.227 -17.242 21.463 1.00 95.69 367 THR A O 1
ATOM 2612 N N . ALA A 1 368 ? -1.873 -16.756 20.846 1.00 94.69 368 ALA A N 1
ATOM 2613 C CA . ALA A 1 368 ? -2.109 -17.969 20.069 1.00 94.69 368 ALA A CA 1
ATOM 2614 C C . ALA A 1 368 ? -3.186 -17.716 19.011 1.00 94.69 368 ALA A C 1
ATOM 2616 O O . ALA A 1 368 ? -4.052 -16.858 19.194 1.00 94.69 368 ALA A O 1
ATOM 2617 N N . VAL A 1 369 ? -3.128 -18.470 17.913 1.00 92.56 369 VAL A N 1
ATOM 2618 C CA . VAL A 1 369 ? -4.048 -18.353 16.777 1.00 92.56 369 VAL A CA 1
ATOM 2619 C C . VAL A 1 369 ? -4.434 -19.730 16.244 1.00 92.56 369 VAL A C 1
ATOM 2621 O O . VAL A 1 369 ? -3.638 -20.668 16.262 1.00 92.56 369 VAL A O 1
ATOM 2624 N N . THR A 1 370 ? -5.660 -19.836 15.751 1.00 91.94 370 THR A N 1
ATOM 2625 C CA . THR A 1 370 ? -6.154 -20.901 14.872 1.00 91.94 370 THR A CA 1
ATOM 2626 C C . THR A 1 370 ? -6.759 -20.245 13.624 1.00 91.94 370 THR A C 1
ATOM 2628 O O . THR A 1 370 ? -6.554 -19.059 13.397 1.00 91.94 370 THR A O 1
ATOM 2631 N N . SER A 1 371 ? -7.500 -20.976 12.789 1.00 84.56 371 SER A N 1
ATOM 2632 C CA . SER A 1 371 ? -8.257 -20.369 11.680 1.00 84.56 371 SER A CA 1
ATOM 2633 C C . SER A 1 371 ? -9.547 -19.661 12.128 1.00 84.56 371 SER A C 1
ATOM 2635 O O . SER A 1 371 ? -10.141 -18.906 11.353 1.00 84.56 371 SER A O 1
ATOM 2637 N N . THR A 1 372 ? -10.004 -19.932 13.355 1.00 91.06 372 THR A N 1
ATOM 2638 C CA . THR A 1 372 ? -11.311 -19.492 13.878 1.00 91.06 372 THR A CA 1
ATOM 2639 C C . THR A 1 372 ? -11.232 -18.761 15.210 1.00 91.06 372 THR A C 1
ATOM 2641 O O . THR A 1 372 ? -12.248 -18.288 15.721 1.00 91.06 372 THR A O 1
ATOM 2644 N N . THR A 1 373 ? -10.057 -18.736 15.832 1.00 95.19 373 THR A N 1
ATOM 2645 C CA . THR A 1 373 ? -9.872 -18.146 17.151 1.00 95.19 373 THR A CA 1
ATOM 2646 C C . THR A 1 373 ? -8.488 -17.551 17.302 1.00 95.19 373 THR A C 1
ATOM 2648 O O . THR A 1 373 ? -7.508 -18.075 16.781 1.00 95.19 373 THR A O 1
ATOM 2651 N N . PHE A 1 374 ? -8.396 -16.513 18.119 1.00 96.19 374 PHE A N 1
ATOM 2652 C CA . PHE A 1 374 ? -7.125 -16.016 18.620 1.00 96.19 374 PHE A CA 1
ATOM 2653 C C . PHE A 1 374 ? -7.237 -15.672 20.102 1.00 96.19 374 PHE A C 1
ATOM 2655 O O . PHE A 1 374 ? -8.335 -15.464 20.627 1.00 96.19 374 PHE A O 1
ATOM 2662 N N . THR A 1 375 ? -6.101 -15.621 20.791 1.00 97.88 375 THR A N 1
ATOM 2663 C CA . THR A 1 375 ? -6.045 -15.292 22.217 1.00 97.88 375 THR A CA 1
ATOM 2664 C C . THR A 1 375 ? -5.139 -14.108 22.499 1.00 97.88 375 THR A C 1
ATOM 2666 O O . TH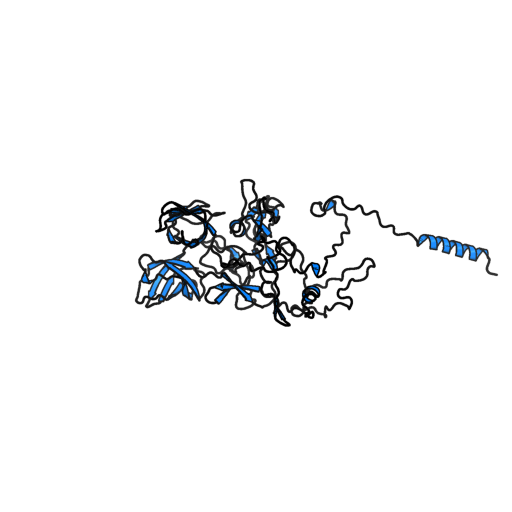R A 1 375 ? -4.167 -13.875 21.789 1.00 97.88 375 THR A O 1
ATOM 2669 N N . TYR A 1 376 ? -5.433 -13.382 23.573 1.00 97.38 376 TYR A N 1
ATOM 2670 C CA . TYR A 1 376 ? -4.560 -12.358 24.148 1.00 97.38 376 TYR A CA 1
ATOM 2671 C C . TYR A 1 376 ? -4.724 -12.333 25.670 1.00 97.38 376 TYR A C 1
ATOM 2673 O O . TYR A 1 376 ? -5.661 -12.917 26.223 1.00 97.38 376 TYR A O 1
ATOM 2681 N N . THR A 1 377 ? -3.810 -11.665 26.367 1.00 96.25 377 THR A N 1
ATOM 2682 C CA . THR A 1 377 ? -3.870 -11.513 27.824 1.00 96.25 377 THR A CA 1
ATOM 2683 C C . THR A 1 377 ? -4.363 -10.129 28.225 1.00 96.25 377 THR A C 1
ATOM 2685 O O . THR A 1 377 ? -4.155 -9.133 27.535 1.00 96.25 377 THR A O 1
ATOM 2688 N N . THR A 1 378 ? -5.034 -10.063 29.371 1.00 95.00 378 THR A N 1
ATOM 2689 C CA . THR A 1 378 ? -5.509 -8.813 29.977 1.00 95.00 378 THR A CA 1
ATOM 2690 C C . THR A 1 378 ? -4.947 -8.664 31.383 1.00 95.00 378 THR A C 1
ATOM 2692 O O . THR A 1 378 ? -4.605 -9.655 32.027 1.00 95.00 378 THR A O 1
ATOM 2695 N N . GLY A 1 379 ? -4.898 -7.430 31.892 1.00 91.06 379 GLY A N 1
ATOM 2696 C CA . GLY A 1 379 ? -4.535 -7.169 33.292 1.00 91.06 379 GLY A CA 1
ATOM 2697 C C . GLY A 1 379 ? -5.613 -7.582 34.306 1.00 91.06 379 GLY A C 1
ATOM 2698 O O . GLY A 1 379 ? -5.381 -7.511 35.508 1.00 91.06 379 GLY A O 1
ATOM 2699 N N . SER A 1 380 ? -6.794 -7.999 33.840 1.00 92.06 380 SER A N 1
ATOM 2700 C CA . SER A 1 380 ? -7.893 -8.487 34.678 1.00 92.06 380 SER A CA 1
ATOM 2701 C C . SER A 1 380 ? -7.891 -10.012 34.751 1.00 92.06 380 SER A C 1
ATOM 2703 O O . SER A 1 380 ? -7.452 -10.678 33.820 1.00 92.06 380 SER A O 1
ATOM 2705 N N . SER A 1 381 ? -8.432 -10.577 35.831 1.00 92.19 381 SER A N 1
ATOM 2706 C CA . SER A 1 381 ? -8.613 -12.025 35.988 1.00 92.19 381 SER A CA 1
ATOM 2707 C C . SER A 1 381 ? -10.099 -12.412 36.113 1.00 92.19 381 SER A C 1
ATOM 2709 O O . SER A 1 381 ? -10.995 -11.565 36.020 1.00 92.19 381 SER A O 1
ATOM 2711 N N . GLY A 1 382 ? -10.382 -13.707 36.276 1.00 93.19 382 GLY A N 1
ATOM 2712 C CA . GLY A 1 382 ? -11.739 -14.246 36.415 1.00 93.19 382 GLY A CA 1
ATOM 2713 C C . GLY A 1 382 ? -12.416 -14.627 35.095 1.00 93.19 382 GLY A C 1
ATOM 2714 O O . GLY A 1 382 ? -11.915 -14.341 34.007 1.00 93.19 382 GLY A O 1
ATOM 2715 N N . ALA A 1 383 ? -13.555 -15.312 35.208 1.00 94.75 383 ALA A N 1
ATOM 2716 C CA . ALA A 1 383 ? -14.310 -15.814 34.066 1.00 94.75 383 ALA A CA 1
ATOM 2717 C C . ALA A 1 383 ? -15.355 -14.797 33.585 1.00 94.75 383 ALA A C 1
ATOM 2719 O O . ALA A 1 383 ? -16.126 -14.272 34.388 1.00 94.75 383 ALA A O 1
ATOM 2720 N N . ILE A 1 384 ? -15.405 -14.553 32.276 1.00 95.94 384 ILE A N 1
ATOM 2721 C CA . ILE A 1 384 ? -16.493 -13.825 31.614 1.00 95.94 384 ILE A CA 1
ATOM 2722 C C . ILE A 1 384 ? -17.006 -14.699 30.472 1.00 95.94 384 ILE A C 1
ATOM 2724 O O . ILE A 1 384 ? -16.218 -15.173 29.653 1.00 95.94 384 ILE A O 1
ATOM 2728 N N . GLY A 1 385 ? -18.323 -14.917 30.436 1.00 95.19 385 GLY A N 1
ATOM 2729 C CA . GLY A 1 385 ? -18.983 -15.670 29.371 1.00 95.19 385 GLY A CA 1
ATOM 2730 C C . GLY A 1 385 ? -18.916 -14.972 28.010 1.00 95.19 385 GLY A C 1
ATOM 2731 O O . GLY A 1 385 ? -18.505 -13.816 27.903 1.00 95.19 385 GLY A O 1
ATOM 2732 N N . ALA A 1 386 ? -19.348 -15.681 26.968 1.00 96.62 386 ALA A N 1
ATOM 2733 C CA . ALA A 1 386 ? -19.348 -15.173 25.599 1.00 96.62 386 ALA A CA 1
ATOM 2734 C C . ALA A 1 386 ? -20.051 -13.813 25.499 1.00 96.62 386 ALA A C 1
ATOM 2736 O O . ALA A 1 386 ? -21.232 -13.678 25.815 1.00 96.62 386 ALA A O 1
ATOM 2737 N N . THR A 1 387 ? -19.298 -12.806 25.069 1.00 97.12 387 THR A N 1
ATOM 2738 C CA . THR A 1 387 ? -19.755 -11.425 24.934 1.00 97.12 387 THR A CA 1
ATOM 2739 C C . THR A 1 387 ? -19.385 -10.917 23.548 1.00 97.12 387 THR A C 1
ATOM 2741 O O . THR A 1 387 ? -18.236 -11.045 23.129 1.00 97.12 387 THR A O 1
ATOM 2744 N N . ALA A 1 388 ? -20.341 -10.329 22.831 1.00 96.00 388 ALA A N 1
ATOM 2745 C CA . ALA A 1 388 ? -20.062 -9.709 21.540 1.00 96.00 388 ALA A CA 1
ATOM 2746 C C . ALA A 1 388 ? -19.165 -8.475 21.715 1.00 96.00 388 ALA A C 1
ATOM 2748 O O . ALA A 1 388 ? -19.400 -7.641 22.594 1.00 96.00 388 ALA A O 1
ATOM 2749 N N . GLY A 1 389 ? -18.156 -8.344 20.862 1.00 95.62 389 GLY A N 1
ATOM 2750 C CA . GLY A 1 389 ? -17.213 -7.236 20.898 1.00 95.62 389 GLY A CA 1
ATOM 2751 C C . GLY A 1 389 ? -16.586 -6.969 19.540 1.00 95.62 389 GLY A C 1
ATOM 2752 O O . GLY A 1 389 ? -16.879 -7.651 18.559 1.00 95.62 389 GLY A O 1
ATOM 2753 N N . PHE A 1 390 ? -15.711 -5.974 19.511 1.00 95.06 390 PHE A N 1
ATOM 2754 C CA . PHE A 1 390 ? -14.982 -5.552 18.326 1.00 95.06 390 PHE A CA 1
ATOM 2755 C C . PHE A 1 390 ? -13.481 -5.558 18.582 1.00 95.06 390 PHE A C 1
ATOM 2757 O O . PHE A 1 390 ? -13.030 -5.378 19.717 1.00 95.06 390 PHE A O 1
ATOM 2764 N N . TRP A 1 391 ? -12.702 -5.709 17.523 1.00 94.12 391 TRP A N 1
ATOM 2765 C CA . TRP A 1 391 ? -11.259 -5.538 17.560 1.00 94.12 391 TRP A CA 1
ATOM 2766 C C . TRP A 1 391 ? -10.747 -4.936 16.255 1.00 94.12 391 TRP A C 1
ATOM 2768 O O . TRP A 1 391 ? -11.446 -4.861 15.246 1.00 94.12 391 TRP A O 1
ATOM 2778 N N . VAL A 1 392 ? -9.517 -4.446 16.314 1.00 91.38 392 VAL A N 1
ATOM 2779 C CA . VAL A 1 392 ? -8.802 -3.864 15.184 1.00 91.38 392 VAL A CA 1
ATOM 2780 C C . VAL A 1 392 ? -7.317 -4.173 15.340 1.00 91.38 392 VAL A C 1
ATOM 2782 O O . VAL A 1 392 ? -6.781 -4.121 16.452 1.00 91.38 392 VAL A O 1
ATOM 2785 N N . ARG A 1 393 ? -6.637 -4.501 14.239 1.00 88.12 393 ARG A N 1
ATOM 2786 C CA . ARG A 1 393 ? -5.175 -4.661 14.227 1.00 88.12 393 ARG A CA 1
ATOM 2787 C C . ARG A 1 393 ? -4.521 -3.281 14.264 1.00 88.12 393 ARG A C 1
ATOM 2789 O O . ARG A 1 393 ? -4.764 -2.477 13.362 1.00 88.12 393 ARG A O 1
ATOM 2796 N N . THR A 1 394 ? -3.703 -3.015 15.284 1.00 86.00 394 THR A N 1
ATOM 2797 C CA . THR A 1 394 ? -3.083 -1.697 15.520 1.00 86.00 394 THR A CA 1
ATOM 2798 C C . THR A 1 394 ? -1.562 -1.675 15.407 1.00 86.00 394 THR A C 1
ATOM 2800 O O . THR A 1 394 ? -1.019 -0.618 15.099 1.00 86.00 394 THR A O 1
ATOM 2803 N N . GLY A 1 395 ? -0.860 -2.797 15.598 1.00 81.62 395 GLY A N 1
ATOM 2804 C CA . GLY A 1 395 ? 0.570 -2.872 15.260 1.00 81.62 395 GLY A CA 1
ATOM 2805 C C . GLY A 1 395 ? 0.735 -3.359 13.837 1.00 81.62 395 GLY A C 1
ATOM 2806 O O . GLY A 1 395 ? 0.724 -4.559 13.576 1.00 81.62 395 GLY A O 1
ATOM 2807 N N . LEU A 1 396 ? 0.844 -2.387 12.941 1.00 79.81 396 LEU A N 1
ATOM 2808 C CA . LEU A 1 396 ? 1.033 -2.603 11.518 1.00 79.81 396 LEU A CA 1
ATOM 2809 C C . LEU A 1 396 ? 2.442 -3.144 11.242 1.00 79.81 396 LEU A C 1
ATOM 2811 O O . LEU A 1 396 ? 3.390 -2.828 11.963 1.00 79.81 396 LEU A O 1
ATOM 2815 N N . TYR A 1 397 ? 2.588 -3.914 10.167 1.00 78.81 397 TYR A N 1
ATOM 2816 C CA . TYR A 1 397 ? 3.890 -4.268 9.596 1.00 78.81 397 TYR A CA 1
ATOM 2817 C C . TYR A 1 397 ? 4.493 -3.061 8.869 1.00 78.81 397 TYR A C 1
ATOM 2819 O O . TYR A 1 397 ? 4.492 -3.011 7.643 1.00 78.81 397 TYR A O 1
ATOM 2827 N N . ASN A 1 398 ? 4.936 -2.045 9.606 1.00 75.62 398 ASN A N 1
ATOM 2828 C CA . ASN A 1 398 ? 5.362 -0.765 9.035 1.00 75.62 398 ASN A CA 1
ATOM 2829 C C . ASN A 1 398 ? 6.771 -0.311 9.440 1.00 75.62 398 ASN A C 1
ATOM 2831 O O . ASN A 1 398 ? 7.151 0.820 9.140 1.00 75.62 398 ASN A O 1
ATOM 2835 N N . VAL A 1 399 ? 7.547 -1.186 10.080 1.00 77.75 399 VAL A N 1
ATOM 2836 C CA . VAL A 1 399 ? 8.963 -0.964 10.394 1.00 77.75 399 VAL A CA 1
ATOM 2837 C C . VAL A 1 399 ? 9.808 -1.704 9.365 1.00 77.75 399 VAL A C 1
ATOM 2839 O O . VAL A 1 399 ? 9.870 -2.932 9.408 1.00 77.75 399 VAL A O 1
ATOM 2842 N N . ALA A 1 400 ? 10.453 -1.011 8.427 1.00 76.50 400 ALA A N 1
ATOM 2843 C CA . ALA A 1 400 ? 11.294 -1.719 7.464 1.00 76.50 400 ALA A CA 1
ATOM 2844 C C . ALA A 1 400 ? 12.664 -2.088 8.031 1.00 76.50 400 ALA A C 1
ATOM 2846 O O . ALA A 1 400 ? 13.248 -1.399 8.866 1.00 76.50 400 ALA A O 1
ATOM 2847 N N . SER A 1 401 ? 13.194 -3.184 7.510 1.00 76.56 401 SER A N 1
ATOM 2848 C CA . SER A 1 401 ? 14.588 -3.587 7.649 1.00 76.56 401 SER A CA 1
ATOM 2849 C C . SER A 1 401 ? 15.004 -4.350 6.396 1.00 76.56 401 SER A C 1
ATOM 2851 O O . SER A 1 401 ? 14.153 -4.886 5.684 1.00 76.56 401 SER A O 1
ATOM 2853 N N . SER A 1 402 ? 16.302 -4.411 6.128 1.00 76.94 402 SER A N 1
ATOM 2854 C CA . SER A 1 402 ? 16.842 -5.202 5.030 1.00 76.94 402 SER A CA 1
ATOM 2855 C C . SER A 1 402 ? 17.026 -6.670 5.430 1.00 76.94 402 SER A C 1
ATOM 2857 O O . SER A 1 402 ? 17.232 -7.017 6.599 1.00 76.94 402 SER A O 1
ATOM 2859 N N . VAL A 1 403 ? 16.919 -7.559 4.448 1.00 77.75 403 VAL A N 1
ATOM 2860 C CA . VAL A 1 403 ? 17.174 -8.996 4.583 1.00 77.75 403 VAL A CA 1
ATOM 2861 C C . VAL A 1 403 ? 17.901 -9.493 3.347 1.00 77.75 403 VAL A C 1
ATOM 2863 O O . VAL A 1 403 ? 17.553 -9.118 2.235 1.00 77.75 403 VAL A O 1
ATOM 2866 N N . THR A 1 404 ? 18.926 -10.313 3.544 1.00 74.88 404 THR A N 1
ATOM 2867 C CA . THR A 1 404 ? 19.687 -10.926 2.454 1.00 74.88 404 THR A CA 1
ATOM 2868 C C . THR A 1 404 ? 19.135 -12.315 2.147 1.00 74.88 404 THR A C 1
ATOM 2870 O O . THR A 1 404 ? 18.583 -13.004 3.012 1.00 74.88 404 THR A O 1
ATOM 2873 N N . GLY A 1 405 ? 19.231 -12.712 0.888 1.00 70.44 405 GLY A N 1
ATOM 2874 C CA . GLY A 1 405 ? 18.656 -13.932 0.345 1.00 70.44 405 GLY A CA 1
ATOM 2875 C C . GLY A 1 405 ? 18.837 -13.955 -1.170 1.00 70.44 405 GLY A C 1
ATOM 2876 O O . GLY A 1 405 ? 19.424 -13.026 -1.714 1.00 70.44 405 GLY A O 1
ATOM 2877 N N . PRO A 1 406 ? 18.357 -14.997 -1.869 1.00 68.75 406 PRO A N 1
ATOM 2878 C CA . PRO A 1 406 ? 18.398 -15.030 -3.327 1.00 68.75 406 PRO A CA 1
ATOM 2879 C C . PRO A 1 406 ? 17.849 -13.726 -3.909 1.00 68.75 406 PRO A C 1
ATOM 2881 O O . PRO A 1 406 ? 16.789 -13.273 -3.482 1.00 68.75 406 PRO A O 1
ATOM 2884 N N . ALA A 1 407 ? 18.570 -13.132 -4.859 1.00 67.94 407 ALA A N 1
ATOM 2885 C CA . ALA A 1 407 ? 18.110 -11.917 -5.512 1.00 67.94 407 ALA A CA 1
ATOM 2886 C C . ALA A 1 407 ? 16.778 -12.169 -6.222 1.00 67.94 407 ALA A C 1
ATOM 2888 O O . ALA A 1 407 ? 16.671 -13.095 -7.031 1.00 67.94 407 ALA A O 1
ATOM 2889 N N . ASN A 1 408 ? 15.788 -11.325 -5.939 1.00 71.31 408 ASN A N 1
ATOM 2890 C CA . ASN A 1 408 ? 14.512 -11.345 -6.635 1.00 71.31 408 ASN A CA 1
ATOM 2891 C C . ASN A 1 408 ? 14.445 -10.168 -7.606 1.00 71.31 408 ASN A C 1
ATOM 2893 O O . ASN A 1 408 ? 14.708 -9.020 -7.249 1.00 71.31 408 ASN A O 1
ATOM 2897 N N . ALA A 1 409 ? 14.071 -10.479 -8.841 1.00 74.12 409 ALA A N 1
ATOM 2898 C CA . ALA A 1 409 ? 13.676 -9.495 -9.832 1.00 74.12 409 ALA A CA 1
ATOM 2899 C C . ALA A 1 409 ? 12.152 -9.490 -9.906 1.00 74.12 409 ALA A C 1
ATOM 2901 O O . ALA A 1 409 ? 11.536 -10.557 -9.894 1.00 74.12 409 ALA A O 1
ATOM 2902 N N . TYR A 1 410 ? 11.557 -8.306 -10.016 1.00 79.31 410 TYR A N 1
ATOM 2903 C CA . TYR A 1 410 ? 10.106 -8.183 -10.077 1.00 79.31 410 TYR A CA 1
ATOM 2904 C C . TYR A 1 410 ? 9.638 -7.756 -11.464 1.00 79.31 410 TYR A C 1
ATOM 2906 O O . TYR A 1 410 ? 10.307 -7.002 -12.174 1.00 79.31 410 TYR A O 1
ATOM 2914 N N . ALA A 1 411 ? 8.441 -8.195 -11.838 1.00 83.81 411 ALA A N 1
ATOM 2915 C CA . ALA A 1 411 ? 7.729 -7.663 -12.994 1.00 83.81 411 ALA A CA 1
ATOM 2916 C C . ALA A 1 411 ? 6.416 -7.009 -12.566 1.00 83.81 411 ALA A C 1
ATOM 2918 O O . ALA A 1 411 ? 5.705 -7.529 -11.707 1.00 83.81 411 ALA A O 1
ATOM 2919 N N . VAL A 1 412 ? 6.053 -5.905 -13.220 1.00 87.44 412 VAL A N 1
ATOM 2920 C CA . VAL A 1 412 ? 4.770 -5.239 -12.981 1.00 87.44 412 VAL A CA 1
ATOM 2921 C C . VAL A 1 412 ? 3.689 -5.829 -13.889 1.00 87.44 412 VAL A C 1
ATOM 2923 O O . VAL A 1 412 ? 3.831 -5.884 -15.111 1.00 87.44 412 VAL A O 1
ATOM 2926 N N . ILE A 1 413 ? 2.585 -6.258 -13.287 1.00 88.50 413 ILE A N 1
ATOM 2927 C CA . ILE A 1 413 ? 1.336 -6.646 -13.938 1.00 88.50 413 ILE A CA 1
ATOM 2928 C C . ILE A 1 413 ? 0.406 -5.421 -13.933 1.00 88.50 413 ILE A C 1
ATOM 2930 O O . ILE A 1 413 ? 0.087 -4.908 -12.854 1.00 88.50 413 ILE A O 1
ATOM 2934 N N . PRO A 1 414 ? -0.078 -4.955 -15.096 1.00 88.75 414 PRO A N 1
ATOM 2935 C CA . PRO A 1 414 ? -0.981 -3.819 -15.155 1.00 88.75 414 PRO A CA 1
ATOM 2936 C C . PRO A 1 414 ? -2.354 -4.243 -14.629 1.00 88.75 414 PRO A C 1
ATOM 2938 O O . PRO A 1 414 ? -2.955 -5.205 -15.113 1.00 88.75 414 PRO A O 1
ATOM 2941 N N . VAL A 1 415 ? -2.848 -3.508 -13.635 1.00 86.81 415 VAL A N 1
ATOM 2942 C CA . VAL A 1 415 ? -4.204 -3.676 -13.070 1.00 86.81 415 VAL A CA 1
ATOM 2943 C C . VAL A 1 415 ? -5.103 -2.486 -13.355 1.00 86.81 415 VAL A C 1
ATOM 2945 O O . VAL A 1 415 ? -6.224 -2.387 -12.867 1.00 86.81 415 VAL A O 1
ATOM 2948 N N . GLU A 1 416 ? -4.601 -1.569 -14.167 1.00 90.44 416 GLU A N 1
ATOM 2949 C CA . GLU A 1 416 ? -5.340 -0.453 -14.706 1.00 90.44 416 GLU A CA 1
ATOM 2950 C C . GLU A 1 416 ? -5.067 -0.405 -16.200 1.00 90.44 416 GLU A C 1
ATOM 2952 O O . GLU A 1 416 ? -3.925 -0.516 -16.645 1.00 90.44 416 GLU A O 1
ATOM 2957 N N . TYR A 1 417 ? -6.133 -0.264 -16.971 1.00 91.44 417 TYR A N 1
ATOM 2958 C CA . TYR A 1 417 ? -6.062 -0.095 -18.411 1.00 91.44 417 TYR A CA 1
ATOM 2959 C C . TYR A 1 417 ? -6.731 1.217 -18.748 1.00 91.44 417 TYR A C 1
ATOM 2961 O O . TYR A 1 417 ? -7.801 1.507 -18.220 1.00 91.44 417 TYR A O 1
ATOM 2969 N N . CYS A 1 418 ? -6.090 2.014 -19.587 1.00 91.94 418 CYS A N 1
ATOM 2970 C CA . CYS A 1 418 ? -6.472 3.379 -19.890 1.00 91.94 418 CYS A CA 1
ATOM 2971 C C . CYS A 1 418 ? -6.986 3.506 -21.320 1.00 91.94 418 CYS A C 1
ATOM 2973 O O . CYS A 1 418 ? -6.637 2.712 -22.198 1.00 91.94 418 CYS A O 1
ATOM 2975 N N . SER A 1 419 ? -7.845 4.498 -21.544 1.00 91.75 419 SER A N 1
ATOM 2976 C CA . SER A 1 419 ? -8.380 4.821 -22.870 1.00 91.75 419 SER A CA 1
ATOM 2977 C C . SER A 1 419 ? -7.399 5.595 -23.750 1.00 91.75 419 SER A C 1
ATOM 2979 O O . SER A 1 419 ? -7.623 5.755 -24.946 1.00 91.75 419 SER A O 1
ATOM 2981 N N . ASP A 1 420 ? -6.311 6.078 -23.156 1.00 89.94 420 ASP A N 1
ATOM 2982 C CA . ASP A 1 420 ? -5.336 6.974 -23.759 1.00 89.94 420 ASP A CA 1
ATOM 2983 C C . ASP A 1 420 ? -3.907 6.614 -23.331 1.00 89.94 420 ASP A C 1
ATOM 2985 O O . ASP A 1 420 ? -3.678 6.105 -22.231 1.00 89.94 420 ASP A O 1
ATOM 2989 N N . ALA A 1 421 ? -2.938 6.921 -24.196 1.00 88.75 421 ALA A N 1
ATOM 2990 C CA . ALA A 1 421 ? -1.516 6.695 -23.931 1.00 88.75 421 ALA A CA 1
ATOM 2991 C C . ALA A 1 421 ? -0.950 7.610 -22.825 1.00 88.75 421 ALA A C 1
ATOM 2993 O O . ALA A 1 421 ? 0.102 7.315 -22.259 1.00 88.75 421 ALA A O 1
ATOM 2994 N N . ASP A 1 422 ? -1.653 8.697 -22.487 1.00 88.31 422 ASP A N 1
ATOM 2995 C CA . ASP A 1 422 ? -1.295 9.584 -21.378 1.00 88.31 422 ASP A CA 1
ATOM 2996 C C . ASP A 1 422 ? -1.722 9.023 -20.005 1.00 88.31 422 ASP A C 1
ATOM 2998 O O . ASP A 1 422 ? -1.401 9.616 -18.972 1.00 88.31 422 ASP A O 1
ATOM 3002 N N . LEU A 1 423 ? -2.389 7.860 -19.976 1.00 90.56 423 LEU A N 1
ATOM 3003 C CA . LEU A 1 423 ? -2.841 7.128 -18.786 1.00 90.56 423 LEU A CA 1
ATOM 3004 C C . LEU A 1 423 ? -3.740 7.953 -17.848 1.00 90.56 423 LEU A C 1
ATOM 3006 O O . LEU A 1 423 ? -3.665 7.829 -16.618 1.00 90.56 423 LEU A O 1
ATOM 3010 N N . THR A 1 424 ? -4.576 8.813 -18.433 1.00 89.31 424 THR A N 1
ATOM 3011 C CA . THR A 1 424 ? -5.397 9.794 -17.709 1.00 89.31 424 THR A CA 1
ATOM 3012 C C . THR A 1 424 ? -6.762 9.258 -17.289 1.00 89.31 424 THR A C 1
ATOM 3014 O O . THR A 1 424 ? -7.210 9.532 -16.173 1.00 89.31 424 THR A O 1
ATOM 3017 N N . ASN A 1 425 ? -7.400 8.457 -18.144 1.00 89.81 425 ASN A N 1
ATOM 3018 C CA . ASN A 1 425 ? -8.679 7.813 -17.865 1.00 89.81 425 ASN A CA 1
ATOM 3019 C C . ASN A 1 425 ? -8.538 6.290 -17.927 1.00 89.81 425 ASN A C 1
ATOM 3021 O O . ASN A 1 425 ? -8.395 5.712 -19.003 1.00 89.81 425 ASN A O 1
ATOM 3025 N N . CYS A 1 426 ? -8.599 5.643 -16.765 1.00 90.44 426 CYS A N 1
ATOM 3026 C CA . CYS A 1 426 ? -8.350 4.214 -16.605 1.00 90.44 426 CYS A CA 1
ATOM 3027 C C . CYS A 1 426 ? -9.475 3.470 -15.880 1.00 90.44 426 CYS A C 1
ATOM 3029 O O . CYS A 1 426 ? -10.170 4.014 -15.020 1.00 90.44 426 CYS A O 1
ATOM 3031 N N . ALA A 1 427 ? -9.609 2.191 -16.206 1.00 88.25 427 ALA A N 1
ATOM 3032 C CA . ALA A 1 427 ? -10.483 1.237 -15.551 1.00 88.25 427 ALA A CA 1
ATOM 3033 C C . ALA A 1 427 ? -9.634 0.198 -14.816 1.00 88.25 427 ALA A C 1
ATOM 3035 O O . ALA A 1 427 ? -8.593 -0.229 -15.318 1.00 88.25 427 ALA A O 1
ATOM 3036 N N . TYR A 1 428 ? -10.086 -0.202 -13.629 1.00 86.31 428 TYR A N 1
ATOM 3037 C CA . TYR A 1 428 ? -9.419 -1.234 -12.844 1.00 86.31 428 TYR A CA 1
ATOM 3038 C C . TYR A 1 428 ? -9.763 -2.612 -13.397 1.00 86.31 428 TYR A C 1
ATOM 3040 O O . TYR A 1 428 ? -10.924 -2.889 -13.704 1.00 86.31 428 TYR A O 1
ATOM 3048 N N . VAL A 1 429 ? -8.758 -3.472 -13.508 1.00 85.69 429 VAL A N 1
ATOM 3049 C CA . VAL A 1 429 ? -8.886 -4.822 -14.046 1.00 85.69 429 VAL A CA 1
ATOM 3050 C C . VAL A 1 429 ? -8.067 -5.759 -13.177 1.00 85.69 429 VAL A C 1
ATOM 3052 O O . VAL A 1 429 ? -6.859 -5.587 -13.026 1.00 85.69 429 VAL A O 1
ATOM 3055 N N . LEU A 1 430 ? -8.725 -6.770 -12.615 1.00 79.50 430 LEU A N 1
ATOM 3056 C CA . LEU A 1 430 ? -8.029 -7.819 -11.880 1.00 79.50 430 LEU A CA 1
ATOM 3057 C C . LEU A 1 430 ? -7.097 -8.598 -12.819 1.00 79.50 430 LEU A C 1
ATOM 3059 O O . LEU A 1 430 ? -7.500 -8.898 -13.948 1.00 79.50 430 LEU A O 1
ATOM 3063 N N . PRO A 1 431 ? -5.879 -8.962 -12.380 1.00 77.88 431 PRO A N 1
ATOM 3064 C CA . PRO A 1 431 ? -4.990 -9.801 -13.173 1.00 77.88 431 PRO A CA 1
ATOM 3065 C C . PRO A 1 431 ? -5.682 -11.061 -13.691 1.00 77.88 431 PRO A C 1
ATOM 3067 O O . PRO A 1 431 ? -6.352 -11.770 -12.945 1.00 77.88 431 PRO A O 1
ATOM 3070 N N . GLY A 1 432 ? -5.506 -11.338 -14.983 1.00 76.62 432 GLY A N 1
ATOM 3071 C CA . GLY A 1 432 ? -6.149 -12.463 -15.668 1.00 76.62 432 GLY A CA 1
ATOM 3072 C C . GLY A 1 432 ? -7.506 -12.136 -16.298 1.00 76.62 432 GLY A C 1
ATOM 3073 O O . GLY A 1 432 ? -7.948 -12.888 -17.166 1.00 76.62 432 GLY A O 1
ATOM 3074 N N . ASN A 1 433 ? -8.133 -11.006 -15.952 1.00 84.50 433 ASN A N 1
ATOM 3075 C CA . ASN A 1 433 ? -9.359 -10.554 -16.609 1.00 84.50 433 ASN A CA 1
ATOM 3076 C C . ASN A 1 433 ? -9.056 -9.738 -17.872 1.00 84.50 433 ASN A C 1
ATOM 3078 O O . ASN A 1 433 ? -8.031 -9.066 -17.986 1.00 84.50 433 ASN A O 1
ATOM 3082 N N . THR A 1 434 ? -9.985 -9.773 -18.829 1.00 88.69 434 THR A N 1
ATOM 3083 C CA . THR A 1 434 ? -9.900 -8.971 -20.054 1.00 88.69 434 THR A CA 1
ATOM 3084 C C . THR A 1 434 ? -10.216 -7.499 -19.772 1.00 88.69 434 THR A C 1
ATOM 3086 O O . THR A 1 434 ? -11.234 -7.228 -19.125 1.00 88.69 434 THR A O 1
ATOM 3089 N N . PRO A 1 435 ? -9.422 -6.547 -20.295 1.00 89.94 435 PRO A N 1
ATOM 3090 C CA . PRO A 1 435 ? -9.727 -5.126 -20.180 1.00 89.94 435 PRO A CA 1
ATOM 3091 C C . PRO A 1 435 ? -11.082 -4.759 -20.805 1.00 89.94 435 PRO A C 1
ATOM 3093 O O . PRO A 1 435 ? -11.465 -5.353 -21.820 1.00 89.94 435 PRO A O 1
ATOM 3096 N N . PRO A 1 436 ? -11.809 -3.772 -20.249 1.00 91.00 436 PRO A N 1
ATOM 3097 C CA . PRO A 1 436 ? -13.024 -3.256 -20.867 1.00 91.00 436 PRO A CA 1
ATOM 3098 C C . PRO A 1 436 ? -12.757 -2.692 -22.270 1.00 91.00 436 PRO A C 1
ATOM 3100 O O . PRO A 1 436 ? -11.690 -2.142 -22.549 1.00 91.00 436 PRO A O 1
ATOM 3103 N N . GLY A 1 437 ? -13.754 -2.779 -23.154 1.00 93.50 437 GLY A N 1
ATOM 3104 C CA . GLY A 1 437 ? -13.661 -2.207 -24.499 1.00 93.50 437 GLY A CA 1
ATOM 3105 C C . GLY A 1 437 ? -13.324 -0.711 -24.459 1.00 93.50 437 GLY A C 1
ATOM 3106 O O . GLY A 1 437 ? -13.928 0.042 -23.699 1.00 93.50 437 GLY A O 1
ATOM 3107 N N . GLY A 1 438 ? -12.353 -0.288 -25.271 1.00 90.50 438 GLY A N 1
ATOM 3108 C CA . GLY A 1 438 ? -11.873 1.098 -25.317 1.00 90.50 438 GLY A CA 1
ATOM 3109 C C . GLY A 1 438 ? -10.751 1.436 -24.329 1.00 90.50 438 GLY A C 1
ATOM 3110 O O . GLY A 1 438 ? -10.195 2.522 -24.432 1.00 90.50 438 GLY A O 1
ATOM 3111 N N . PHE A 1 439 ? -10.370 0.523 -23.429 1.00 92.19 439 PHE A N 1
ATOM 3112 C CA . PHE A 1 439 ? -9.241 0.691 -22.508 1.00 92.19 439 PHE A CA 1
ATOM 3113 C C . PHE A 1 439 ? -8.077 -0.219 -22.925 1.00 92.19 439 PHE A C 1
ATOM 3115 O O . PHE A 1 439 ? -7.891 -1.309 -22.389 1.00 92.19 439 PHE A O 1
ATOM 3122 N N . THR A 1 440 ? -7.322 0.197 -23.944 1.00 92.62 440 THR A N 1
ATOM 3123 C CA . THR A 1 440 ? -6.279 -0.629 -24.584 1.00 92.62 440 THR A CA 1
ATOM 3124 C C . THR A 1 440 ? -4.862 -0.352 -24.088 1.00 92.62 440 THR A C 1
ATOM 3126 O O . THR A 1 440 ? -3.948 -1.086 -24.455 1.00 92.62 440 THR A O 1
ATOM 3129 N N . PHE A 1 441 ? -4.653 0.693 -23.282 1.00 91.06 441 PHE A N 1
ATOM 3130 C CA . PHE A 1 441 ? -3.324 1.099 -22.824 1.00 91.06 441 PHE A CA 1
ATOM 3131 C C . PHE A 1 441 ? -3.055 0.572 -21.407 1.00 91.06 441 PHE A C 1
ATOM 3133 O O . PHE A 1 441 ? -3.659 1.077 -20.464 1.00 91.06 441 PHE A O 1
ATOM 3140 N N . PRO A 1 442 ? -2.185 -0.434 -21.211 1.00 91.81 442 PRO A N 1
ATOM 3141 C CA . PRO A 1 442 ? -1.861 -0.919 -19.871 1.00 91.81 442 PRO A CA 1
ATOM 3142 C C . PRO A 1 442 ? -1.096 0.146 -19.072 1.00 91.81 442 PRO A C 1
ATOM 3144 O O . PRO A 1 442 ? -0.081 0.667 -19.534 1.00 91.81 442 PRO A O 1
ATOM 3147 N N . ALA A 1 443 ? -1.550 0.441 -17.855 1.00 90.12 443 ALA A N 1
ATOM 3148 C CA . ALA A 1 443 ? -0.841 1.296 -16.910 1.00 90.12 443 ALA A CA 1
ATOM 3149 C C . ALA A 1 443 ? -0.026 0.434 -15.942 1.00 90.12 443 ALA A C 1
ATOM 3151 O O . ALA A 1 443 ? -0.526 -0.020 -14.912 1.00 90.12 443 ALA A O 1
ATOM 3152 N N . TYR A 1 444 ? 1.241 0.204 -16.286 1.00 88.88 444 TYR A N 1
ATOM 3153 C CA . TYR A 1 444 ? 2.190 -0.448 -15.382 1.00 88.88 444 TYR A CA 1
ATOM 3154 C C . TYR A 1 444 ? 2.593 0.487 -14.242 1.00 88.88 444 TYR A C 1
ATOM 3156 O O . TYR A 1 444 ? 2.500 0.129 -13.069 1.00 88.88 444 TYR A O 1
ATOM 3164 N N . VAL A 1 445 ? 2.974 1.714 -14.601 1.00 87.44 445 VAL A N 1
ATOM 3165 C CA . VAL A 1 445 ? 3.262 2.793 -13.663 1.00 87.44 445 VAL A CA 1
ATOM 3166 C C . VAL A 1 445 ? 2.652 4.085 -14.187 1.00 87.44 445 VAL A C 1
ATOM 3168 O O . VAL A 1 445 ? 2.723 4.384 -15.380 1.00 87.44 445 VAL A O 1
ATOM 3171 N N . ARG A 1 446 ? 2.049 4.865 -13.293 1.00 89.00 446 ARG A N 1
ATOM 3172 C CA . ARG A 1 446 ? 1.606 6.236 -13.570 1.00 89.00 446 ARG A CA 1
ATOM 3173 C C . ARG A 1 446 ? 1.828 7.123 -12.355 1.00 89.00 446 ARG A C 1
ATOM 3175 O O . ARG A 1 446 ? 1.952 6.637 -11.240 1.00 89.00 446 ARG A O 1
ATOM 3182 N N . PHE A 1 447 ? 1.863 8.429 -12.555 1.00 89.00 447 PHE A N 1
ATOM 3183 C CA . PHE A 1 447 ? 2.136 9.408 -11.512 1.00 89.00 447 PHE A CA 1
ATOM 3184 C C . PHE A 1 447 ? 0.860 10.146 -11.143 1.00 89.00 447 PHE A C 1
ATOM 3186 O O . PHE A 1 447 ? 0.175 10.672 -12.017 1.00 89.00 447 PHE A O 1
ATOM 3193 N N . CYS A 1 448 ? 0.541 10.183 -9.855 1.00 91.25 448 CYS A N 1
ATOM 3194 C CA . CYS A 1 448 ? -0.638 10.822 -9.291 1.00 91.25 448 CYS A CA 1
ATOM 3195 C C . CYS A 1 448 ? -0.288 12.133 -8.579 1.00 91.25 448 CYS A C 1
ATOM 3197 O O . CYS A 1 448 ? 0.848 12.347 -8.145 1.00 91.25 448 CYS A O 1
ATOM 3199 N N . GLN A 1 449 ? -1.284 13.008 -8.427 1.00 89.06 449 GLN A N 1
ATOM 3200 C CA . GLN A 1 449 ? -1.110 14.301 -7.755 1.00 89.06 449 GLN A CA 1
ATOM 3201 C C . GLN A 1 449 ? -0.988 14.162 -6.233 1.00 89.06 449 GLN A C 1
ATOM 3203 O O . GLN A 1 449 ? -0.330 14.970 -5.582 1.00 89.06 449 GLN A O 1
ATOM 3208 N N . THR A 1 450 ? -1.620 13.141 -5.645 1.00 85.94 450 THR A N 1
ATOM 3209 C CA . THR A 1 450 ? -1.600 12.907 -4.194 1.00 85.94 450 THR A CA 1
ATOM 3210 C C . THR A 1 450 ? -1.280 11.457 -3.847 1.00 85.94 450 THR A C 1
ATOM 3212 O O . THR A 1 450 ? -1.590 10.532 -4.600 1.00 85.94 450 THR A O 1
ATOM 3215 N N . GLN A 1 451 ? -0.735 11.242 -2.650 1.00 81.81 451 GLN A N 1
ATOM 3216 C CA . GLN A 1 451 ? -0.475 9.902 -2.121 1.00 81.81 451 GLN A CA 1
ATOM 3217 C C . GLN A 1 451 ? -1.755 9.056 -2.009 1.00 81.81 451 GLN A C 1
ATOM 3219 O O . GLN A 1 451 ? -1.739 7.868 -2.310 1.00 81.81 451 GLN A O 1
ATOM 3224 N N . ALA A 1 452 ? -2.886 9.667 -1.637 1.00 81.56 452 ALA A N 1
ATOM 3225 C CA . ALA A 1 452 ? -4.168 8.964 -1.556 1.00 81.56 452 ALA A CA 1
ATOM 3226 C C . ALA A 1 452 ? -4.596 8.397 -2.921 1.00 81.56 452 ALA A C 1
ATOM 3228 O O . ALA A 1 452 ? -5.088 7.277 -2.998 1.00 81.56 452 ALA A O 1
ATOM 3229 N N . GLN A 1 453 ? -4.357 9.141 -4.005 1.00 87.38 453 GLN A N 1
ATOM 3230 C CA . GLN A 1 453 ? -4.607 8.666 -5.368 1.00 87.38 453 GLN A CA 1
ATOM 3231 C C . GLN A 1 453 ? -3.637 7.545 -5.769 1.00 87.38 453 GLN A C 1
ATOM 3233 O O . GLN A 1 453 ? -4.044 6.579 -6.406 1.00 87.38 453 GLN A O 1
ATOM 3238 N N . ALA A 1 454 ? -2.366 7.625 -5.376 1.00 86.38 454 ALA A N 1
ATOM 3239 C CA . ALA A 1 454 ? -1.397 6.573 -5.675 1.00 86.38 454 ALA A CA 1
ATOM 3240 C C . ALA A 1 454 ? -1.709 5.238 -4.972 1.00 86.38 454 ALA A C 1
ATOM 3242 O O . ALA A 1 454 ? -1.434 4.182 -5.529 1.00 86.38 454 ALA A O 1
ATOM 3243 N N . LEU A 1 455 ? -2.349 5.274 -3.798 1.00 81.94 455 LEU A N 1
ATOM 3244 C CA . LEU A 1 455 ? -2.583 4.094 -2.951 1.00 81.94 455 LEU A CA 1
ATOM 3245 C C . LEU A 1 455 ? -4.002 3.530 -2.969 1.00 81.94 455 LEU A C 1
ATOM 3247 O O . LEU A 1 455 ? -4.271 2.553 -2.265 1.00 81.94 455 LEU A O 1
ATOM 3251 N N . ALA A 1 456 ? -4.897 4.149 -3.733 1.00 79.38 456 ALA A N 1
ATOM 3252 C CA . ALA A 1 456 ? -6.282 3.724 -3.861 1.00 79.38 456 ALA A CA 1
ATOM 3253 C C . ALA A 1 456 ? -6.383 2.276 -4.402 1.00 79.38 456 ALA A C 1
ATOM 3255 O O . ALA A 1 456 ? -5.754 1.997 -5.430 1.00 79.38 456 ALA A O 1
ATOM 3256 N N . PRO A 1 457 ? -7.113 1.339 -3.761 1.00 73.88 457 PRO A N 1
ATOM 3257 C CA . PRO A 1 457 ? -7.425 0.010 -4.294 1.00 73.88 457 PRO A CA 1
ATOM 3258 C C . PRO A 1 457 ? -7.959 -0.061 -5.720 1.00 73.88 457 PRO A C 1
ATOM 3260 O O . PRO A 1 457 ? -7.541 -0.957 -6.453 1.00 73.88 457 PRO A O 1
ATOM 3263 N N . GLY A 1 458 ? -8.852 0.842 -6.112 1.00 78.00 458 GLY A N 1
ATOM 3264 C CA . GLY A 1 458 ? -9.469 0.871 -7.433 1.00 78.00 458 GLY A CA 1
ATOM 3265 C C . GLY A 1 458 ? -8.848 1.904 -8.365 1.00 78.00 458 GLY A C 1
ATOM 3266 O O . GLY A 1 458 ? -7.913 2.623 -8.010 1.00 78.00 458 GLY A O 1
ATOM 3267 N N . ALA A 1 459 ? -9.391 1.995 -9.581 1.00 81.31 459 ALA A N 1
ATOM 3268 C CA . ALA A 1 459 ? -8.903 2.950 -10.561 1.00 81.31 459 ALA A CA 1
ATOM 3269 C C . ALA A 1 459 ? -9.183 4.387 -10.146 1.00 81.31 459 ALA A C 1
ATOM 3271 O O . ALA A 1 459 ? -10.318 4.781 -9.882 1.00 81.31 459 ALA A O 1
ATOM 3272 N N . VAL A 1 460 ? -8.126 5.192 -10.158 1.00 82.75 460 VAL A N 1
ATOM 3273 C CA . VAL A 1 460 ? -8.236 6.629 -9.948 1.00 82.75 460 VAL A CA 1
ATOM 3274 C C . VAL A 1 460 ? -8.322 7.311 -11.303 1.00 82.75 460 VAL A C 1
ATOM 3276 O O . VAL A 1 460 ? -7.311 7.526 -11.974 1.00 82.75 460 VAL A O 1
ATOM 3279 N N . SER A 1 461 ? -9.550 7.624 -11.690 1.00 80.12 461 SER A N 1
ATOM 3280 C CA . SER A 1 461 ? -9.902 8.374 -12.896 1.00 80.12 461 SER A CA 1
ATOM 3281 C C . SER A 1 461 ? -10.878 9.472 -12.497 1.00 80.12 461 SER A C 1
ATOM 3283 O O . SER A 1 461 ? -11.600 9.329 -11.506 1.00 80.12 461 SER A O 1
ATOM 3285 N N . ASP A 1 462 ? -10.882 10.589 -13.216 1.00 65.62 462 ASP A N 1
ATOM 3286 C CA . ASP A 1 462 ? -11.908 11.611 -13.041 1.00 65.62 462 ASP A CA 1
ATOM 3287 C C . ASP A 1 462 ? -12.828 11.652 -14.264 1.00 65.62 462 ASP A C 1
ATOM 3289 O O . ASP A 1 462 ? -12.424 11.361 -15.386 1.00 65.62 462 ASP A O 1
ATOM 3293 N N . SER A 1 463 ? -14.100 11.962 -14.028 1.00 56.72 463 SER A N 1
ATOM 3294 C CA . SER A 1 463 ? -15.073 12.260 -15.081 1.00 56.72 463 SER A CA 1
ATOM 3295 C C . SER A 1 463 ? -15.137 13.762 -15.394 1.00 56.72 463 SER A C 1
ATOM 3297 O O . SER A 1 463 ? -15.884 14.172 -16.279 1.00 56.72 463 SER A O 1
ATOM 3299 N N . SER A 1 464 ? -14.377 14.584 -14.658 1.00 62.72 464 SER A N 1
ATOM 3300 C CA . SER A 1 464 ? -14.319 16.047 -14.775 1.00 62.72 464 SER A CA 1
ATOM 3301 C C . SER A 1 464 ? -13.269 16.564 -15.767 1.00 62.72 464 SER A C 1
ATOM 3303 O O . SER A 1 464 ? -13.195 17.773 -15.982 1.00 62.72 464 SER A O 1
ATOM 3305 N N . GLY A 1 465 ? -12.486 15.681 -16.394 1.00 60.94 465 GLY A N 1
ATOM 3306 C CA . GLY A 1 465 ? -11.521 16.017 -17.443 1.00 60.94 465 GLY A CA 1
ATOM 3307 C C . GLY A 1 465 ? -10.146 16.467 -16.936 1.00 60.94 465 GLY A C 1
ATOM 3308 O O . GLY A 1 465 ? -9.303 16.835 -17.752 1.00 60.94 465 GLY A O 1
ATOM 3309 N N . THR A 1 466 ? -9.892 16.450 -15.621 1.00 76.44 466 THR A N 1
ATOM 3310 C CA . THR A 1 466 ? -8.578 16.760 -15.036 1.00 76.44 466 THR A CA 1
ATOM 3311 C C . THR A 1 466 ? -7.902 15.477 -14.540 1.00 76.44 466 THR A C 1
ATOM 3313 O O . THR A 1 466 ? -8.290 14.926 -13.509 1.00 76.44 466 THR A O 1
ATOM 3316 N N . PRO A 1 467 ? -6.831 14.999 -15.196 1.00 84.25 467 PRO A N 1
ATOM 3317 C CA . PRO A 1 467 ? -6.202 13.743 -14.810 1.00 84.25 467 PRO A CA 1
ATOM 3318 C C . PRO A 1 467 ? -5.764 13.741 -13.345 1.00 84.25 467 PRO A C 1
ATOM 3320 O O . PRO A 1 467 ? -4.980 14.581 -12.917 1.00 84.25 467 PRO A O 1
ATOM 3323 N N . ARG A 1 468 ? -6.232 12.767 -12.561 1.00 90.12 468 ARG A N 1
ATOM 3324 C CA . ARG A 1 468 ? -5.728 12.534 -11.193 1.00 90.12 468 ARG A CA 1
ATOM 3325 C C . ARG A 1 468 ? -4.371 11.839 -11.205 1.00 90.12 468 ARG A C 1
ATOM 3327 O O . ARG A 1 468 ? -3.547 12.085 -10.329 1.00 90.12 468 ARG A O 1
ATOM 3334 N N . CYS A 1 469 ? -4.154 10.997 -12.210 1.00 91.94 469 CYS A N 1
ATOM 3335 C CA . CYS A 1 469 ? -2.889 10.342 -12.493 1.00 91.94 469 CYS A CA 1
ATOM 3336 C C . CYS A 1 469 ? -2.619 10.369 -14.002 1.00 91.94 469 CYS A C 1
ATOM 3338 O O . CYS A 1 469 ? -3.555 10.549 -14.781 1.00 91.94 469 CYS A O 1
ATOM 3340 N N . ARG A 1 470 ? -1.354 10.221 -14.406 1.00 90.94 470 ARG A N 1
ATOM 3341 C CA . ARG A 1 470 ? -0.928 10.229 -15.815 1.00 90.94 470 ARG A CA 1
ATOM 3342 C C . ARG A 1 470 ? 0.428 9.551 -16.024 1.00 90.94 470 ARG A C 1
ATOM 3344 O O . ARG A 1 470 ? 1.158 9.337 -15.064 1.00 90.94 470 ARG A O 1
ATOM 3351 N N . SER A 1 471 ? 0.808 9.283 -17.268 1.00 87.94 471 SER A N 1
ATOM 3352 C CA . SER A 1 471 ? 2.084 8.640 -17.631 1.00 87.94 471 SER A CA 1
ATOM 3353 C C . SER A 1 471 ? 3.330 9.468 -17.301 1.00 87.94 471 SER A C 1
ATOM 3355 O O . SER A 1 471 ? 4.400 8.911 -17.082 1.00 87.94 471 SER A O 1
ATOM 3357 N N . LYS A 1 472 ? 3.210 10.800 -17.254 1.00 86.19 472 LYS A N 1
ATOM 3358 C CA . LYS A 1 472 ? 4.348 11.717 -17.122 1.00 86.19 472 LYS A CA 1
ATOM 3359 C C . LYS A 1 472 ? 4.522 12.251 -15.697 1.00 86.19 472 LYS A C 1
ATOM 3361 O O . LYS A 1 472 ? 3.612 12.888 -15.166 1.00 86.19 472 LYS A O 1
ATOM 3366 N N . TYR A 1 473 ? 5.722 12.071 -15.142 1.00 85.81 473 TYR A N 1
ATOM 3367 C CA . TYR A 1 473 ? 6.160 12.717 -13.903 1.00 85.81 473 TYR A CA 1
ATOM 3368 C C . TYR A 1 473 ? 6.260 14.236 -14.086 1.00 85.81 473 TYR A C 1
ATOM 3370 O O . TYR A 1 473 ? 6.715 14.724 -15.126 1.00 85.81 473 TYR A O 1
ATOM 3378 N N . ASN A 1 474 ? 5.832 14.993 -13.077 1.00 85.88 474 ASN A N 1
ATOM 3379 C CA . ASN A 1 474 ? 5.946 16.445 -13.088 1.00 85.88 474 ASN A CA 1
ATOM 3380 C C . ASN A 1 474 ? 6.112 17.004 -11.677 1.00 85.88 474 ASN A C 1
ATOM 3382 O O . ASN A 1 474 ? 5.207 16.896 -10.854 1.00 85.88 474 ASN A O 1
ATOM 3386 N N . GLU A 1 475 ? 7.219 17.690 -11.437 1.00 84.62 475 GLU A N 1
ATOM 3387 C CA . GLU A 1 475 ? 7.510 18.348 -10.163 1.00 84.62 475 GLU A CA 1
ATOM 3388 C C . GLU A 1 475 ? 7.597 19.868 -10.243 1.00 84.62 475 GLU A C 1
ATOM 3390 O O . GLU A 1 475 ? 7.792 20.530 -9.222 1.00 84.62 475 GLU A O 1
ATOM 3395 N N . THR A 1 476 ? 7.450 20.439 -11.440 1.00 84.25 476 THR A N 1
ATOM 3396 C CA . THR A 1 476 ? 7.620 21.873 -11.651 1.00 84.25 476 THR A CA 1
ATOM 3397 C C . THR A 1 476 ? 6.625 22.654 -10.795 1.00 84.25 476 THR A C 1
ATOM 3399 O O . THR A 1 476 ? 5.409 22.476 -10.890 1.00 84.25 476 THR A O 1
ATOM 3402 N N . ALA A 1 477 ? 7.150 23.533 -9.944 1.00 83.19 477 ALA A N 1
ATOM 3403 C CA . ALA A 1 477 ? 6.333 24.387 -9.095 1.00 83.19 477 ALA A CA 1
ATOM 3404 C C . ALA A 1 477 ? 5.462 25.335 -9.941 1.00 83.19 477 ALA A C 1
ATOM 3406 O O . ALA A 1 477 ? 5.891 25.834 -10.980 1.00 83.19 477 ALA A O 1
ATOM 3407 N N . GLY A 1 478 ? 4.236 25.603 -9.487 1.00 84.00 478 GLY A N 1
ATOM 3408 C CA . GLY A 1 478 ? 3.296 26.497 -10.177 1.00 84.00 478 GLY A CA 1
ATOM 3409 C C . GLY A 1 478 ? 2.487 25.846 -11.305 1.00 84.00 478 GLY A C 1
ATOM 3410 O O . GLY A 1 478 ? 1.573 26.479 -11.828 1.00 84.00 478 GLY A O 1
ATOM 3411 N N . ILE A 1 479 ? 2.757 24.581 -11.638 1.00 86.69 479 ILE A N 1
ATOM 3412 C CA . ILE A 1 479 ? 1.882 23.743 -12.466 1.00 86.69 479 ILE A CA 1
ATOM 3413 C C . ILE A 1 479 ? 1.418 22.520 -11.674 1.00 86.69 479 ILE A C 1
ATOM 3415 O O . ILE A 1 479 ? 1.983 22.192 -10.633 1.00 86.69 479 ILE A O 1
ATOM 3419 N N . THR A 1 480 ? 0.367 21.845 -12.143 1.00 88.75 480 THR A N 1
ATOM 3420 C CA . THR A 1 480 ? -0.142 20.636 -11.484 1.00 88.75 480 THR A CA 1
ATOM 3421 C C . THR A 1 480 ? 0.939 19.561 -11.438 1.00 88.75 480 THR A C 1
ATOM 3423 O O . THR A 1 480 ? 1.376 19.062 -12.480 1.00 88.75 480 THR A O 1
ATOM 3426 N N . GLN A 1 481 ? 1.353 19.209 -10.225 1.00 89.38 481 GLN A N 1
ATOM 3427 C CA . GLN A 1 481 ? 2.402 18.230 -9.980 1.00 89.38 481 GLN A CA 1
ATOM 3428 C C . GLN A 1 481 ? 1.840 16.801 -9.997 1.00 89.38 481 GLN A C 1
ATOM 3430 O O . GLN A 1 481 ? 0.721 16.554 -9.551 1.00 89.38 481 GLN A O 1
ATOM 3435 N N . TYR A 1 482 ? 2.641 15.864 -10.495 1.00 89.06 482 TYR A N 1
ATOM 3436 C CA . TYR A 1 482 ? 2.374 14.428 -10.547 1.00 89.06 482 TYR A CA 1
ATOM 3437 C C . TYR A 1 482 ? 3.620 13.717 -10.025 1.00 89.06 482 TYR A C 1
ATOM 3439 O O . TYR A 1 482 ? 4.527 13.391 -10.789 1.00 89.06 482 TYR A O 1
ATOM 3447 N N . LEU A 1 483 ? 3.675 13.570 -8.702 1.00 84.94 483 LEU A N 1
ATOM 3448 C CA . LEU A 1 483 ? 4.874 13.161 -7.962 1.00 84.94 483 LEU A CA 1
ATOM 3449 C C . LEU A 1 483 ? 4.798 11.723 -7.455 1.00 84.94 483 LEU A C 1
ATOM 3451 O O . LEU A 1 483 ? 5.827 11.087 -7.247 1.00 84.94 483 LEU A O 1
ATOM 3455 N N . TYR A 1 484 ? 3.581 11.232 -7.207 1.00 84.75 484 TYR A N 1
ATOM 3456 C CA . TYR A 1 484 ? 3.353 9.992 -6.475 1.00 84.75 484 TYR A CA 1
ATOM 3457 C C . TYR A 1 484 ? 3.202 8.832 -7.440 1.00 84.75 484 TYR A C 1
ATOM 3459 O O . TYR A 1 484 ? 2.210 8.754 -8.165 1.00 84.75 484 TYR A O 1
ATOM 3467 N N . ALA A 1 485 ? 4.168 7.925 -7.434 1.00 85.69 485 ALA A N 1
ATOM 3468 C CA . ALA A 1 485 ? 4.098 6.727 -8.244 1.00 85.69 485 ALA A CA 1
ATOM 3469 C C . ALA A 1 485 ? 2.939 5.820 -7.818 1.00 85.69 485 ALA A C 1
ATOM 3471 O O . ALA A 1 485 ? 2.779 5.490 -6.643 1.00 85.69 485 ALA A O 1
ATOM 3472 N N . ARG A 1 486 ? 2.153 5.397 -8.799 1.00 88.25 486 ARG A N 1
ATOM 3473 C CA . ARG A 1 486 ? 1.102 4.397 -8.687 1.00 88.25 486 ARG A CA 1
ATOM 3474 C C . ARG A 1 486 ? 1.496 3.205 -9.536 1.00 88.25 486 ARG A C 1
ATOM 3476 O O . ARG A 1 486 ? 1.676 3.345 -10.745 1.00 88.25 486 ARG A O 1
ATOM 3483 N N . HIS A 1 487 ? 1.601 2.057 -8.884 1.00 87.19 487 HIS A N 1
ATOM 3484 C CA . HIS A 1 487 ? 2.093 0.824 -9.478 1.00 87.19 487 HIS A CA 1
ATOM 3485 C C . HIS A 1 487 ? 0.970 -0.174 -9.723 1.00 87.19 487 HIS A C 1
ATOM 3487 O O . HIS A 1 487 ? -0.042 -0.191 -9.014 1.00 87.19 487 HIS A O 1
ATOM 3493 N N . GLY A 1 488 ? 1.190 -1.040 -10.709 1.00 86.38 488 GLY A N 1
ATOM 3494 C CA . GLY A 1 488 ? 0.443 -2.276 -10.865 1.00 86.38 488 GLY A CA 1
ATOM 3495 C C . GLY A 1 488 ? 0.674 -3.266 -9.715 1.00 86.38 488 GLY A C 1
ATOM 3496 O O . GLY A 1 488 ? 1.109 -2.918 -8.615 1.00 86.38 488 GLY A O 1
ATOM 3497 N N . TRP A 1 489 ? 0.354 -4.535 -9.955 1.00 86.81 489 TRP A N 1
ATOM 3498 C CA . TRP A 1 489 ? 0.755 -5.607 -9.035 1.00 86.81 489 TRP A CA 1
ATOM 3499 C C . TRP A 1 489 ? 2.142 -6.101 -9.420 1.00 86.81 489 TRP A C 1
ATOM 3501 O O . TRP A 1 489 ? 2.533 -5.981 -10.575 1.00 86.81 489 TRP A O 1
ATOM 3511 N N . PHE A 1 490 ? 2.871 -6.671 -8.475 1.00 86.31 490 PHE A N 1
ATOM 3512 C CA . PHE A 1 490 ? 4.188 -7.247 -8.719 1.00 86.31 490 PHE A CA 1
ATOM 3513 C C . PHE A 1 490 ? 4.101 -8.771 -8.705 1.00 86.31 490 PHE A C 1
ATOM 3515 O O . PHE A 1 490 ? 3.174 -9.342 -8.118 1.00 86.31 490 PHE A O 1
ATOM 3522 N N . ARG A 1 491 ? 5.053 -9.414 -9.378 1.00 84.12 491 ARG A N 1
ATOM 3523 C CA . ARG A 1 491 ? 5.254 -10.863 -9.400 1.00 84.12 491 ARG A CA 1
ATOM 3524 C C . ARG A 1 491 ? 6.723 -11.217 -9.516 1.00 84.12 491 ARG A C 1
ATOM 3526 O O . ARG A 1 491 ? 7.466 -10.350 -10.044 1.00 84.12 491 ARG A O 1
#

Secondary structure (DSSP, 8-state):
---HHHHHHHHHHHHHHHHHS----PPP--PPPSS-GGG--GGGS-S--------SGGG--S-S-GGG----SS---TT-BSS-B-TTS-BS----EEEETTEEEESSTT-HHHHBBSTTSSB-----TTS-PPPEE-TTS-EE-SSTT----PSS--TTSBPPPHHHHGGGTPPP--B-TTTTBEEEEEE-TTS-EEESSB-SSSSPBPPEEESSSGGGT-PEEE-TT-EE-S----S---SPPSS-----EEEEEEEEEEEEEE-SS-----TT-EEEEEESGGG-EEEEEP-EE-SSEEEEEEEEEEEEEEEEEEEEEPEEEEEEEETTEEEEE-TT----TT-EEEEE-TT-GGG--SSEEEEEE-SSEEEEE-S--S-EEEEEEEEEEEE-S-EEEEEESS---B-EEP-EEESSTT--SEEE--TTSPPPTT--EE-SEEEESSHHHHH-SS----SSSS-SEESS-B--TTS--B-EEEE-EE-

Sequence (491 aa):
MISKKSLAKRLALYSVLGCMVSQTALAAVTDISSIPLATSGGSNILPNLLFDLDDSGSMQWDFMPDYVSPNTPGSALTQSKPCMVDSSGQPYCSSGCTFSGSSFVCNAAGDAPYQAGGANAFNGVAYDPNFYYRPGLGSNGQPLINPPSGLPLGNPVTTTSVADDTYFHSPFGASVTNVDLATQIGELKYGNTNNVCMRNGADSAGANLVSGTAFDSASSGSGNTMPAGQFPYRTNPANASTAIFGLPEMMPIASFTRTGTTVTATTVEAHGLATTDKVYVSSPASVGVTCVAVTAVTTNTFTYSTSTSGSVAATNGAYRKCDAGSFVRAASTVTVTETGHGLAANDIITTFVASGNAMNVTNASVTAVTSTTFTYTTGSSGAIGATAGFWVRTGLYNVASSVTGPANAYAVIPVEYCSDADLTNCAYVLPGNTPPGGFTFPAYVRFCQTQAQALAPGAVSDSSGTPRCRSKYNETAGITQYLYARHGWFR